Protein 1SM3 (pdb70)

Secondary structure (DSSP, 8-state):
--EEEEE---EE-TT--EEEEEEEESS-GGGS-EEEEEEETTTEEEEEEEE--GGGTS-EEE-TTTTTTEEEEEEGGGTEEEEEE-S--GGG-EEEEEEESTTT-EE---EEEEE--PPPBPPEEEEE----EEEEEEEEEEEBSS--EEEEGGGT--TTEEEPPPEESSSSEEEEEEEEEEGGGTTTS-EEEEEEEGGGTEEEEEEE---/--EEE-SEEEE-TTS-EEEEEEESSS---GGG--EEEEEETTTEEEEEEETTTEEPTT--TTEEEEEETTEEEEEETT--GGG-EEEEEEEE-SS-EEEB--EEEEE--S--B--EEEEEPPPHHHHHTTEEEEEEEEEEEBSS--EEEEEETTEEP-SSEEEPPPEE-TTS-EEEEEEEEEEHHHHHH-SEEEEEEEETTEEEEEEEE-/-----PPP-

Radius of gyration: 23.74 Å; Cα contacts (8 Å, |Δi|>4): 1148; chains: 3; bounding box: 51×47×64 Å

Sequence (430 aa):
IVVTQESALTTSPGETVTLTCRSSTGAVTTSNYANWVQEKPDHLFTGLIGGTNNRAPGVPARFSGSLIGDKAALTITGAQTEDEAIYFCALWYSNHWVFGGGTKLTVLGSEKSSPSVTLFPPSSEELETNKATLVCTITDFYPGVVTVDWKVDGTPVTQGMETTQPSKQSNNKYMASSYLTLTARAWERHSSYSCQVTHEGHTVEKSLSRQVQLQESGGGLVQPGGSMKLSCVASGFTFSNYWMNWVRQSPEKGLEWVAEIRLKSNNYATHYAESVKGRFTISRDDSKSSVYLQMNNLRAEDTGIYYCTGVGQFAYWGQGTTVTVSSAKTTPPTVYPLAPGSMVTLGCLVKGYFPEPVTVTWNSGSLASGVHTFPAVLQSDLYTLSSSVTVPSSTWPSETVTCNVAHPASSTKVDAKIVPRSAPDTRPAP

Nearest PDB structures (foldseek):
  1sm3-assembly1_L  TM=1.005E+00  e=4.804E-42  Mus musculus
  7u8c-assembly1_L  TM=9.822E-01  e=1.868E-38  Mus musculus
  1q0y-assembly1_L  TM=8.635E-01  e=6.504E-38  Mus musculus
  2zpk-assembly2_M  TM=7.526E-01  e=2.422E-38  Mus musculus
  8vev-assembly3_L  TM=6.451E-01  e=2.072E-38  Mus musculus

B-factor: mean 16.34, std 8.4, range [2.0, 57.76]

Solvent-accessible surface area: 18604 Å² total; per-residue (Å²): 74,98,7,70,20,59,99,39,46,61,12,57,63,52,102,75,17,54,0,28,0,117,2,71,100,37,53,3,64,88,72,16,55,0,2,0,0,10,17,67,84,78,71,103,16,52,4,5,2,1,23,6,96,102,91,10,66,84,16,54,80,38,6,52,7,38,64,88,74,92,54,0,0,0,23,0,82,26,1,76,74,91,1,15,4,59,0,10,0,0,0,2,36,74,72,59,11,28,16,3,62,10,0,39,0,2,1,38,50,53,150,120,20,69,6,62,6,32,12,1,6,0,6,84,46,1,45,142,72,104,95,0,2,0,0,0,4,0,11,45,0,6,0,2,54,22,76,28,58,5,52,20,66,55,82,90,33,120,151,35,69,68,60,10,79,47,43,76,18,122,78,78,61,14,26,0,0,0,0,2,59,28,78,5,182,30,16,100,158,43,62,45,0,9,0,34,0,38,6,57,72,116,76,41,84,92,64,11,115,124,132,52,98,10,80,6,57,40,32,26,92,26,102,64,59,18,64,35,108,0,29,0,67,7,49,51,31,70,4,53,50,10,28,0,8,0,0,3,27,8,142,98,86,25,9,40,5,0,0,1,2,40,30,143,98,56,132,83,40,46,48,39,14,93,51,0,134,82,21,6,72,4,48,22,41,35,112,126,38,4,0,36,0,55,0,53,89,3,126,61,63,2,42,6,41,0,0,0,0,0,2,16,13,2,9,34,23,5,97,12,17,86,0,28,3,18,74,20,166,74,37,64,10,68,24,18,37,3,8,47,72,120,124,23,31,0,0,0,0,0,41,16,1,4,26,86,82,19,70,24,52,2,44,99,34,93,40,76,97,38,46,35,60,4,55,28,3,104,53,95,57,45,31,4,18,0,1,3,0,39,6,62,45,93,48,18,81,84,109,66,4,23,0,8,1,16,0,82,51,27,92,43,136,53,101,18,113,0,84,70,159,109,39,6,13,80,110,112,30,83

Structure (mmCIF, N/CA/C/O backbone):
data_1SM3
#
_entry.id   1SM3
#
_cell.length_a   42.200
_cell.length_b   83.730
_cell.length_c   67.240
_cell.angle_alpha   90.00
_cell.angle_beta   93.30
_cell.angle_gamma   90.00
#
_symmetry.space_group_name_H-M   'P 1 21 1'
#
loop_
_entity.id
_entity.type
_entity.pdbx_description
1 polymer 'SM3 ANTIBODY'
2 polymer 'SM3 ANTIBODY'
3 polymer 'PEPTIDE EPITOPE'
4 non-polymer 'CADMIUM ION'
5 non-polymer 'CHLORIDE ION'
6 water water
#
loop_
_atom_site.group_PDB
_atom_site.id
_atom_site.type_symbol
_atom_site.label_atom_id
_atom_site.label_alt_id
_atom_site.label_comp_id
_atom_site.label_asym_id
_atom_site.label_entity_id
_atom_site.label_seq_id
_atom_site.pdbx_PDB_ins_code
_atom_site.Cartn_x
_atom_site.Cartn_y
_atom_site.Cartn_z
_atom_site.occupancy
_atom_site.B_iso_or_equiv
_atom_site.auth_seq_id
_atom_site.auth_comp_id
_atom_site.auth_asym_id
_atom_site.auth_atom_id
_atom_site.pdbx_PDB_model_num
ATOM 1 N N . ILE A 1 2 ? 32.310 -2.410 10.862 1.00 20.99 3 ILE L N 1
ATOM 2 C CA . ILE A 1 2 ? 32.131 -1.068 10.239 1.00 21.17 3 ILE L CA 1
ATOM 3 C C . ILE A 1 2 ? 30.908 -0.419 10.822 1.00 21.44 3 ILE L C 1
ATOM 4 O O . ILE A 1 2 ? 29.898 -1.093 10.998 1.00 20.56 3 ILE L O 1
ATOM 9 N N . VAL A 1 3 ? 31.004 0.881 11.110 1.00 20.05 4 VAL L N 1
ATOM 10 C CA . VAL A 1 3 ? 29.901 1.600 11.728 1.00 20.43 4 VAL L CA 1
ATOM 11 C C . VAL A 1 3 ? 29.350 2.705 10.834 1.00 20.60 4 VAL L C 1
ATOM 12 O O . VAL A 1 3 ? 30.091 3.599 10.429 1.00 20.97 4 VAL L O 1
ATOM 16 N N . VAL A 1 4 ? 28.037 2.646 10.593 1.00 20.30 5 VAL L N 1
ATOM 17 C CA . VAL A 1 4 ? 27.341 3.599 9.739 1.00 17.97 5 VAL L CA 1
ATOM 18 C C . VAL A 1 4 ? 26.565 4.566 10.620 1.00 18.99 5 VAL L C 1
ATOM 19 O O . VAL A 1 4 ? 25.672 4.143 11.342 1.00 18.18 5 VAL L O 1
ATOM 23 N N . THR A 1 5 ? 26.898 5.849 10.560 1.00 17.10 6 THR L N 1
ATOM 24 C CA . THR A 1 5 ? 26.267 6.854 11.460 1.00 16.73 6 THR L CA 1
ATOM 25 C C . THR A 1 5 ? 25.290 7.797 10.746 1.00 15.26 6 THR L C 1
ATOM 26 O O . THR A 1 5 ? 25.573 8.275 9.635 1.00 14.60 6 THR L O 1
ATOM 30 N N . GLN A 1 6 ? 24.135 8.069 11.409 1.00 14.21 7 GLN L N 1
ATOM 31 C CA . GLN A 1 6 ? 23.121 9.003 10.914 1.00 9.76 7 GLN L CA 1
ATOM 32 C C . GLN A 1 6 ? 22.787 9.986 12.037 1.00 12.95 7 GLN L C 1
ATOM 33 O O . GLN A 1 6 ? 23.200 9.764 13.175 1.00 12.95 7 GLN L O 1
ATOM 39 N N . GLU A 1 7 ? 22.072 11.070 11.713 1.00 14.59 8 GLU L N 1
ATOM 40 C CA . GLU A 1 7 ? 21.644 12.044 12.720 1.00 9.44 8 GLU L CA 1
ATOM 41 C C . GLU A 1 7 ? 20.520 11.439 13.522 1.00 9.97 8 GLU L C 1
ATOM 42 O O . GLU A 1 7 ? 19.634 10.812 12.954 1.00 10.41 8 GLU L O 1
ATOM 48 N N . SER A 1 8 ? 20.478 11.677 14.833 1.00 11.56 9 SER L N 1
ATOM 49 C CA . SER A 1 8 ? 19.438 11.043 15.608 1.00 8.58 9 SER L CA 1
ATOM 50 C C . SER A 1 8 ? 18.090 11.570 15.330 1.00 7.24 9 SER L C 1
ATOM 51 O O . SER A 1 8 ? 17.164 10.799 15.246 1.00 6.90 9 SER L O 1
ATOM 54 N N . ALA A 1 9 ? 17.922 12.864 15.189 1.00 6.82 10 ALA L N 1
ATOM 55 C CA . ALA A 1 9 ? 16.587 13.364 14.882 1.00 6.68 10 ALA L CA 1
ATOM 56 C C . ALA A 1 9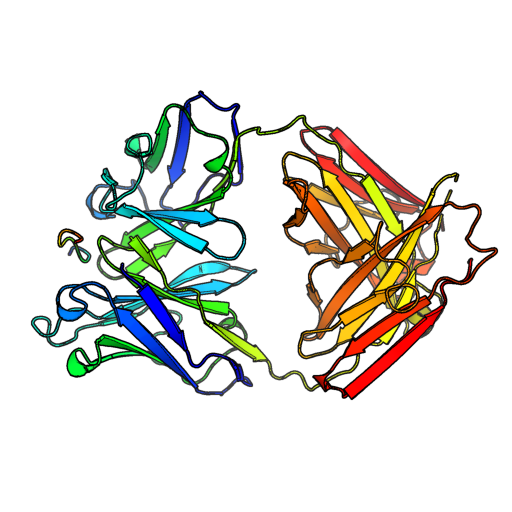 ? 16.692 14.689 14.233 1.00 6.99 10 ALA L C 1
ATOM 57 O O . ALA A 1 9 ? 17.644 15.397 14.502 1.00 8.81 10 ALA L O 1
ATOM 59 N N . LEU A 1 10 ? 15.711 15.033 13.431 1.00 7.46 11 LEU L N 1
ATOM 60 C CA . LEU A 1 10 ? 15.669 16.344 12.794 1.00 6.63 11 LEU L CA 1
ATOM 61 C C . LEU A 1 10 ? 14.217 16.796 12.773 1.00 5.60 11 LEU L C 1
ATOM 62 O O . LEU A 1 10 ? 13.341 15.965 12.677 1.00 7.61 11 LEU L O 1
ATOM 67 N N . THR A 1 11 ? 13.973 18.114 12.826 1.00 4.15 12 THR L N 1
ATOM 68 C CA . THR A 1 11 ? 12.609 18.685 12.814 1.00 6.68 12 THR L CA 1
ATOM 69 C C . THR A 1 11 ? 12.461 19.702 11.663 1.00 9.42 12 THR L C 1
ATOM 70 O O . THR A 1 11 ? 13.361 20.537 11.422 1.00 11.76 12 THR L O 1
ATOM 74 N N . THR A 1 12 ? 11.347 19.705 11.003 1.00 12.34 13 THR L N 1
ATOM 75 C CA . THR A 1 12 ? 11.179 20.647 9.945 1.00 13.42 13 THR L CA 1
ATOM 76 C C . THR A 1 12 ? 9.719 21.052 9.816 1.00 13.88 13 THR L C 1
ATOM 77 O O . THR A 1 12 ? 8.787 20.272 10.151 1.00 12.15 13 THR L O 1
ATOM 81 N N . SER A 1 13 ? 9.479 22.283 9.368 1.00 8.75 14 SER L N 1
ATOM 82 C CA . SER A 1 13 ? 8.124 22.660 9.114 1.00 10.75 14 SER L CA 1
ATOM 83 C C . SER A 1 13 ? 7.802 22.100 7.778 1.00 10.99 14 SER L C 1
ATOM 84 O O . SER A 1 13 ? 8.697 21.878 6.976 1.00 10.06 14 SER L O 1
ATOM 87 N N . PRO A 1 14 ? 6.561 21.792 7.514 1.00 11.57 15 PRO L N 1
ATOM 88 C CA . PRO A 1 14 ? 6.202 21.253 6.217 1.00 13.73 15 PRO L CA 1
ATOM 89 C C . PRO A 1 14 ? 6.559 22.283 5.121 1.00 15.44 15 PRO L C 1
ATOM 90 O O . PRO A 1 14 ? 6.623 23.473 5.418 1.00 14.98 15 PRO L O 1
ATOM 94 N N . GLY A 1 15 ? 6.852 21.807 3.898 1.00 12.73 16 GLY L N 1
ATOM 95 C CA . GLY A 1 15 ? 7.189 22.698 2.804 1.00 11.86 16 GLY L CA 1
ATOM 96 C C . GLY A 1 15 ? 8.654 23.047 2.741 1.00 11.99 16 GLY L C 1
ATOM 97 O O . GLY A 1 15 ? 9.108 23.638 1.781 1.00 16.69 16 GLY L O 1
ATOM 98 N N . GLU A 1 16 ? 9.412 22.738 3.747 1.00 10.28 17 GLU L N 1
ATOM 99 C CA . GLU A 1 16 ? 10.807 23.015 3.671 1.00 8.33 17 GLU L CA 1
ATOM 100 C C . GLU A 1 16 ? 11.560 21.779 3.226 1.00 8.34 17 GLU L C 1
ATOM 101 O O . GLU A 1 16 ? 11.006 20.676 3.238 1.00 10.48 17 GLU L O 1
ATOM 107 N N . THR A 1 17 ? 12.825 21.968 2.878 1.00 7.25 18 THR L N 1
ATOM 108 C CA . THR A 1 17 ? 13.676 20.874 2.418 1.00 6.74 18 THR L CA 1
ATOM 109 C C . THR A 1 17 ? 14.579 20.429 3.555 1.00 5.28 18 THR L C 1
ATOM 110 O O . THR A 1 17 ? 15.121 21.267 4.286 1.00 4.15 18 THR L O 1
ATOM 114 N N . VAL A 1 18 ? 14.815 19.129 3.652 1.00 5.05 19 VAL L N 1
ATOM 115 C CA . VAL A 1 18 ? 15.714 18.598 4.666 1.00 6.85 19 VAL L CA 1
ATOM 116 C C . VAL A 1 18 ? 16.693 17.624 4.009 1.00 7.00 19 VAL L C 1
ATOM 117 O O . VAL A 1 18 ? 16.323 16.880 3.113 1.00 8.38 19 VAL L O 1
ATOM 121 N N . THR A 1 19 ? 17.894 17.605 4.503 1.00 7.91 20 THR L N 1
ATOM 122 C CA . THR A 1 19 ? 18.852 16.632 4.094 1.00 10.04 20 THR L CA 1
ATOM 123 C C . THR A 1 19 ? 19.360 15.859 5.320 1.00 10.78 20 THR L C 1
ATOM 124 O O . THR A 1 19 ? 19.729 16.451 6.353 1.00 14.77 20 THR L O 1
ATOM 128 N N . LEU A 1 20 ? 19.296 14.530 5.192 1.00 8.97 21 LEU L N 1
ATOM 129 C CA . LEU A 1 20 ? 19.814 13.586 6.162 1.00 5.71 21 LEU L CA 1
ATOM 130 C C . LEU A 1 20 ? 21.092 13.017 5.599 1.00 5.00 21 LEU L C 1
ATOM 131 O O . LEU A 1 20 ? 21.132 12.728 4.388 1.00 6.66 21 LEU L O 1
ATOM 136 N N . THR A 1 21 ? 22.136 12.830 6.414 1.00 4.47 22 THR L N 1
ATOM 137 C CA . THR A 1 21 ? 23.353 12.205 5.913 1.00 8.68 22 THR L CA 1
ATOM 138 C C . THR A 1 21 ? 23.656 10.817 6.538 1.00 12.45 22 THR L C 1
ATOM 139 O O . THR A 1 21 ? 23.039 10.375 7.556 1.00 12.78 22 THR L O 1
ATOM 143 N N . CYS A 1 22 ? 24.623 10.165 5.949 1.00 9.70 23 CYS L N 1
ATOM 144 C CA . CYS A 1 22 ? 24.969 8.822 6.322 1.00 12.79 23 CYS L CA 1
ATOM 145 C C . CYS A 1 22 ? 26.443 8.613 6.089 1.00 11.83 23 CYS L C 1
ATOM 146 O O . CYS A 1 22 ? 26.903 8.673 4.959 1.00 13.63 23 CYS L O 1
ATOM 149 N N . ARG A 1 23 ? 27.216 8.399 7.154 1.00 13.74 24 ARG L N 1
ATOM 150 C CA . ARG A 1 23 ? 28.651 8.235 6.975 1.00 15.34 24 ARG L CA 1
ATOM 151 C C . ARG A 1 23 ? 29.134 6.869 7.335 1.00 16.36 24 ARG L C 1
ATOM 152 O O . ARG A 1 23 ? 28.469 6.140 8.083 1.00 15.58 24 ARG L O 1
ATOM 160 N N . SER A 1 24 ? 30.284 6.522 6.765 1.00 14.90 25 SER L N 1
ATOM 161 C CA . SER A 1 24 ? 30.913 5.239 7.014 1.00 15.33 25 SER L CA 1
ATOM 162 C C . SER A 1 24 ? 32.156 5.467 7.879 1.00 14.75 25 SER L C 1
ATOM 163 O O . SER A 1 24 ? 32.869 6.421 7.673 1.00 16.11 25 SER L O 1
ATOM 166 N N . SER A 1 25 ? 32.385 4.616 8.864 1.00 15.20 26 SER L N 1
ATOM 167 C CA . SER A 1 25 ? 33.552 4.747 9.736 1.00 19.00 26 SER L CA 1
ATOM 168 C C . SER A 1 25 ? 34.856 4.349 9.012 1.00 19.93 26 SER L C 1
ATOM 169 O O . SER A 1 25 ? 35.939 4.489 9.559 1.00 23.14 26 SER L O 1
ATOM 172 N N . THR A 1 26 ? 34.761 3.836 7.800 1.00 20.53 27 THR L N 1
ATOM 173 C CA . THR A 1 26 ? 35.952 3.358 7.128 1.00 19.87 27 THR L CA 1
ATOM 174 C C . THR A 1 26 ? 36.520 4.385 6.163 1.00 19.65 27 THR L C 1
ATOM 175 O O . THR A 1 26 ? 37.711 4.370 5.825 1.00 20.98 27 THR L O 1
ATOM 179 N N . GLY A 1 27 A 35.672 5.287 5.721 1.00 20.47 27 GLY L N 1
ATOM 180 C CA . GLY A 1 27 A 36.115 6.334 4.835 1.00 15.37 27 GLY L CA 1
ATOM 181 C C . GLY A 1 27 A 34.954 6.903 4.102 1.00 14.56 27 GLY L C 1
ATOM 182 O O . GLY A 1 27 A 33.832 6.766 4.539 1.00 16.44 27 GLY L O 1
ATOM 183 N N . ALA A 1 28 B 35.225 7.549 2.975 1.00 14.44 27 ALA L N 1
ATOM 184 C CA . ALA A 1 28 B 34.181 8.166 2.158 1.00 13.84 27 ALA L CA 1
ATOM 185 C C . ALA A 1 28 B 33.160 7.161 1.671 1.00 14.20 27 ALA L C 1
ATOM 186 O O . ALA A 1 28 B 33.516 6.038 1.285 1.00 16.84 27 ALA L O 1
ATOM 188 N N . VAL A 1 29 C 31.911 7.559 1.666 1.00 12.61 27 VAL L N 1
ATOM 189 C CA . VAL A 1 29 C 30.898 6.761 1.026 1.00 14.17 27 VAL L CA 1
ATOM 190 C C . VAL A 1 29 C 30.907 7.097 -0.478 1.00 16.22 27 VAL L C 1
ATOM 191 O O . VAL A 1 29 C 30.841 8.282 -0.851 1.00 16.42 27 VAL L O 1
ATOM 195 N N . THR A 1 30 ? 31.067 6.061 -1.325 1.00 15.73 28 THR L N 1
ATOM 196 C CA . THR A 1 30 ? 31.082 6.232 -2.803 1.00 14.38 28 THR L CA 1
ATOM 197 C C . THR A 1 30 ? 29.940 5.448 -3.447 1.00 12.92 28 THR L C 1
ATOM 198 O O . THR A 1 30 ? 29.134 4.821 -2.760 1.00 9.64 28 THR L O 1
ATOM 202 N N . THR A 1 31 ? 29.859 5.480 -4.763 1.00 12.65 29 THR L N 1
ATOM 203 C CA . THR A 1 31 ? 28.776 4.795 -5.453 1.00 14.40 29 THR L CA 1
ATOM 204 C C . THR A 1 31 ? 28.891 3.296 -5.273 1.00 14.04 29 THR L C 1
ATOM 205 O O . THR A 1 31 ? 27.922 2.566 -5.455 1.00 17.19 29 THR L O 1
ATOM 209 N N . SER A 1 32 ? 30.066 2.849 -4.912 1.00 14.83 30 SER L N 1
ATOM 210 C CA . SER A 1 32 ? 30.284 1.440 -4.697 1.00 16.69 30 SER L CA 1
ATOM 211 C C . SER A 1 32 ? 29.621 0.945 -3.416 1.00 18.22 30 SER L C 1
ATOM 212 O O . SER A 1 32 ? 29.584 -0.237 -3.168 1.00 17.69 30 SER L O 1
ATOM 215 N N . ASN A 1 33 ? 29.127 1.846 -2.590 1.00 16.05 31 ASN L N 1
ATOM 216 C CA . ASN A 1 33 ? 28.449 1.434 -1.355 1.00 12.29 31 ASN L CA 1
ATOM 217 C C . ASN A 1 33 ? 26.972 1.276 -1.580 1.00 10.21 31 ASN L C 1
ATOM 218 O O . ASN A 1 33 ? 26.222 0.938 -0.658 1.00 9.59 31 ASN L O 1
ATOM 223 N N . TYR A 1 34 ? 26.555 1.527 -2.830 1.00 8.64 32 TYR L N 1
ATOM 224 C CA . TYR A 1 34 ? 25.160 1.473 -3.217 1.00 7.71 32 TYR L CA 1
ATOM 225 C C . TYR A 1 34 ? 24.203 1.855 -2.063 1.00 11.23 32 TYR L C 1
ATOM 226 O O . TYR A 1 34 ? 23.269 1.105 -1.741 1.00 6.50 32 TYR L O 1
ATOM 235 N N . ALA A 1 35 ? 24.408 3.053 -1.461 1.00 11.42 33 ALA L N 1
ATOM 236 C CA . ALA A 1 35 ? 23.576 3.476 -0.310 1.00 11.19 33 ALA L CA 1
ATOM 237 C C . ALA A 1 35 ? 22.086 3.359 -0.549 1.00 10.34 33 ALA L C 1
ATOM 238 O O . ALA A 1 35 ? 21.603 3.857 -1.555 1.00 8.45 33 ALA L O 1
ATOM 240 N N . ASN A 1 36 ? 21.357 2.711 0.404 1.00 7.12 34 ASN L N 1
ATOM 241 C CA . ASN A 1 36 ? 19.892 2.659 0.373 1.00 5.84 34 ASN L CA 1
ATOM 242 C C . ASN A 1 36 ? 19.299 3.525 1.459 1.00 5.10 34 ASN L C 1
ATOM 243 O O . ASN A 1 36 ? 19.956 3.794 2.431 1.00 6.58 34 ASN L O 1
ATOM 248 N N . TRP A 1 37 ? 18.064 3.959 1.259 1.00 5.01 35 TRP L N 1
ATOM 249 C CA . TRP A 1 37 ? 17.332 4.692 2.283 1.00 6.70 35 TRP L CA 1
ATOM 250 C C . TRP A 1 37 ? 16.000 4.031 2.417 1.00 6.29 35 TRP L C 1
ATOM 251 O O . TRP A 1 37 ? 15.325 3.778 1.405 1.00 6.53 35 TRP L O 1
ATOM 262 N N . VAL A 1 38 ? 15.672 3.703 3.666 1.00 5.99 36 VAL L N 1
ATOM 263 C CA . VAL A 1 38 ? 14.478 2.972 4.045 1.00 5.23 36 VAL L CA 1
ATOM 264 C C . VAL A 1 38 ? 13.691 3.768 5.084 1.00 4.86 36 VAL L C 1
ATOM 265 O O . VAL A 1 38 ? 14.248 4.303 6.022 1.00 7.07 36 VAL L O 1
ATOM 269 N N . GLN A 1 39 ? 12.399 3.809 4.899 1.00 5.26 37 GLN L N 1
ATOM 270 C CA . GLN A 1 39 ? 11.519 4.533 5.779 1.00 10.98 37 GLN L CA 1
ATOM 271 C C . GLN A 1 39 ? 10.722 3.614 6.683 1.00 11.84 37 GLN L C 1
ATOM 272 O O . GLN A 1 39 ? 10.126 2.656 6.211 1.00 15.29 37 GLN L O 1
ATOM 278 N N . GLU A 1 40 ? 10.675 3.956 7.976 1.00 13.42 38 GLU L N 1
ATOM 279 C CA . GLU A 1 40 ? 9.853 3.223 8.919 1.00 12.58 38 GLU L CA 1
ATOM 280 C C . GLU A 1 40 ? 8.713 4.100 9.455 1.00 14.00 38 GLU L C 1
ATOM 281 O O . GLU A 1 40 ? 8.958 5.094 10.163 1.00 12.02 38 GLU L O 1
ATOM 287 N N . LYS A 1 41 ? 7.484 3.742 9.126 1.00 13.36 39 LYS L N 1
ATOM 288 C CA . LYS A 1 41 ? 6.358 4.424 9.695 1.00 15.90 39 LYS L CA 1
ATOM 289 C C . LYS A 1 41 ? 5.728 3.607 10.852 1.00 20.86 39 LYS L C 1
ATOM 290 O O . LYS A 1 41 ? 5.778 2.341 10.896 1.00 18.39 39 LYS L O 1
ATOM 296 N N . PRO A 1 42 ? 5.134 4.308 11.828 1.00 25.47 40 PRO L N 1
ATOM 297 C CA . PRO A 1 42 ? 4.505 3.681 12.975 1.00 28.32 40 PRO L CA 1
ATOM 298 C C . PRO A 1 42 ? 3.804 2.365 12.616 1.00 28.70 40 PRO L C 1
ATOM 299 O O . PRO A 1 42 ? 2.930 2.301 11.709 1.00 25.53 40 PRO L O 1
ATOM 303 N N . ASP A 1 43 ? 4.290 1.328 13.333 1.00 30.46 41 ASP L N 1
ATOM 304 C CA . ASP A 1 43 ? 3.831 -0.059 13.244 1.00 28.13 41 ASP L CA 1
ATOM 305 C C . ASP A 1 43 ? 4.819 -0.905 12.481 1.00 24.45 41 ASP L C 1
ATOM 306 O O . ASP A 1 43 ? 4.434 -1.889 11.871 1.00 26.51 41 ASP L O 1
ATOM 308 N N . HIS A 1 44 ? 6.101 -0.531 12.505 1.00 22.07 42 HIS L N 1
ATOM 309 C CA . HIS A 1 44 ? 7.107 -1.346 11.839 1.00 20.06 42 HIS L CA 1
ATOM 310 C C . HIS A 1 44 ? 6.823 -1.474 10.366 1.00 21.88 42 HIS L C 1
ATOM 311 O O . HIS A 1 44 ? 6.999 -2.549 9.799 1.00 22.22 42 HIS L O 1
ATOM 318 N N . LEU A 1 45 ? 6.326 -0.408 9.750 1.00 20.03 43 LEU L N 1
ATOM 319 C CA . LEU A 1 45 ? 6.057 -0.452 8.337 1.00 20.01 43 LEU L CA 1
ATOM 320 C C . LEU A 1 45 ? 7.264 0.087 7.623 1.00 18.27 43 LEU L C 1
ATOM 321 O O . LEU A 1 45 ? 7.576 1.266 7.750 1.00 18.64 43 LEU L O 1
ATOM 326 N N . PHE A 1 46 ? 7.966 -0.785 6.919 1.00 17.14 44 PHE L N 1
ATOM 327 C CA . PHE A 1 46 ? 9.184 -0.395 6.237 1.00 13.89 44 PHE L CA 1
ATOM 328 C C . PHE A 1 46 ? 8.986 -0.319 4.731 1.00 14.13 44 PHE L C 1
ATOM 329 O O . PHE A 1 46 ? 8.261 -1.106 4.146 1.00 14.69 44 PHE L O 1
ATOM 337 N N . THR A 1 47 ? 9.655 0.615 4.100 1.00 14.63 45 THR L N 1
ATOM 338 C CA . THR A 1 47 ? 9.527 0.762 2.686 1.00 12.14 45 THR L CA 1
ATOM 339 C C . THR A 1 47 ? 10.787 1.386 2.187 1.00 11.69 45 THR L C 1
ATOM 340 O O . THR A 1 47 ? 11.314 2.243 2.824 1.00 9.53 45 THR L O 1
ATOM 344 N N . GLY A 1 48 ? 11.317 0.861 1.096 1.00 11.34 46 GLY L N 1
ATOM 345 C CA . GLY A 1 48 ? 12.535 1.388 0.532 1.00 7.20 46 GLY L CA 1
ATOM 346 C C . GLY A 1 48 ? 12.250 2.581 -0.326 1.00 7.78 46 GLY L C 1
ATOM 347 O O . GLY A 1 48 ? 11.266 2.582 -1.130 1.00 10.42 46 GLY L O 1
ATOM 348 N N . LEU A 1 49 ? 13.086 3.592 -0.168 1.00 7.54 47 LEU L N 1
ATOM 349 C CA . LEU A 1 49 ? 12.912 4.859 -0.884 1.00 7.47 47 LEU L CA 1
ATOM 350 C C . LEU A 1 49 ? 13.940 4.988 -2.015 1.00 5.84 47 LEU L C 1
ATOM 351 O O . LEU A 1 49 ? 13.563 5.288 -3.139 1.00 8.92 47 LEU L O 1
ATOM 356 N N . ILE A 1 50 ? 15.209 4.749 -1.675 1.00 9.03 48 ILE L N 1
ATOM 357 C CA . ILE A 1 50 ? 16.350 4.907 -2.568 1.00 7.03 48 ILE L CA 1
ATOM 358 C C . ILE A 1 50 ? 17.230 3.640 -2.525 1.00 8.61 48 ILE L C 1
ATOM 359 O O . ILE A 1 50 ? 17.458 3.073 -1.451 1.00 10.60 48 ILE L O 1
ATOM 364 N N . GLY A 1 51 ? 17.740 3.224 -3.700 1.00 7.04 49 GLY L N 1
ATOM 365 C CA . GLY A 1 51 ? 18.702 2.140 -3.794 1.00 2.00 49 GLY L CA 1
ATOM 366 C C . GLY A 1 51 ? 19.833 2.557 -4.709 1.00 7.57 49 GLY L C 1
ATOM 367 O O . GLY A 1 51 ? 19.696 3.467 -5.544 1.00 14.41 49 GLY L O 1
ATOM 368 N N . GLY A 1 52 ? 20.957 1.959 -4.582 1.00 9.91 50 GLY L N 1
ATOM 369 C CA . GLY A 1 52 ? 22.027 2.316 -5.453 1.00 9.21 50 GLY L CA 1
ATOM 370 C C . GLY A 1 52 ? 22.297 3.805 -5.479 1.00 12.31 50 GLY L C 1
ATOM 371 O O . GLY A 1 52 ? 22.358 4.388 -6.535 1.00 12.48 50 GLY L O 1
ATOM 372 N N . THR A 1 53 ? 22.456 4.402 -4.305 1.00 10.33 51 THR L N 1
ATOM 373 C CA . THR A 1 53 ? 22.787 5.841 -4.140 1.00 12.06 51 THR L CA 1
ATOM 374 C C . THR A 1 53 ? 21.668 6.825 -4.481 1.00 11.67 51 THR L C 1
ATOM 375 O O . THR A 1 53 ? 21.346 7.664 -3.651 1.00 11.93 51 THR L O 1
ATOM 379 N N . ASN A 1 54 ? 21.034 6.712 -5.662 1.00 12.21 52 ASN L N 1
ATOM 380 C CA . ASN A 1 54 ? 20.063 7.719 -6.076 1.00 13.73 52 ASN L CA 1
ATOM 381 C C . ASN A 1 54 ? 18.943 7.197 -6.931 1.00 15.37 52 ASN L C 1
ATOM 382 O O . ASN A 1 54 ? 18.295 7.964 -7.613 1.00 13.37 52 ASN L O 1
ATOM 387 N N . ASN A 1 55 ? 18.726 5.906 -6.928 1.00 16.28 53 ASN L N 1
ATOM 388 C CA . ASN A 1 55 ? 17.637 5.343 -7.691 1.00 17.34 53 ASN L CA 1
ATOM 389 C C . ASN A 1 55 ? 16.409 5.216 -6.784 1.00 17.91 53 ASN L C 1
ATOM 390 O O . ASN A 1 55 ? 16.369 4.427 -5.870 1.00 18.29 53 ASN L O 1
ATOM 395 N N . ARG A 1 56 ? 15.431 6.003 -7.032 1.00 15.93 54 ARG L N 1
ATOM 396 C CA . ARG A 1 56 ? 14.269 5.978 -6.237 1.00 18.87 54 ARG L CA 1
ATOM 397 C C . ARG A 1 56 ? 13.462 4.730 -6.545 1.00 21.41 54 ARG L C 1
ATOM 398 O O . ARG A 1 56 ? 13.238 4.418 -7.734 1.00 21.21 54 ARG L O 1
ATOM 406 N N . ALA A 1 57 ? 13.049 4.008 -5.480 1.00 20.79 55 ALA L N 1
ATOM 407 C CA . ALA A 1 57 ? 12.226 2.802 -5.620 1.00 21.50 55 ALA L CA 1
ATOM 408 C C . ALA A 1 57 ? 10.925 3.180 -6.285 1.00 22.01 55 ALA L C 1
ATOM 409 O O . ALA A 1 57 ? 10.492 4.311 -6.184 1.00 23.44 55 ALA L O 1
ATOM 411 N N . PRO A 1 58 ? 10.249 2.257 -6.952 1.00 25.55 56 PRO L N 1
ATOM 412 C CA . PRO A 1 58 ? 9.009 2.580 -7.645 1.00 24.82 56 PRO L CA 1
ATOM 413 C C . PRO A 1 58 ? 7.903 3.030 -6.696 1.00 25.91 56 PRO L C 1
ATOM 414 O O . PRO A 1 58 ? 7.736 2.500 -5.588 1.00 26.27 56 PRO L O 1
ATOM 418 N N . GLY A 1 59 ? 7.138 4.016 -7.146 1.00 26.28 57 GLY L N 1
ATOM 419 C CA . GLY A 1 59 ? 6.045 4.544 -6.338 1.00 22.74 57 GLY L CA 1
ATOM 420 C C . GLY A 1 59 ? 6.471 5.629 -5.360 1.00 20.96 57 GLY L C 1
ATOM 421 O O . GLY A 1 59 ? 5.654 6.415 -4.928 1.00 23.79 57 GLY L O 1
ATOM 422 N N . VAL A 1 60 ? 7.749 5.670 -4.998 1.00 20.25 58 VAL L N 1
ATOM 423 C CA . VAL A 1 60 ? 8.228 6.677 -4.084 1.00 18.53 58 VAL L CA 1
ATOM 424 C C . VAL A 1 60 ? 8.120 8.092 -4.688 1.00 22.04 58 VAL L C 1
ATOM 425 O O . VAL A 1 60 ? 8.591 8.337 -5.814 1.00 22.18 58 VAL L O 1
ATOM 429 N N . PRO A 1 61 ? 7.523 9.061 -3.910 1.00 21.50 59 PRO L N 1
ATOM 430 C CA . PRO A 1 61 ? 7.338 10.464 -4.326 1.00 17.94 59 PRO L CA 1
ATOM 431 C C . PRO A 1 61 ? 8.586 11.100 -4.852 1.00 16.82 59 PRO L C 1
ATOM 432 O O . PRO A 1 61 ? 9.708 10.921 -4.327 1.00 15.46 59 PRO L O 1
ATOM 436 N N . ALA A 1 62 ? 8.374 11.880 -5.867 1.00 13.05 60 ALA L N 1
ATOM 437 C CA . ALA A 1 62 ? 9.448 12.535 -6.530 1.00 14.83 60 ALA L CA 1
ATOM 438 C C . ALA A 1 62 ? 10.238 13.427 -5.574 1.00 13.44 60 ALA L C 1
ATOM 439 O O . ALA A 1 62 ? 11.412 13.644 -5.782 1.00 12.14 60 ALA L O 1
ATOM 441 N N . ARG A 1 63 ? 9.601 13.919 -4.488 1.00 15.30 61 ARG L N 1
ATOM 442 C CA . ARG A 1 63 ? 10.313 14.815 -3.524 1.00 12.59 61 ARG L CA 1
ATOM 443 C C . ARG A 1 63 ? 11.499 14.160 -2.810 1.00 12.82 61 ARG L C 1
ATOM 444 O O . ARG A 1 63 ? 12.289 14.863 -2.103 1.00 14.41 61 ARG L O 1
ATOM 452 N N . PHE A 1 64 ? 11.648 12.826 -2.955 1.00 11.27 62 PHE L N 1
ATOM 453 C CA . PHE A 1 64 ? 12.755 12.125 -2.302 1.00 10.94 62 PHE L CA 1
ATOM 454 C C . PHE A 1 64 ? 13.913 11.936 -3.265 1.00 9.16 62 PHE L C 1
ATOM 455 O O . PHE A 1 64 ? 13.679 11.434 -4.344 1.00 8.82 62 PHE L O 1
ATOM 463 N N . SER A 1 65 ? 15.160 12.336 -2.872 1.00 4.85 63 SER L N 1
ATOM 464 C CA . SER A 1 65 ? 16.310 12.117 -3.737 1.00 8.59 63 SER L CA 1
ATOM 465 C C . SER A 1 65 ? 17.512 11.684 -2.949 1.00 7.30 63 SER L C 1
ATOM 466 O O . SER A 1 65 ? 17.714 12.184 -1.861 1.00 9.45 63 SER L O 1
ATOM 469 N N . GLY A 1 66 ? 18.284 10.714 -3.503 1.00 5.56 64 GLY L N 1
ATOM 470 C CA . GLY A 1 66 ? 19.500 10.258 -2.891 1.00 4.07 64 GLY L CA 1
ATOM 471 C C . GLY A 1 66 ? 20.685 10.879 -3.565 1.00 9.49 64 GLY L C 1
ATOM 472 O O . GLY A 1 66 ? 20.628 11.253 -4.757 1.00 12.20 64 GLY L O 1
ATOM 473 N N . SER A 1 67 ? 21.761 11.034 -2.869 1.00 6.73 65 SER L N 1
ATOM 474 C CA . SER A 1 67 ? 22.876 11.673 -3.482 1.00 9.75 65 SER L CA 1
ATOM 475 C C . SER A 1 67 ? 24.064 11.432 -2.648 1.00 10.16 65 SER L C 1
ATOM 476 O O . SER A 1 67 ? 23.959 10.685 -1.670 1.00 10.96 65 SER L O 1
ATOM 479 N N . LEU A 1 68 ? 25.194 11.991 -3.078 1.00 10.68 66 LEU L N 1
ATOM 480 C CA . LEU A 1 68 ? 26.460 11.858 -2.382 1.00 9.69 66 LEU L CA 1
ATOM 481 C C . LEU A 1 68 ? 26.931 13.303 -2.134 1.00 12.92 66 LEU L C 1
ATOM 482 O O . LEU A 1 68 ? 27.044 14.080 -3.070 1.00 10.87 66 LEU L O 1
ATOM 487 N N . ILE A 1 69 ? 27.136 13.678 -0.858 1.00 12.45 67 ILE L N 1
ATOM 488 C CA . ILE A 1 69 ? 27.577 15.035 -0.515 1.00 11.66 67 ILE L CA 1
ATOM 489 C C . ILE A 1 69 ? 28.879 14.904 0.276 1.00 12.31 67 ILE L C 1
ATOM 490 O O . ILE A 1 69 ? 28.896 14.327 1.350 1.00 13.03 67 ILE L O 1
ATOM 495 N N . GLY A 1 70 ? 29.987 15.387 -0.260 1.00 13.08 68 GLY L N 1
ATOM 496 C CA . GLY A 1 70 ? 31.238 15.196 0.431 1.00 12.32 68 GLY L CA 1
ATOM 497 C C . GLY A 1 70 ? 31.485 13.701 0.579 1.00 17.92 68 GLY L C 1
ATOM 498 O O . GLY A 1 70 ? 31.193 12.939 -0.379 1.00 16.67 68 GLY L O 1
ATOM 499 N N . ASP A 1 71 ? 31.987 13.249 1.750 1.00 16.48 69 ASP L N 1
ATOM 500 C CA . ASP A 1 71 ? 32.247 11.813 1.933 1.00 18.10 69 ASP L CA 1
ATOM 501 C C . ASP A 1 71 ? 31.040 11.037 2.437 1.00 14.56 69 ASP L C 1
ATOM 502 O O . ASP A 1 71 ? 31.214 9.924 2.915 1.00 16.00 69 ASP L O 1
ATOM 507 N N . LYS A 1 72 ? 29.837 11.568 2.319 1.00 11.13 70 LYS L N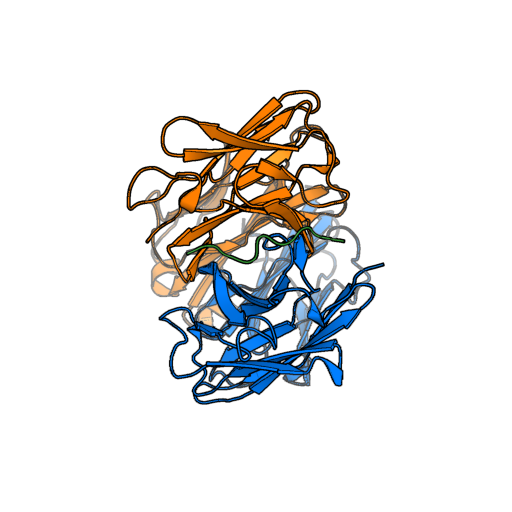 1
ATOM 508 C CA . LYS A 1 72 ? 28.688 10.854 2.852 1.00 11.46 70 LYS L CA 1
ATOM 509 C C . LYS A 1 72 ? 27.589 10.639 1.872 1.00 10.75 70 LYS L C 1
ATOM 510 O O . LYS A 1 72 ? 27.473 11.369 0.883 1.00 11.35 70 LYS L O 1
ATOM 516 N N . ALA A 1 73 ? 26.762 9.623 2.137 1.00 6.32 71 ALA L N 1
ATOM 517 C CA . ALA A 1 73 ? 25.546 9.487 1.377 1.00 2.44 71 ALA L CA 1
ATOM 518 C C . ALA A 1 73 ? 24.490 10.404 2.020 1.00 6.77 71 ALA L C 1
ATOM 519 O O . ALA A 1 73 ? 24.528 10.675 3.251 1.00 6.10 71 ALA L O 1
ATOM 521 N N . ALA A 1 74 ? 23.549 10.888 1.230 1.00 5.00 72 ALA L N 1
ATOM 522 C CA . ALA A 1 74 ? 22.564 11.807 1.736 1.00 6.21 72 ALA L CA 1
ATOM 523 C C . ALA A 1 74 ? 21.207 11.564 1.102 1.00 4.44 72 ALA L C 1
ATOM 524 O O . ALA A 1 74 ? 21.089 11.053 -0.049 1.00 6.60 72 ALA L O 1
ATOM 526 N N . LEU A 1 75 ? 20.183 11.857 1.885 1.00 5.08 73 LEU L N 1
ATOM 527 C CA . LEU A 1 75 ? 18.796 11.776 1.446 1.00 4.01 73 LEU L CA 1
ATOM 528 C C . LEU A 1 75 ? 18.191 13.148 1.579 1.00 5.38 73 LEU L C 1
ATOM 529 O O . LEU A 1 75 ? 18.287 13.764 2.621 1.00 9.62 73 LEU L O 1
ATOM 534 N N . THR A 1 76 ? 17.593 13.629 0.537 1.00 7.72 74 THR L N 1
ATOM 535 C CA . THR A 1 76 ? 16.998 14.928 0.562 1.00 6.80 74 THR L CA 1
ATOM 536 C C . THR A 1 76 ? 15.571 14.855 0.277 1.00 7.31 74 THR L C 1
ATOM 537 O O . THR A 1 76 ? 15.153 14.227 -0.676 1.00 6.60 74 THR L O 1
ATOM 541 N N . ILE A 1 77 ? 14.799 15.464 1.142 1.00 8.15 75 ILE L N 1
ATOM 542 C CA . ILE A 1 77 ? 13.396 15.553 0.932 1.00 9.10 75 ILE L CA 1
ATOM 543 C C . ILE A 1 77 ? 13.081 17.010 0.632 1.00 12.05 75 ILE L C 1
ATOM 544 O O . ILE A 1 77 ? 13.212 17.857 1.514 1.00 10.42 75 ILE L O 1
ATOM 549 N N . THR A 1 78 ? 12.693 17.302 -0.620 1.00 13.27 76 THR L N 1
ATOM 550 C CA . THR A 1 78 ? 12.379 18.674 -1.036 1.00 11.86 76 THR L CA 1
ATOM 551 C C . THR A 1 78 ? 10.893 18.986 -0.861 1.00 15.75 76 THR L C 1
ATOM 552 O O . THR A 1 78 ? 10.044 18.392 -1.538 1.00 19.95 76 THR L O 1
ATOM 556 N N . GLY A 1 79 ? 10.567 19.944 0.019 1.00 17.30 77 GLY L N 1
ATOM 557 C CA . GLY A 1 79 ? 9.167 20.257 0.271 1.00 15.95 77 GLY L CA 1
ATOM 558 C C . GLY A 1 79 ? 8.560 19.175 1.109 1.00 16.40 77 GLY L C 1
ATOM 559 O O . GLY A 1 79 ? 7.497 18.653 0.784 1.00 17.47 77 GLY L O 1
ATOM 560 N N . ALA A 1 80 ? 9.237 18.824 2.193 1.00 16.13 78 ALA L N 1
ATOM 561 C CA . ALA A 1 80 ? 8.765 17.723 3.068 1.00 16.88 78 ALA L CA 1
ATOM 562 C C . ALA A 1 80 ? 7.298 17.890 3.483 1.00 17.09 78 ALA L C 1
ATOM 563 O O . ALA A 1 80 ? 6.811 18.996 3.691 1.00 20.02 78 ALA L O 1
ATOM 565 N N . GLN A 1 81 ? 6.571 16.773 3.535 1.00 16.23 79 GLN L N 1
ATOM 566 C CA . GLN A 1 81 ? 5.184 16.787 3.933 1.00 14.31 79 GLN L CA 1
ATOM 567 C C . GLN A 1 81 ? 4.972 16.160 5.327 1.00 14.89 79 GLN L C 1
ATOM 568 O O . GLN A 1 81 ? 5.861 15.498 5.849 1.00 14.38 79 GLN L O 1
ATOM 574 N N . THR A 1 82 ? 3.796 16.364 5.919 1.00 12.50 80 THR L N 1
ATOM 575 C CA . THR A 1 82 ? 3.552 15.895 7.291 1.00 18.91 80 THR L CA 1
ATOM 576 C C . THR A 1 82 ? 3.606 14.380 7.362 1.00 19.00 80 THR L C 1
ATOM 577 O O . THR A 1 82 ? 4.000 13.812 8.394 1.00 21.72 80 THR L O 1
ATOM 581 N N . GLU A 1 83 ? 3.215 13.759 6.252 1.00 18.63 81 GLU L N 1
ATOM 582 C CA . GLU A 1 83 ? 3.235 12.325 6.104 1.00 19.81 81 GLU L CA 1
ATOM 583 C C . GLU A 1 83 ? 4.660 11.785 6.097 1.00 18.55 81 GLU L C 1
ATOM 584 O O . GLU A 1 83 ? 4.853 10.588 6.062 1.00 20.36 81 GLU L O 1
ATOM 590 N N . ASP A 1 84 ? 5.665 12.663 6.113 1.00 14.45 82 ASP L N 1
ATOM 591 C CA . ASP A 1 84 ? 7.027 12.212 6.091 1.00 11.96 82 ASP L CA 1
ATOM 592 C C . ASP A 1 84 ? 7.608 12.087 7.492 1.00 12.84 82 ASP L C 1
ATOM 593 O O . ASP A 1 84 ? 8.798 11.739 7.639 1.00 9.40 82 ASP L O 1
ATOM 598 N N . GLU A 1 85 ? 6.844 12.479 8.535 1.00 13.25 83 GLU L N 1
ATOM 599 C CA . GLU A 1 85 ? 7.360 12.253 9.890 1.00 13.46 83 GLU L CA 1
ATOM 600 C C . GLU A 1 85 ? 7.522 10.729 9.996 1.00 9.35 83 GLU L C 1
ATOM 601 O O . GLU A 1 85 ? 6.538 10.002 9.819 1.00 12.41 83 GLU L O 1
ATOM 607 N N . ALA A 1 86 ? 8.733 10.261 10.224 1.00 9.86 84 ALA L N 1
ATOM 608 C CA . ALA A 1 86 ? 9.002 8.826 10.218 1.00 8.78 84 ALA L CA 1
ATOM 609 C C . ALA A 1 86 ? 10.451 8.635 10.544 1.00 8.36 84 ALA L C 1
ATOM 610 O O . ALA A 1 86 ? 11.142 9.614 10.771 1.00 11.79 84 ALA L O 1
ATOM 612 N N . ILE A 1 87 ? 10.935 7.404 10.597 1.00 8.82 85 ILE L N 1
ATOM 613 C CA . ILE A 1 87 ? 12.374 7.195 10.869 1.00 7.36 85 ILE L CA 1
ATOM 614 C C . ILE A 1 87 ? 12.996 6.745 9.551 1.00 5.85 85 ILE L C 1
ATOM 615 O O . ILE A 1 87 ? 12.329 6.082 8.770 1.00 6.76 85 ILE L O 1
ATOM 620 N N . TYR A 1 88 ? 14.192 7.215 9.275 1.00 4.42 86 TYR L N 1
ATOM 621 C CA . TYR A 1 88 ? 14.866 6.918 7.986 1.00 7.23 86 TYR L CA 1
ATOM 622 C C . TYR A 1 88 ? 16.153 6.242 8.233 1.00 2.00 86 TYR L C 1
ATOM 623 O O . TYR A 1 88 ? 16.996 6.769 8.949 1.00 8.00 86 TYR L O 1
ATOM 632 N N . PHE A 1 89 ? 16.301 5.063 7.681 1.00 5.92 87 PHE L N 1
ATOM 633 C CA . PHE A 1 89 ? 17.557 4.307 7.841 1.00 4.34 87 PHE L CA 1
ATOM 634 C C . PHE A 1 89 ? 18.328 4.303 6.562 1.00 3.22 87 PHE L C 1
ATOM 635 O O . PHE A 1 89 ? 17.707 4.281 5.510 1.00 2.51 87 PHE L O 1
ATOM 643 N N . CYS A 1 90 ? 19.641 4.310 6.649 1.00 5.93 88 CYS L N 1
ATOM 644 C CA . CYS A 1 90 ? 20.434 4.144 5.459 1.00 9.35 88 CYS L CA 1
ATOM 645 C C . CYS A 1 90 ? 21.204 2.852 5.597 1.00 8.53 88 CYS L C 1
ATOM 646 O O . CYS A 1 90 ? 21.483 2.413 6.720 1.00 8.84 88 CYS L O 1
ATOM 649 N N . ALA A 1 91 ? 21.489 2.213 4.498 1.00 8.42 89 ALA L N 1
ATOM 650 C CA . ALA A 1 91 ? 22.254 0.975 4.533 1.00 8.94 89 ALA L CA 1
ATOM 651 C C . ALA A 1 91 ? 23.388 1.099 3.503 1.00 11.22 89 ALA L C 1
ATOM 652 O O . ALA A 1 91 ? 23.165 1.628 2.418 1.00 10.12 89 ALA L O 1
ATOM 654 N N . LEU A 1 92 ? 24.596 0.655 3.854 1.00 12.71 90 LEU L N 1
ATOM 655 C CA . LEU A 1 92 ? 25.735 0.735 2.957 1.00 12.28 90 LEU L CA 1
ATOM 656 C C . LEU A 1 92 ? 26.287 -0.669 2.660 1.00 14.32 90 LEU L C 1
ATOM 657 O O . LEU A 1 92 ? 26.362 -1.520 3.582 1.00 14.08 90 LEU L O 1
ATOM 662 N N . TRP A 1 93 ? 26.696 -0.882 1.373 1.00 10.21 91 TRP L N 1
ATOM 663 C CA . TRP A 1 93 ? 27.201 -2.184 0.894 1.00 9.56 91 TRP L CA 1
ATOM 664 C C . TRP A 1 93 ? 28.684 -2.211 0.955 1.00 8.96 91 TRP L C 1
ATOM 665 O O . TRP A 1 93 ? 29.339 -1.272 0.509 1.00 9.38 91 TRP L O 1
ATOM 676 N N . TYR A 1 94 ? 29.220 -3.247 1.556 1.00 9.41 92 TYR L N 1
ATOM 677 C CA . TYR A 1 94 ? 30.649 -3.389 1.630 1.00 10.88 92 TYR L CA 1
ATOM 678 C C . TYR A 1 94 ? 31.066 -4.693 0.951 1.00 15.14 92 TYR L C 1
ATOM 679 O O . TYR A 1 94 ? 31.333 -5.699 1.630 1.00 14.53 92 TYR L O 1
ATOM 688 N N . SER A 1 95 ? 31.044 -4.664 -0.393 1.00 16.81 93 SER L N 1
ATOM 689 C CA . SER A 1 95 ? 31.475 -5.795 -1.251 1.00 18.41 93 SER L CA 1
ATOM 690 C C . SER A 1 95 ? 30.582 -7.038 -1.232 1.00 20.20 93 SER L C 1
ATOM 691 O O . SER A 1 95 ? 30.266 -7.607 -2.311 1.00 17.43 93 SER L O 1
ATOM 694 N N . ASN A 1 96 ? 30.200 -7.482 -0.020 1.00 19.09 94 ASN L N 1
ATOM 695 C CA . ASN A 1 96 ? 29.417 -8.684 0.119 1.00 19.31 94 ASN L CA 1
ATOM 696 C C . ASN A 1 96 ? 28.618 -8.688 1.425 1.00 20.27 94 ASN L C 1
ATOM 697 O O . ASN A 1 96 ? 28.207 -9.740 1.908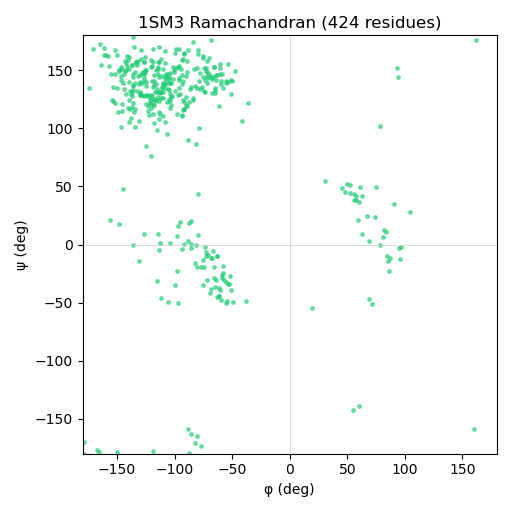 1.00 22.39 94 ASN L O 1
ATOM 702 N N . HIS A 1 97 ? 28.396 -7.508 2.003 1.00 19.53 95 HIS L N 1
ATOM 703 C CA . HIS A 1 97 ? 27.542 -7.405 3.172 1.00 18.65 95 HIS L CA 1
ATOM 704 C C . HIS A 1 97 ? 27.026 -5.989 3.352 1.00 17.00 95 HIS L C 1
ATOM 705 O O . HIS A 1 97 ? 27.564 -5.066 2.790 1.00 16.62 95 HIS L O 1
ATOM 712 N N . TRP A 1 98 ? 25.985 -5.837 4.147 1.00 15.07 96 TRP L N 1
ATOM 713 C CA . TRP A 1 98 ? 25.383 -4.537 4.360 1.00 13.84 96 TRP L CA 1
ATOM 714 C C . TRP A 1 98 ? 25.501 -4.165 5.786 1.00 14.61 96 TRP L C 1
ATOM 715 O O . TRP A 1 98 ? 25.451 -5.057 6.646 1.00 12.87 96 TRP L O 1
ATOM 726 N N . VAL A 1 99 ? 25.664 -2.859 6.014 1.00 11.97 97 VAL L N 1
ATOM 727 C CA . VAL A 1 99 ? 25.612 -2.292 7.355 1.00 13.35 97 VAL L CA 1
ATOM 728 C C . VAL A 1 99 ? 24.600 -1.158 7.382 1.00 14.93 97 VAL L C 1
ATOM 729 O O . VAL A 1 99 ? 24.581 -0.311 6.477 1.00 9.72 97 VAL L O 1
ATOM 733 N N . PHE A 1 100 ? 23.666 -1.233 8.342 1.00 13.01 98 PHE L N 1
ATOM 734 C CA . PHE A 1 100 ? 22.629 -0.239 8.458 1.00 12.29 98 PHE L CA 1
ATOM 735 C C . PHE A 1 100 ? 23.034 0.838 9.452 1.00 11.91 98 PHE L C 1
ATOM 736 O O . PHE A 1 100 ? 23.871 0.596 10.313 1.00 11.43 98 PHE L O 1
ATOM 744 N N . GLY A 1 101 ? 22.517 2.053 9.239 1.00 14.08 99 GLY L N 1
ATOM 745 C CA . GLY A 1 101 ? 22.775 3.153 10.134 1.00 12.11 99 GLY L CA 1
ATOM 746 C C . GLY A 1 101 ? 21.797 3.085 11.289 1.00 11.79 99 GLY L C 1
ATOM 747 O O . GLY A 1 101 ? 20.892 2.267 11.267 1.00 10.46 99 GLY L O 1
ATOM 748 N N . GLY A 1 102 ? 21.971 3.955 12.280 1.00 12.00 100 GLY L N 1
ATOM 749 C CA . GLY A 1 102 ? 21.103 3.943 13.451 1.00 8.79 100 GLY L CA 1
ATOM 750 C C . GLY A 1 102 ? 19.723 4.507 13.256 1.00 9.23 100 GLY L C 1
ATOM 751 O O . GLY A 1 102 ? 18.832 4.282 14.101 1.00 12.86 100 GLY L O 1
ATOM 752 N N . GLY A 1 103 ? 19.494 5.204 12.159 1.00 7.60 101 GLY L N 1
ATOM 753 C CA . GLY A 1 103 ? 18.172 5.776 11.925 1.00 4.00 101 GLY L CA 1
ATOM 754 C C . GLY A 1 103 ? 18.149 7.204 12.428 1.00 7.52 101 GLY L C 1
ATOM 755 O O . GLY A 1 103 ? 18.914 7.549 13.399 1.00 7.76 101 GLY L O 1
ATOM 756 N N . THR A 1 104 ? 17.410 8.046 11.676 1.00 8.12 102 THR L N 1
ATOM 757 C CA . THR A 1 104 ? 17.197 9.482 11.996 1.00 7.96 102 THR L CA 1
ATOM 758 C C . THR A 1 104 ? 15.717 9.657 12.207 1.00 10.01 102 THR L C 1
ATOM 759 O O . THR A 1 104 ? 14.961 9.267 11.332 1.00 11.13 102 THR L O 1
ATOM 763 N N . LYS A 1 105 ? 15.248 10.189 13.349 1.00 10.41 103 LYS L N 1
ATOM 764 C CA . LYS A 1 105 ? 13.807 10.407 13.447 1.00 11.36 103 LYS L CA 1
ATOM 765 C C . LYS A 1 105 ? 13.468 11.724 12.798 1.00 10.60 103 LYS L C 1
ATOM 766 O O . LYS A 1 105 ? 14.030 12.728 13.180 1.00 12.19 103 LYS L O 1
ATOM 772 N N . LEU A 1 106 ? 12.546 11.725 11.853 1.00 9.69 104 LEU L N 1
ATOM 773 C CA . LEU A 1 106 ? 12.183 12.968 11.229 1.00 11.35 104 LEU L CA 1
ATOM 774 C C . LEU A 1 106 ? 10.866 13.484 11.728 1.00 10.04 104 LEU L C 1
ATOM 775 O O . LEU A 1 106 ? 9.862 12.794 11.656 1.00 16.01 104 LEU L O 1
ATOM 780 N N . THR A 1 107 ? 10.861 14.711 12.251 1.00 11.71 105 THR L N 1
ATOM 781 C CA . THR A 1 107 ? 9.614 15.361 12.576 1.00 7.07 105 THR L CA 1
ATOM 782 C C . THR A 1 107 ? 9.271 16.410 11.513 1.00 7.56 105 THR L C 1
ATOM 783 O O . THR A 1 107 ? 10.093 17.241 11.182 1.00 9.71 105 THR L O 1
ATOM 787 N N . VAL A 1 108 ? 8.084 16.320 10.974 1.00 9.73 106 VAL L N 1
ATOM 788 C CA . VAL A 1 108 ? 7.541 17.364 10.106 1.00 11.58 106 VAL L CA 1
ATOM 789 C C . VAL A 1 108 ? 6.335 17.931 10.856 1.00 11.09 106 VAL L C 1
ATOM 790 O O . VAL A 1 108 ? 5.242 17.324 10.877 1.00 13.54 106 VAL L O 1
ATOM 794 N N . LEU A 1 109 A 6.601 19.071 11.521 1.00 12.43 106 LEU L N 1
ATOM 795 C CA . LEU A 1 109 A 5.655 19.710 12.378 1.00 12.13 106 LEU L CA 1
ATOM 796 C C . LEU A 1 109 A 4.325 19.678 11.752 1.00 13.07 106 LEU L C 1
ATOM 797 O O . LEU A 1 109 A 4.094 20.360 10.779 1.00 18.75 106 LEU L O 1
ATOM 802 N N . GLY A 1 110 ? 3.468 18.816 12.284 1.00 14.91 107 GLY L N 1
ATOM 803 C CA . GLY A 1 110 ? 2.117 18.689 11.760 1.00 16.40 107 GLY L CA 1
ATOM 804 C C . GLY A 1 110 ? 1.065 19.137 12.762 1.00 15.29 107 GLY L C 1
ATOM 805 O O . GLY A 1 110 ? -0.112 18.925 12.547 1.00 16.64 107 GLY L O 1
ATOM 806 N N . SER A 1 111 ? 1.523 19.742 13.859 1.00 18.60 108 SER L N 1
ATOM 807 C CA . SER A 1 111 ? 0.647 20.251 14.907 1.00 18.91 108 SER L CA 1
ATOM 808 C C . SER A 1 111 ? 1.453 21.165 15.760 1.00 17.58 108 SER L C 1
ATOM 809 O O . SER A 1 111 ? 2.676 21.208 15.641 1.00 17.99 108 SER L O 1
ATOM 812 N N . GLU A 1 112 ? 0.776 21.825 16.671 1.00 17.83 109 GLU L N 1
ATOM 813 C CA . GLU A 1 112 ? 1.409 22.775 17.516 1.00 16.58 109 GLU L CA 1
ATOM 814 C C . GLU A 1 112 ? 2.287 22.041 18.513 1.00 17.20 109 GLU L C 1
ATOM 815 O O . GLU A 1 112 ? 1.915 20.964 18.956 1.00 14.41 109 GLU L O 1
ATOM 821 N N . LYS A 1 113 ? 3.430 22.599 18.883 1.00 16.72 110 LYS L N 1
ATOM 822 C CA . LYS A 1 113 ? 4.266 21.914 19.845 1.00 20.99 110 LYS L CA 1
ATOM 823 C C . LYS A 1 113 ? 3.566 21.804 21.187 1.00 21.68 110 LYS L C 1
ATOM 824 O O . LYS A 1 113 ? 2.769 22.673 21.557 1.00 22.35 110 LYS L O 1
ATOM 830 N N . SER A 1 114 ? 3.834 20.699 21.876 1.00 22.71 111 SER L N 1
ATOM 831 C CA . SER A 1 114 ? 3.196 20.395 23.158 1.00 21.05 111 SER L CA 1
ATOM 832 C C . SER A 1 114 ? 4.253 19.859 24.139 1.00 21.55 111 SER L C 1
ATOM 833 O O . SER A 1 114 ? 5.049 18.979 23.790 1.00 21.72 111 SER L O 1
ATOM 836 N N . SER A 1 115 ? 4.318 20.457 25.339 1.00 19.80 112 SER L N 1
ATOM 837 C CA . SER A 1 115 ? 5.272 20.047 26.347 1.00 17.43 112 SER L CA 1
ATOM 838 C C . SER A 1 115 ? 4.864 18.727 26.995 1.00 14.25 112 SER L C 1
ATOM 839 O O . SER A 1 115 ? 3.669 18.409 27.067 1.00 19.12 112 SER L O 1
ATOM 842 N N . PRO A 1 116 ? 5.812 17.929 27.481 1.00 10.92 113 PRO L N 1
ATOM 843 C CA . PRO A 1 116 ? 5.463 16.677 28.106 1.00 12.79 113 PRO L CA 1
ATOM 844 C C . PRO A 1 116 ? 4.802 16.881 29.473 1.00 13.59 113 PRO L C 1
ATOM 845 O O . PRO A 1 116 ? 5.173 17.782 30.241 1.00 13.35 113 PRO L O 1
ATOM 849 N N . SER A 1 117 ? 3.781 16.101 29.736 1.00 15.55 114 SER L N 1
ATOM 850 C CA . SER A 1 117 ? 3.219 16.052 31.062 1.00 15.08 114 SER L CA 1
ATOM 851 C C . SER A 1 117 ? 3.903 14.913 31.831 1.00 16.29 114 SER L C 1
ATOM 852 O O . SER A 1 117 ? 3.804 13.718 31.467 1.00 15.53 114 SER L O 1
ATOM 855 N N . VAL A 1 118 ? 4.617 15.295 32.871 1.00 12.98 115 VAL L N 1
ATOM 856 C CA . VAL A 1 118 ? 5.426 14.370 33.674 1.00 12.33 115 VAL L CA 1
ATOM 857 C C . VAL A 1 118 ? 4.779 13.996 35.004 1.00 13.58 115 VAL L C 1
ATOM 858 O O . VAL A 1 118 ? 4.226 14.837 35.693 1.00 13.43 115 VAL L O 1
ATOM 862 N N . THR A 1 119 ? 4.880 12.748 35.361 1.00 12.99 116 THR L N 1
ATOM 863 C CA . THR A 1 119 ? 4.398 12.295 36.649 1.00 11.92 116 THR L CA 1
ATOM 864 C C . THR A 1 119 ? 5.419 11.336 37.207 1.00 13.44 116 THR L C 1
ATOM 865 O O . THR A 1 119 ? 5.864 10.407 36.480 1.00 13.00 116 THR L O 1
ATOM 869 N N . LEU A 1 120 ? 5.820 11.574 38.463 1.00 9.86 117 LEU L N 1
ATOM 870 C CA . LEU A 1 120 ? 6.777 10.703 39.114 1.00 10.48 117 LEU L CA 1
ATOM 871 C C . LEU A 1 120 ? 6.142 9.970 40.330 1.00 9.98 117 LEU L C 1
ATOM 872 O O . LEU A 1 120 ? 5.456 10.564 41.158 1.00 12.16 117 LEU L O 1
ATOM 877 N N . PHE A 1 121 ? 6.332 8.676 40.390 1.00 9.99 118 PHE L N 1
ATOM 878 C CA . PHE A 1 121 ? 5.750 7.864 41.440 1.00 9.51 118 PHE L CA 1
ATOM 879 C C . PHE A 1 121 ? 6.835 7.216 42.272 1.00 9.33 118 PHE L C 1
ATOM 880 O O . PHE A 1 121 ? 7.864 6.711 41.759 1.00 9.88 118 PHE L O 1
ATOM 888 N N . PRO A 1 122 ? 6.623 7.228 43.586 1.00 9.00 119 PRO L N 1
ATOM 889 C CA . PRO A 1 122 ? 7.553 6.629 44.549 1.00 8.55 119 PRO L CA 1
ATOM 890 C C . PRO A 1 122 ? 7.347 5.128 44.604 1.00 4.72 119 PRO L C 1
ATOM 891 O O . PRO A 1 122 ? 6.358 4.656 44.103 1.00 6.50 119 PRO L O 1
ATOM 895 N N . PRO A 1 123 ? 8.278 4.373 45.160 1.00 3.79 120 PRO L N 1
ATOM 896 C CA . PRO A 1 123 ? 8.131 2.923 45.298 1.00 6.76 120 PRO L CA 1
ATOM 897 C C . PRO A 1 123 ? 7.022 2.552 46.275 1.00 10.87 120 PRO L C 1
ATOM 898 O O . PRO A 1 123 ? 6.768 3.266 47.252 1.00 11.35 120 PRO L O 1
ATOM 902 N N . SER A 1 124 ? 6.290 1.505 45.965 1.00 12.02 121 SER L N 1
ATOM 903 C CA . SER A 1 124 ? 5.183 1.088 46.829 1.00 14.15 121 SER L CA 1
ATOM 904 C C . SER A 1 124 ? 5.748 0.403 48.072 1.00 15.89 121 SER L C 1
ATOM 905 O O . SER A 1 124 ? 6.927 -0.008 48.091 1.00 14.68 121 SER L O 1
ATOM 908 N N . SER A 1 125 ? 4.932 0.332 49.125 1.00 15.71 122 SER L N 1
ATOM 909 C CA . SER A 1 125 ? 5.367 -0.320 50.342 1.00 17.27 122 SER L CA 1
ATOM 910 C C . SER A 1 125 ? 5.508 -1.809 50.072 1.00 14.07 122 SER L C 1
ATOM 911 O O . SER A 1 125 ? 6.469 -2.436 50.541 1.00 16.14 122 SER L O 1
ATOM 914 N N . GLU A 1 126 ? 4.563 -2.344 49.269 1.00 11.63 123 GLU L N 1
ATOM 915 C CA . GLU A 1 126 ? 4.568 -3.775 48.940 1.00 10.10 123 GLU L CA 1
ATOM 916 C C . GLU A 1 126 ? 5.839 -4.151 48.206 1.00 9.75 123 GLU L C 1
ATOM 917 O O . GLU A 1 126 ? 6.494 -5.134 48.561 1.00 6.87 123 GLU L O 1
ATOM 919 N N . GLU A 1 127 ? 6.260 -3.325 47.226 1.00 8.37 124 GLU L N 1
ATOM 920 C CA . GLU A 1 127 ? 7.492 -3.604 46.547 1.00 7.57 124 GLU L CA 1
ATOM 921 C C . GLU A 1 127 ? 8.648 -3.537 47.490 1.00 8.44 124 GLU L C 1
ATOM 922 O O . GLU A 1 127 ? 9.501 -4.428 47.481 1.00 7.83 124 GLU L O 1
ATOM 928 N N . LEU A 1 128 ? 8.687 -2.489 48.336 1.00 10.06 125 LEU L N 1
ATOM 929 C CA . LEU A 1 128 ? 9.820 -2.290 49.278 1.00 8.99 125 LEU L CA 1
ATOM 930 C C . LEU A 1 128 ? 10.101 -3.500 50.160 1.00 7.68 125 LEU L C 1
ATOM 931 O O . LEU A 1 128 ? 11.267 -3.786 50.516 1.00 6.19 125 LEU L O 1
ATOM 936 N N . GLU A 1 129 ? 9.055 -4.208 50.514 1.00 9.15 126 GLU L N 1
ATOM 937 C CA . GLU A 1 129 ? 9.226 -5.389 51.339 1.00 12.67 126 GLU L CA 1
ATOM 938 C C . GLU A 1 129 ? 10.169 -6.381 50.692 1.00 14.63 126 GLU L C 1
ATOM 939 O O . GLU A 1 129 ? 10.849 -7.147 51.409 1.00 12.25 126 GLU L O 1
ATOM 945 N N . THR A 1 130 ? 10.177 -6.394 49.316 1.00 13.98 127 THR L N 1
ATOM 946 C CA . THR A 1 130 ? 11.063 -7.308 48.538 1.00 13.13 127 THR L CA 1
ATOM 947 C C . THR A 1 130 ? 12.468 -6.773 48.455 1.00 12.72 127 THR L C 1
ATOM 948 O O . THR A 1 130 ? 13.278 -7.319 47.728 1.00 14.85 127 THR L O 1
ATOM 952 N N . ASN A 1 131 ? 12.744 -5.701 49.209 1.00 13.49 128 ASN L N 1
ATOM 953 C CA . ASN A 1 131 ? 14.053 -5.049 49.228 1.00 13.82 128 ASN L CA 1
ATOM 954 C C . ASN A 1 131 ? 14.414 -4.367 47.901 1.00 14.19 128 ASN L C 1
ATOM 955 O O . ASN A 1 131 ? 15.611 -4.119 47.595 1.00 13.24 128 ASN L O 1
ATOM 960 N N . LYS A 1 132 ? 13.375 -4.018 47.146 1.00 17.87 129 LYS L N 1
ATOM 961 C CA . LYS A 1 132 ? 13.534 -3.327 45.875 1.00 18.00 129 LYS L CA 1
ATOM 962 C C . LYS A 1 132 ? 12.686 -2.050 45.854 1.00 16.78 129 LYS L C 1
ATOM 963 O O . LYS A 1 132 ? 11.623 -1.980 46.448 1.00 15.40 129 LYS L O 1
ATOM 969 N N . ALA A 1 133 ? 13.173 -1.048 45.154 1.00 16.40 130 ALA L N 1
ATOM 970 C CA . ALA A 1 133 ? 12.448 0.214 44.999 1.00 15.30 130 ALA L CA 1
ATOM 971 C C . ALA A 1 133 ? 12.572 0.727 43.545 1.00 13.30 130 ALA L C 1
ATOM 972 O O . ALA A 1 133 ? 13.691 0.988 43.056 1.00 13.88 130 ALA L O 1
ATOM 974 N N . THR A 1 134 ? 11.412 0.808 42.863 1.00 10.24 131 THR L N 1
ATOM 975 C CA . THR A 1 134 ? 11.349 1.323 41.522 1.00 8.65 131 THR L CA 1
ATOM 976 C C . THR A 1 134 ? 10.550 2.594 41.507 1.00 4.73 131 THR L C 1
ATOM 977 O O . THR A 1 134 ? 9.443 2.621 42.017 1.00 7.42 131 THR L O 1
ATOM 981 N N . LEU A 1 135 ? 11.136 3.637 40.962 1.00 5.79 132 LEU L N 1
ATOM 982 C CA . LEU A 1 135 ? 10.436 4.899 40.780 1.00 8.20 132 LEU L CA 1
ATOM 983 C C . LEU A 1 135 ? 9.971 4.967 39.336 1.00 7.07 132 LEU L C 1
ATOM 984 O O . LEU A 1 135 ? 10.752 4.681 38.446 1.00 10.93 132 LEU L O 1
ATOM 989 N N . VAL A 1 136 ? 8.735 5.309 39.105 1.00 7.44 133 VAL L N 1
ATOM 990 C CA . VAL A 1 136 ? 8.228 5.345 37.740 1.00 7.69 133 VAL L CA 1
ATOM 991 C C . VAL A 1 136 ? 7.979 6.767 37.291 1.00 8.68 133 VAL L C 1
ATOM 992 O O . VAL A 1 136 ? 7.319 7.530 37.961 1.00 8.54 133 VAL L O 1
ATOM 996 N N . CYS A 1 137 ? 8.460 7.109 36.130 1.00 12.17 134 CYS L N 1
ATOM 997 C CA . CYS A 1 137 ? 8.218 8.450 35.589 1.00 9.67 134 CYS L CA 1
ATOM 998 C C . CYS A 1 137 ? 7.465 8.302 34.290 1.00 9.67 134 CYS L C 1
ATOM 999 O O . CYS A 1 137 ? 8.017 7.705 33.364 1.00 10.89 134 CYS L O 1
ATOM 1002 N N . THR A 1 138 ? 6.209 8.737 34.238 1.00 6.29 135 THR L N 1
ATOM 1003 C CA . THR A 1 138 ? 5.480 8.651 33.029 1.00 5.35 135 THR L CA 1
ATOM 1004 C C . THR A 1 138 ? 5.549 9.988 32.324 1.00 9.71 135 THR L C 1
ATOM 1005 O O . THR A 1 138 ? 5.820 11.015 32.958 1.00 11.41 135 THR L O 1
ATOM 1009 N N . ILE A 1 139 ? 5.440 9.989 31.002 1.00 9.98 136 ILE L N 1
ATOM 1010 C CA . ILE A 1 139 ? 5.696 11.237 30.220 1.00 11.09 136 ILE L CA 1
ATOM 1011 C C . ILE A 1 139 ? 4.750 11.230 29.030 1.00 10.64 136 ILE L C 1
ATOM 1012 O O . ILE A 1 139 ? 4.856 10.351 28.213 1.00 11.08 136 ILE L O 1
ATOM 1017 N N . THR A 1 140 ? 3.811 12.165 28.941 1.00 10.77 137 THR L N 1
ATOM 1018 C CA . THR A 1 140 ? 2.822 12.072 27.911 1.00 9.97 137 THR L CA 1
ATOM 1019 C C . THR A 1 140 ? 2.603 13.412 27.228 1.00 13.30 137 THR L C 1
ATOM 1020 O O . THR A 1 140 ? 3.179 14.432 27.673 1.00 10.45 137 THR L O 1
ATOM 1024 N N . ASP A 1 141 ? 1.843 13.350 26.118 1.00 12.35 138 ASP L N 1
ATOM 1025 C CA . ASP A 1 141 ? 1.351 14.531 25.355 1.00 14.23 138 ASP L CA 1
ATOM 1026 C C . ASP A 1 141 ? 2.413 15.502 24.881 1.00 12.96 138 ASP L C 1
ATOM 1027 O O . ASP A 1 141 ? 2.186 16.705 24.905 1.00 13.42 138 ASP L O 1
ATOM 1032 N N . PHE A 1 142 ? 3.568 15.011 24.444 1.00 15.33 139 PHE L N 1
ATOM 1033 C CA . PHE A 1 142 ? 4.597 15.917 23.904 1.00 12.61 139 PHE L CA 1
ATOM 1034 C C . PHE A 1 142 ? 4.685 15.810 22.403 1.00 14.58 139 PHE L C 1
ATOM 1035 O O . PHE A 1 142 ? 4.391 14.757 21.835 1.00 13.97 139 PHE L O 1
ATOM 1043 N N . TYR A 1 143 ? 5.010 16.951 21.763 1.00 14.53 140 TYR L N 1
ATOM 1044 C CA . TYR A 1 143 ? 5.219 17.022 20.306 1.00 15.96 140 TYR L CA 1
ATOM 1045 C C . TYR A 1 143 ? 6.148 18.174 20.045 1.00 14.90 140 TYR L C 1
ATOM 1046 O O . TYR A 1 143 ? 5.815 19.264 20.460 1.00 17.79 140 TYR L O 1
ATOM 1055 N N . PRO A 1 144 ? 7.336 18.004 19.364 1.00 17.44 141 PRO L N 1
ATOM 1056 C CA . PRO A 1 144 ? 7.877 16.736 18.791 1.00 16.51 141 PRO L CA 1
ATOM 1057 C C . PRO A 1 144 ? 7.979 15.574 19.770 1.00 17.49 141 PRO L C 1
ATOM 1058 O O . PRO A 1 144 ? 8.111 15.777 20.988 1.00 16.25 141 PRO L O 1
ATOM 1062 N N . GLY A 1 145 ? 7.960 14.373 19.221 1.00 16.47 142 GLY L N 1
ATOM 1063 C CA . GLY A 1 145 ? 8.127 13.182 20.027 1.00 17.96 142 GLY L CA 1
ATOM 1064 C C . GLY A 1 145 ? 9.568 12.873 20.379 1.00 17.11 142 GLY L C 1
ATOM 1065 O O . GLY A 1 145 ? 10.011 11.740 20.287 1.00 20.37 142 GLY L O 1
ATOM 1066 N N . VAL A 1 146 ? 10.332 13.846 20.753 1.00 17.91 143 VAL L N 1
ATOM 1067 C CA . VAL A 1 146 ? 11.674 13.548 21.201 1.00 20.37 143 VAL L CA 1
ATOM 1068 C C . VAL A 1 146 ? 11.937 14.194 22.555 1.00 20.36 143 VAL L C 1
ATOM 1069 O O . VAL A 1 146 ? 11.696 15.394 22.719 1.00 18.56 143 VAL L O 1
ATOM 1073 N N . VAL A 1 147 ? 12.421 13.375 23.518 1.00 18.00 144 VAL L N 1
ATOM 1074 C CA . VAL A 1 147 ? 12.729 13.837 24.885 1.00 18.09 144 VAL L CA 1
ATOM 1075 C C . VAL A 1 147 ? 13.952 13.124 25.398 1.00 17.23 144 VAL L C 1
ATOM 1076 O O . VAL A 1 147 ? 14.204 11.987 24.997 1.00 15.86 144 VAL L O 1
ATOM 1080 N N . THR A 1 148 ? 14.747 13.803 26.217 1.00 16.98 145 THR L N 1
ATOM 1081 C CA . THR A 1 148 ? 15.794 13.116 26.930 1.00 17.36 145 THR L CA 1
ATOM 1082 C C . THR A 1 148 ? 15.373 13.105 28.394 1.00 19.55 145 THR L C 1
ATOM 1083 O O . THR A 1 148 ? 14.797 14.085 28.864 1.00 15.45 145 THR L O 1
ATOM 1087 N N . VAL A 1 149 ? 15.581 11.966 29.070 1.00 19.67 146 VAL L N 1
ATOM 1088 C CA . VAL A 1 149 ? 15.178 11.799 30.468 1.00 17.75 146 VAL L CA 1
ATOM 1089 C C . VAL A 1 149 ? 16.425 11.702 31.322 1.00 18.57 146 VAL L C 1
ATOM 1090 O O . VAL A 1 149 ? 17.336 10.964 30.998 1.00 20.82 146 VAL L O 1
ATOM 1094 N N . ASP A 1 150 ? 16.464 12.470 32.388 1.00 16.64 147 ASP L N 1
ATOM 1095 C CA . ASP A 1 150 ? 17.595 12.483 33.267 1.00 16.87 147 ASP L CA 1
ATOM 1096 C C . ASP A 1 150 ? 17.111 12.297 34.702 1.00 13.63 147 ASP L C 1
ATOM 1097 O O . ASP A 1 150 ? 16.206 13.007 35.146 1.00 17.40 147 ASP L O 1
ATOM 1102 N N . TRP A 1 151 ? 17.692 11.353 35.403 1.00 12.32 148 TRP L N 1
ATOM 1103 C CA . TRP A 1 151 ? 17.296 11.059 36.799 1.00 8.34 148 TRP L CA 1
ATOM 1104 C C . TRP A 1 151 ? 18.339 11.610 37.747 1.00 10.55 148 TRP L C 1
ATOM 1105 O O . TRP A 1 151 ? 19.536 11.570 37.449 1.00 11.66 148 TRP L O 1
ATOM 1116 N N . LYS A 1 152 ? 17.912 12.107 38.895 1.00 10.12 149 LYS L N 1
ATOM 1117 C CA . LYS A 1 152 ? 18.860 12.586 39.861 1.00 10.24 149 LYS L CA 1
ATOM 1118 C C . LYS A 1 152 ? 18.493 12.114 41.261 1.00 9.83 149 LYS L C 1
ATOM 1119 O O . LYS A 1 152 ? 17.327 11.939 41.568 1.00 8.42 149 LYS L O 1
ATOM 1125 N N . VAL A 1 153 ? 19.529 11.821 42.045 1.00 12.70 150 VAL L N 1
ATOM 1126 C CA . VAL A 1 153 ? 19.363 11.400 43.445 1.00 13.13 150 VAL L CA 1
ATOM 1127 C C . VAL A 1 153 ? 20.137 12.357 44.381 1.00 13.82 150 VAL L C 1
ATOM 1128 O O . VAL A 1 153 ? 21.379 12.391 44.371 1.00 11.33 150 VAL L O 1
ATOM 1132 N N . ASP A 1 154 ? 19.393 13.156 45.184 1.00 15.72 151 ASP L N 1
ATOM 1133 C CA . ASP A 1 154 ? 20.020 14.166 46.056 1.00 13.64 151 ASP L CA 1
ATOM 1134 C C . ASP A 1 154 ? 20.841 15.107 45.202 1.00 12.12 151 ASP L C 1
ATOM 1135 O O . ASP A 1 154 ? 21.967 15.546 45.535 1.00 14.72 151 ASP L O 1
ATOM 1140 N N . GLY A 1 155 ? 20.285 15.373 44.070 1.00 13.53 152 GLY L N 1
ATOM 1141 C CA . GLY A 1 155 ? 20.889 16.313 43.159 1.00 15.70 152 GLY L CA 1
ATOM 1142 C C . GLY A 1 155 ? 21.951 15.745 42.250 1.00 16.31 152 GLY L C 1
ATOM 1143 O O . GLY A 1 155 ? 22.364 16.424 41.322 1.00 17.83 152 GLY L O 1
ATOM 1144 N N . THR A 1 156 ? 22.399 14.515 42.476 1.00 18.56 153 THR L N 1
ATOM 1145 C CA . THR A 1 156 ? 23.473 13.958 41.634 1.00 18.43 153 THR L CA 1
ATOM 1146 C C . THR A 1 156 ? 22.904 13.094 40.482 1.00 18.68 153 THR L C 1
ATOM 1147 O O . THR A 1 156 ? 21.899 12.393 40.614 1.00 18.23 153 THR L O 1
ATOM 1151 N N . PRO A 1 157 ? 23.516 13.173 39.299 1.00 18.73 154 PRO L N 1
ATOM 1152 C CA . PRO A 1 157 ? 23.038 12.424 38.120 1.00 18.94 154 PRO L CA 1
ATOM 1153 C C . PRO A 1 157 ? 23.196 10.914 38.253 1.00 15.33 154 PRO L C 1
ATOM 1154 O O . PRO A 1 157 ? 24.232 10.443 38.662 1.00 16.30 154 PRO L O 1
ATOM 1158 N N . VAL A 1 158 ? 22.150 10.147 37.978 1.00 16.59 155 VAL L N 1
ATOM 1159 C CA . VAL A 1 158 ? 22.323 8.703 38.040 1.00 19.40 155 VAL L CA 1
ATOM 1160 C C . VAL A 1 158 ? 22.760 8.141 36.641 1.00 21.02 155 VAL L C 1
ATOM 1161 O O . VAL A 1 158 ? 22.397 8.681 35.565 1.00 19.02 155 VAL L O 1
ATOM 1165 N N . THR A 1 159 ? 23.606 7.121 36.664 1.00 22.42 156 THR L N 1
ATOM 1166 C CA . THR A 1 159 ? 24.093 6.532 35.438 1.00 23.32 156 THR L CA 1
ATOM 1167 C C . THR A 1 159 ? 23.858 5.049 35.421 1.00 25.17 156 THR L C 1
ATOM 1168 O O . THR A 1 159 ? 24.327 4.357 34.533 1.00 28.73 156 THR L O 1
ATOM 1172 N N . GLN A 1 160 ? 23.119 4.554 36.376 1.00 23.46 157 GLN L N 1
ATOM 1173 C CA . GLN A 1 160 ? 22.909 3.152 36.465 1.00 23.50 157 GLN L CA 1
ATOM 1174 C C . GLN A 1 160 ? 21.525 2.871 36.994 1.00 19.92 157 GLN L C 1
ATOM 1175 O O . GLN A 1 160 ? 21.025 3.631 37.778 1.00 18.81 157 GLN L O 1
ATOM 1181 N N . GLY A 1 161 ? 20.895 1.817 36.526 1.00 18.99 158 GLY L N 1
ATOM 1182 C CA . GLY A 1 161 ? 19.569 1.471 37.010 1.00 20.19 158 GLY L CA 1
ATOM 1183 C C . GLY A 1 161 ? 18.397 2.250 36.382 1.00 22.36 158 GLY L C 1
ATOM 1184 O O . GLY A 1 161 ? 17.281 2.099 36.815 1.00 22.31 158 GLY L O 1
ATOM 1185 N N . MET A 1 162 ? 18.630 3.080 35.374 1.00 24.81 159 MET L N 1
ATOM 1186 C CA . MET A 1 162 ? 17.539 3.802 34.741 1.00 22.88 159 MET L CA 1
ATOM 1187 C C . MET A 1 162 ? 17.277 3.230 33.351 1.00 23.01 159 MET L C 1
ATOM 1188 O O . MET A 1 162 ? 18.188 2.833 32.662 1.00 24.49 159 MET L O 1
ATOM 1193 N N . GLU A 1 163 ? 16.026 3.169 32.960 1.00 19.49 160 GLU L N 1
ATOM 1194 C CA . GLU A 1 163 ? 15.670 2.591 31.710 1.00 19.70 160 GLU L CA 1
ATOM 1195 C C . GLU A 1 163 ? 14.491 3.326 31.156 1.00 19.64 160 GLU L C 1
ATOM 1196 O O . GLU A 1 163 ? 13.446 3.366 31.785 1.00 18.31 160 GLU L O 1
ATOM 1202 N N . THR A 1 164 ? 14.667 3.908 29.959 1.00 20.21 161 THR L N 1
ATOM 1203 C CA . THR A 1 164 ? 13.611 4.715 29.300 1.00 18.39 161 THR L CA 1
ATOM 1204 C C . THR A 1 164 ? 13.091 4.047 28.007 1.00 18.90 161 THR L C 1
ATOM 1205 O O . THR A 1 164 ? 13.859 3.391 27.292 1.00 18.53 161 THR L O 1
ATOM 1209 N N . THR A 1 165 ? 11.777 4.198 27.738 1.00 17.02 162 THR L N 1
ATOM 1210 C CA . THR A 1 165 ? 11.163 3.603 26.573 1.00 14.46 162 THR L CA 1
ATOM 1211 C C . THR A 1 165 ? 11.085 4.614 25.421 1.00 15.09 162 THR L C 1
ATOM 1212 O O . THR A 1 165 ? 11.083 5.834 25.624 1.00 14.93 162 THR L O 1
ATOM 1216 N N . GLN A 1 166 ? 11.071 4.110 24.200 1.00 12.96 163 GLN L N 1
ATOM 1217 C CA . GLN A 1 166 ? 11.054 4.983 23.052 1.00 10.76 163 GLN L CA 1
ATOM 1218 C C . GLN A 1 166 ? 9.719 5.567 22.921 1.00 8.59 163 GLN L C 1
ATOM 1219 O O . GLN A 1 166 ? 8.749 4.856 23.017 1.00 11.96 163 GLN L O 1
ATOM 1221 N N . PRO A 1 167 ? 9.632 6.894 22.721 1.00 11.37 164 PRO L N 1
ATOM 1222 C CA . PRO A 1 167 ? 8.352 7.578 22.587 1.00 11.21 164 PRO L CA 1
ATOM 1223 C C . PRO A 1 167 ? 7.488 6.825 21.632 1.00 12.84 164 PRO L C 1
ATOM 1224 O O . PRO A 1 167 ? 7.986 6.130 20.746 1.00 17.44 164 PRO L O 1
ATOM 1228 N N . SER A 1 168 ? 6.221 6.878 21.829 1.00 14.17 165 SER L N 1
ATOM 1229 C CA . SER A 1 168 ? 5.334 6.188 20.925 1.00 16.08 165 SER L CA 1
ATOM 1230 C C . SER A 1 168 ? 4.201 7.099 20.724 1.00 15.78 165 SER L C 1
ATOM 1231 O O . SER A 1 168 ? 3.927 7.920 21.584 1.00 15.19 165 SER L O 1
ATOM 1234 N N . LYS A 1 169 ? 3.588 7.018 19.594 1.00 17.84 166 LYS L N 1
ATOM 1235 C CA . LYS A 1 169 ? 2.573 7.988 19.257 1.00 19.88 166 LYS L CA 1
ATOM 1236 C C . LYS A 1 169 ? 1.276 7.704 19.925 1.00 21.48 166 LYS L C 1
ATOM 1237 O O . LYS A 1 169 ? 0.893 6.547 20.063 1.00 23.82 166 LYS L O 1
ATOM 1243 N N . GLN A 1 170 ? 0.614 8.770 20.372 1.00 20.46 167 GLN L N 1
ATOM 1244 C CA . GLN A 1 170 ? -0.716 8.658 20.935 1.00 19.43 167 GLN L CA 1
ATOM 1245 C C . GLN A 1 170 ? -1.702 8.865 19.814 1.00 20.58 167 GLN L C 1
ATOM 1246 O O . GLN A 1 170 ? -1.347 9.393 18.782 1.00 19.43 167 GLN L O 1
ATOM 1252 N N . SER A 1 171 ? -2.929 8.494 20.029 1.00 24.20 168 SER L N 1
ATOM 1253 C CA . SER A 1 171 ? -3.955 8.647 19.009 1.00 28.22 168 SER L CA 1
ATOM 1254 C C . SER A 1 171 ? -3.996 10.085 18.468 1.00 30.48 168 SER L C 1
ATOM 1255 O O . SER A 1 171 ? -4.401 10.335 17.308 1.00 34.63 168 SER L O 1
ATOM 1258 N N . ASN A 1 172 ? -3.579 11.035 19.279 1.00 26.12 169 ASN L N 1
ATOM 1259 C CA . ASN A 1 172 ? -3.644 12.398 18.848 1.00 25.93 169 ASN L CA 1
ATOM 1260 C C . ASN A 1 172 ? -2.351 12.815 18.283 1.00 25.86 169 ASN L C 1
ATOM 1261 O O . ASN A 1 172 ? -2.052 13.991 18.186 1.00 26.70 169 ASN L O 1
ATOM 1266 N N . ASN A 1 173 ? -1.578 11.847 17.927 1.00 23.96 170 ASN L N 1
ATOM 1267 C CA . ASN A 1 173 ? -0.314 12.085 17.286 1.00 23.68 170 ASN L CA 1
ATOM 1268 C C . ASN A 1 173 ? 0.690 12.837 18.108 1.00 22.90 170 ASN L C 1
ATOM 1269 O O . ASN A 1 173 ? 1.720 13.248 17.607 1.00 25.60 170 ASN L O 1
ATOM 1274 N N . LYS A 1 174 ? 0.407 13.049 19.361 1.00 21.22 171 LYS L N 1
ATOM 1275 C CA . LYS A 1 174 ? 1.452 13.524 20.244 1.00 19.04 171 LYS L CA 1
ATOM 1276 C C . LYS A 1 174 ? 2.140 12.247 20.744 1.00 17.36 171 LYS L C 1
ATOM 1277 O O . LYS A 1 174 ? 1.728 11.156 20.373 1.00 17.98 171 LYS L O 1
ATOM 1283 N N . TYR A 1 175 ? 3.132 12.353 21.586 1.00 14.79 172 TYR L N 1
ATOM 1284 C CA . TYR A 1 175 ? 3.863 11.178 21.976 1.00 14.85 172 TYR L CA 1
ATOM 1285 C C . TYR A 1 175 ? 3.838 10.907 23.461 1.00 15.41 172 TYR L C 1
ATOM 1286 O O . TYR A 1 175 ? 3.585 11.820 24.271 1.00 14.17 172 TYR L O 1
ATOM 1295 N N . MET A 1 176 ? 4.111 9.639 23.811 1.00 13.34 173 MET L N 1
ATOM 1296 C CA . MET A 1 176 ? 4.195 9.241 25.192 1.00 9.55 173 MET L CA 1
ATOM 1297 C C . MET A 1 176 ? 5.455 8.386 25.429 1.00 10.38 173 MET L C 1
ATOM 1298 O O . MET A 1 176 ? 6.005 7.778 24.500 1.00 10.40 173 MET L O 1
ATOM 1303 N N . ALA A 1 177 ? 5.935 8.354 26.658 1.00 7.39 174 ALA L N 1
ATOM 1304 C CA . ALA A 1 177 ? 7.131 7.594 27.005 1.00 7.66 174 ALA L CA 1
ATOM 1305 C C . ALA A 1 177 ? 7.164 7.383 28.521 1.00 8.50 174 ALA L C 1
ATOM 1306 O O . ALA A 1 177 ? 6.371 7.983 29.240 1.00 7.42 174 ALA L O 1
ATOM 1308 N N . SER A 1 178 ? 8.055 6.519 28.984 1.00 8.85 175 SER L N 1
ATOM 1309 C CA . SER A 1 178 ? 8.163 6.231 30.404 1.00 9.69 175 SER L CA 1
ATOM 1310 C C . SER A 1 178 ? 9.606 5.949 30.777 1.00 10.11 175 SER L C 1
ATOM 1311 O O . SER A 1 178 ? 10.408 5.513 29.919 1.00 9.58 175 SER L O 1
ATOM 1314 N N . SER A 1 179 ? 9.975 6.223 32.048 1.00 6.07 176 SER L N 1
ATOM 1315 C CA . SER A 1 179 ? 11.313 5.918 32.495 1.00 3.46 176 SER L CA 1
ATOM 1316 C C . SER A 1 179 ? 11.221 5.305 33.892 1.00 5.39 176 SER L C 1
ATOM 1317 O O . SER A 1 179 ? 10.237 5.487 34.558 1.00 7.78 176 SER L O 1
ATOM 1320 N N . TYR A 1 180 ? 12.212 4.513 34.237 1.00 6.76 177 TYR L N 1
ATOM 1321 C CA . TYR A 1 180 ? 12.235 3.758 35.455 1.00 8.12 177 TYR L CA 1
ATOM 1322 C C . TYR A 1 180 ? 13.560 3.886 36.100 1.00 6.87 177 TYR L C 1
ATOM 1323 O O . TYR A 1 180 ? 14.563 3.836 35.428 1.00 9.13 177 TYR L O 1
ATOM 1332 N N . LEU A 1 181 ? 13.558 4.034 37.400 1.00 6.48 178 LEU L N 1
ATOM 1333 C CA . LEU A 1 181 ? 14.761 3.993 38.156 1.00 6.11 178 LEU L CA 1
ATOM 1334 C C . LEU A 1 181 ? 14.618 2.885 39.156 1.00 8.35 178 LEU L C 1
ATOM 1335 O O . LEU A 1 181 ? 13.687 2.862 39.902 1.00 10.42 178 LEU L O 1
ATOM 1340 N N . THR A 1 182 ? 15.550 1.969 39.130 1.00 11.56 179 THR L N 1
ATOM 1341 C CA . THR A 1 182 ? 15.522 0.802 39.963 1.00 13.47 179 THR L CA 1
ATOM 1342 C C . THR A 1 182 ? 16.613 0.903 41.008 1.00 16.41 179 THR L C 1
ATOM 1343 O O . THR A 1 182 ? 17.808 1.133 40.693 1.00 15.41 179 THR L O 1
ATOM 1347 N N . LEU A 1 183 ? 16.177 0.755 42.248 1.00 16.98 180 LEU L N 1
ATOM 1348 C CA . LEU A 1 183 ? 17.021 0.929 43.383 1.00 17.38 180 LEU L CA 1
ATOM 1349 C C . LEU A 1 183 ? 16.793 -0.217 44.300 1.00 15.89 180 LEU L C 1
ATOM 1350 O O . LEU A 1 183 ? 15.742 -0.853 44.241 1.00 20.00 180 LEU L O 1
ATOM 1355 N N . THR A 1 184 ? 17.766 -0.482 45.130 1.00 16.39 181 THR L N 1
ATOM 1356 C CA . THR A 1 184 ? 17.562 -1.407 46.238 1.00 16.84 181 THR L CA 1
ATOM 1357 C C . THR A 1 184 ? 16.753 -0.634 47.265 1.00 14.44 181 THR L C 1
ATOM 1358 O O . THR A 1 184 ? 16.705 0.607 47.201 1.00 16.04 181 THR L O 1
ATOM 1362 N N . ALA A 1 185 ? 16.120 -1.307 48.192 1.00 15.12 182 ALA L N 1
ATOM 1363 C CA . ALA A 1 185 ? 15.421 -0.582 49.249 1.00 13.02 182 ALA L CA 1
ATOM 1364 C C . ALA A 1 185 ? 16.427 0.289 50.076 1.00 14.39 182 ALA L C 1
ATOM 1365 O O . ALA A 1 185 ? 16.111 1.422 50.478 1.00 16.28 182 ALA L O 1
ATOM 1367 N N . ARG A 1 186 ? 17.645 -0.219 50.307 1.00 14.52 183 ARG L N 1
ATOM 1368 C CA . ARG A 1 186 ? 18.623 0.535 51.069 1.00 16.24 183 ARG L CA 1
ATOM 1369 C C . ARG A 1 186 ? 18.930 1.869 50.400 1.00 18.26 183 ARG L C 1
ATOM 1370 O O . ARG A 1 186 ? 18.887 2.903 51.049 1.00 19.19 183 ARG L O 1
ATOM 1378 N N . ALA A 1 187 ? 19.195 1.857 49.091 1.00 16.18 184 ALA L N 1
ATOM 1379 C CA . ALA A 1 187 ? 19.460 3.076 48.392 1.00 10.91 184 ALA L CA 1
ATOM 1380 C C . ALA A 1 187 ? 18.248 4.012 48.496 1.00 12.19 184 ALA L C 1
ATOM 1381 O O . ALA A 1 187 ? 18.383 5.227 48.667 1.00 11.01 184 ALA L O 1
ATOM 1383 N N . TRP A 1 188 ? 17.057 3.453 48.408 1.00 10.53 185 TRP L N 1
ATOM 1384 C CA . TRP A 1 188 ? 15.851 4.264 48.467 1.00 11.80 185 TRP L CA 1
ATOM 1385 C C . TRP A 1 188 ? 15.693 5.024 49.798 1.00 16.85 185 TRP L C 1
ATOM 1386 O O . TRP A 1 188 ? 15.351 6.222 49.809 1.00 15.42 185 TRP L O 1
ATOM 1397 N N . GLU A 1 189 ? 15.942 4.343 50.918 1.00 16.92 186 GLU L N 1
ATOM 1398 C CA . GLU A 1 189 ? 15.757 4.979 52.223 1.00 19.08 186 GLU L CA 1
ATOM 1399 C C . GLU A 1 189 ? 16.871 5.975 52.537 1.00 20.25 186 GLU L C 1
ATOM 1400 O O . GLU A 1 189 ? 16.733 6.824 53.421 1.00 20.91 186 GLU L O 1
ATOM 1406 N N . ARG A 1 190 ? 17.991 5.852 51.861 1.00 18.94 187 ARG L N 1
ATOM 1407 C CA . ARG A 1 190 ? 19.129 6.651 52.216 1.00 18.58 187 ARG L CA 1
ATOM 1408 C C . ARG A 1 190 ? 19.089 8.077 51.671 1.00 18.28 187 ARG L C 1
ATOM 1409 O O . ARG A 1 190 ? 19.798 8.946 52.176 1.00 20.00 187 ARG L O 1
ATOM 1417 N N . HIS A 1 191 ? 18.281 8.333 50.647 1.00 17.48 188 HIS L N 1
ATOM 1418 C CA . HIS A 1 191 ? 18.247 9.674 50.027 1.00 16.15 188 HIS L CA 1
ATOM 1419 C C . HIS A 1 191 ? 16.893 10.318 50.255 1.00 16.60 188 HIS L C 1
ATOM 1420 O O . HIS A 1 191 ? 15.897 9.614 50.431 1.00 18.56 188 HIS L O 1
ATOM 1427 N N . SER A 1 192 ? 16.855 11.660 50.285 1.00 18.06 189 SER L N 1
ATOM 1428 C CA . SER A 1 192 ? 15.587 12.384 50.467 1.00 17.30 189 SER L CA 1
ATOM 1429 C C . SER A 1 192 ? 15.038 12.891 49.144 1.00 18.08 189 SER L C 1
ATOM 1430 O O . SER A 1 192 ? 13.827 12.891 48.917 1.00 21.50 189 SER L O 1
ATOM 1433 N N . SER A 1 193 ? 15.942 13.272 48.248 1.00 17.95 190 SER L N 1
ATOM 1434 C CA . SER A 1 193 ? 15.557 13.876 46.968 1.00 17.18 190 SER L CA 1
ATOM 1435 C C . SER A 1 193 ? 15.684 12.922 45.798 1.00 15.72 190 SER L C 1
ATOM 1436 O O . SER A 1 193 ? 16.726 12.282 45.606 1.00 16.39 190 SER L O 1
ATOM 1439 N N . TYR A 1 194 ? 14.629 12.845 45.031 1.00 15.74 191 TYR L N 1
ATOM 1440 C CA . TYR A 1 194 ? 14.623 12.054 43.793 1.00 18.47 191 TYR L CA 1
ATOM 1441 C C . TYR A 1 194 ? 13.939 12.880 42.683 1.00 17.55 191 TYR L C 1
ATOM 1442 O O . TYR A 1 194 ? 12.923 13.505 42.929 1.00 14.74 191 TYR L O 1
ATOM 1451 N N . SER A 1 195 ? 14.477 12.883 41.464 1.00 16.33 192 SER L N 1
ATOM 1452 C CA . SER A 1 195 ? 13.909 13.741 40.451 1.00 15.90 192 SER L CA 1
ATOM 1453 C C . SER A 1 195 ? 13.938 13.135 39.071 1.00 12.29 192 SER L C 1
ATOM 1454 O O . SER A 1 195 ? 14.958 12.641 38.661 1.00 14.68 192 SER L O 1
ATOM 1457 N N . CYS A 1 196 ? 12.839 13.208 38.359 1.00 11.59 193 CYS L N 1
ATOM 1458 C CA . CYS A 1 196 ? 12.832 12.817 36.950 1.00 14.23 193 CYS L CA 1
ATOM 1459 C C . CYS A 1 196 ? 12.834 14.075 36.093 1.00 12.46 193 CYS L C 1
ATOM 1460 O O . CYS A 1 196 ? 11.918 14.867 36.192 1.00 14.42 193 CYS L O 1
ATOM 1463 N N . GLN A 1 197 ? 13.849 14.261 35.247 1.00 14.04 194 GLN L N 1
ATOM 1464 C CA . GLN A 1 197 ? 13.936 15.485 34.450 1.00 14.30 194 GLN L CA 1
ATOM 1465 C C . GLN A 1 197 ? 13.873 15.200 32.978 1.00 13.96 194 GLN L C 1
ATOM 1466 O O . GLN A 1 197 ? 14.730 14.526 32.449 1.00 11.43 194 GLN L O 1
ATOM 1472 N N . VAL A 1 198 ? 12.867 15.763 32.335 1.00 13.39 195 VAL L N 1
ATOM 1473 C CA . VAL A 1 198 ? 12.608 15.511 30.936 1.00 15.15 195 VAL L CA 1
ATOM 1474 C C . VAL A 1 198 ? 12.823 16.764 30.072 1.00 16.35 195 VAL L C 1
ATOM 1475 O O . VAL A 1 198 ? 12.012 17.702 30.111 1.00 15.34 195 VAL L O 1
ATOM 1479 N N . THR A 1 199 ? 13.904 16.763 29.295 1.00 16.92 196 THR L N 1
ATOM 1480 C CA . THR A 1 199 ? 14.192 17.876 28.379 1.00 15.93 196 THR L CA 1
ATOM 1481 C C . THR A 1 199 ? 13.507 17.647 27.035 1.00 16.18 196 THR L C 1
ATOM 1482 O O . THR A 1 199 ? 13.746 16.598 26.400 1.00 14.99 196 THR L O 1
ATOM 1486 N N . HIS A 1 200 ? 12.638 18.625 26.619 1.00 14.43 197 HIS L N 1
ATOM 1487 C CA . HIS A 1 200 ? 11.923 18.563 25.348 1.00 13.60 197 HIS L CA 1
ATOM 1488 C C . HIS A 1 200 ? 12.084 19.882 24.607 1.00 19.15 197 HIS L C 1
ATOM 1489 O O . HIS A 1 200 ? 11.393 20.882 24.950 1.00 21.46 197 HIS L O 1
ATOM 1496 N N . GLU A 1 201 ? 12.900 19.865 23.560 1.00 19.88 198 GLU L N 1
ATOM 1497 C CA . GLU A 1 201 ? 13.180 21.058 22.766 1.00 23.30 198 GLU L CA 1
ATOM 1498 C C . GLU A 1 201 ? 13.834 22.126 23.630 1.00 25.19 198 GLU L C 1
ATOM 1499 O O . GLU A 1 201 ? 13.366 23.251 23.670 1.00 25.37 198 GLU L O 1
ATOM 1505 N N . GLY A 1 202 ? 14.863 21.742 24.369 1.00 26.71 199 GLY L N 1
ATOM 1506 C CA . GLY A 1 202 ? 15.636 22.709 25.110 1.00 28.67 199 GLY L CA 1
ATOM 1507 C C . GLY A 1 202 ? 15.019 23.191 26.406 1.00 30.20 199 GLY L C 1
ATOM 1508 O O . GLY A 1 202 ? 15.623 24.028 27.078 1.00 31.36 199 GLY L O 1
ATOM 1509 N N . HIS A 1 203 ? 13.825 22.693 26.755 1.00 29.31 200 HIS L N 1
ATOM 1510 C CA . HIS A 1 203 ? 13.168 23.108 27.996 1.00 29.70 200 HIS L CA 1
ATOM 1511 C C . HIS A 1 203 ? 12.960 21.888 28.849 1.00 27.60 200 HIS L C 1
ATOM 1512 O O . HIS A 1 203 ? 12.335 20.927 28.385 1.00 27.65 200 HIS L O 1
ATOM 1519 N N . THR A 1 204 ? 13.457 21.938 30.084 1.00 27.03 201 THR L N 1
ATOM 1520 C CA . THR A 1 204 ? 13.372 20.796 30.993 1.00 25.96 201 THR L CA 1
ATOM 1521 C C . THR A 1 204 ? 12.108 20.846 31.863 1.00 26.78 201 THR L C 1
ATOM 1522 O O . THR A 1 204 ? 11.847 21.857 32.522 1.00 29.53 201 THR L O 1
ATOM 1526 N N . VAL A 1 205 ? 11.279 19.777 31.789 1.00 25.81 202 VAL L N 1
ATOM 1527 C CA . VAL A 1 205 ? 10.124 19.623 32.694 1.00 22.79 202 VAL L CA 1
ATOM 1528 C C . VAL A 1 205 ? 10.507 18.598 33.784 1.00 21.74 202 VAL L C 1
ATOM 1529 O O . VAL A 1 205 ? 10.960 17.519 33.480 1.00 19.01 202 VAL L O 1
ATOM 1533 N N . GLU A 1 206 ? 10.340 18.934 35.055 1.00 20.40 203 GLU L N 1
ATOM 1534 C CA . GLU A 1 206 ? 10.807 18.063 36.086 1.00 19.67 203 GLU L CA 1
ATOM 1535 C C . GLU A 1 206 ? 9.760 17.754 37.162 1.00 18.69 203 GLU L C 1
ATOM 1536 O O . GLU A 1 206 ? 8.894 18.569 37.477 1.00 19.41 203 GLU L O 1
ATOM 1542 N N . LYS A 1 207 ? 9.814 16.550 37.679 1.00 16.36 204 LYS L N 1
ATOM 1543 C CA . LYS A 1 207 ? 9.046 16.210 38.837 1.00 14.59 204 LYS L CA 1
ATOM 1544 C C . LYS A 1 207 ? 9.977 15.621 39.853 1.00 15.55 204 LYS L C 1
ATOM 1545 O O . LYS A 1 207 ? 11.004 14.995 39.505 1.00 13.34 204 LYS L O 1
ATOM 1551 N N . SER A 1 208 ? 9.650 15.852 41.124 1.00 17.28 205 SER L N 1
ATOM 1552 C CA . SER A 1 208 ? 10.512 15.428 42.198 1.00 16.96 205 SER L CA 1
ATOM 1553 C C . SER A 1 208 ? 9.722 14.826 43.299 1.00 16.29 205 SER L C 1
ATOM 1554 O O . SER A 1 208 ? 8.568 15.117 43.445 1.00 12.40 205 SER L O 1
ATOM 1557 N N . LEU A 1 209 ? 10.389 13.967 44.035 1.00 17.28 206 LEU L N 1
ATOM 1558 C CA . LEU A 1 209 ? 9.856 13.360 45.233 1.00 20.60 206 LEU L CA 1
ATOM 1559 C C . LEU A 1 209 ? 10.746 13.776 46.393 1.00 22.29 206 LEU L C 1
ATOM 1560 O O . LEU A 1 209 ? 11.965 13.812 46.254 1.00 20.72 206 LEU L O 1
ATOM 1565 N N . SER A 1 210 ? 10.140 14.155 47.487 1.00 26.92 207 SER L N 1
ATOM 1566 C CA . SER A 1 210 ? 10.896 14.355 48.713 1.00 33.08 207 SER L CA 1
ATOM 1567 C C . SER A 1 210 ? 10.579 13.157 49.602 1.00 35.86 207 SER L C 1
ATOM 1568 O O . SER A 1 210 ? 9.404 12.760 49.734 1.00 38.31 207 SER L O 1
ATOM 1571 N N . ARG A 1 211 ? 11.601 12.563 50.163 1.00 36.32 208 ARG L N 1
ATOM 1572 C CA . ARG A 1 211 ? 11.422 11.391 50.979 1.00 36.19 208 ARG L CA 1
ATOM 1573 C C . ARG A 1 211 ? 11.840 11.779 52.420 1.00 37.35 208 ARG L C 1
ATOM 1574 O O . ARG A 1 211 ? 12.794 11.173 52.989 1.00 38.30 208 ARG L O 1
ATOM 1582 N N . GLN B 2 1 ? -0.539 -6.302 -6.690 1.00 37.70 1 GLN H N 1
ATOM 1583 C CA . GLN B 2 1 ? 0.184 -5.565 -5.595 1.00 34.79 1 GLN H CA 1
ATOM 1584 C C . GLN B 2 1 ? 1.166 -6.495 -4.905 1.00 32.62 1 GLN H C 1
ATOM 1585 O O . GLN B 2 1 ? 0.782 -7.582 -4.499 1.00 32.59 1 GLN H O 1
ATOM 1587 N N . VAL B 2 2 ? 2.419 -6.048 -4.790 1.00 29.87 2 VAL H N 1
ATOM 1588 C CA . VAL B 2 2 ? 3.463 -6.829 -4.153 1.00 28.68 2 VAL H CA 1
ATOM 1589 C C . VAL B 2 2 ? 3.149 -7.059 -2.701 1.00 27.59 2 VAL H C 1
ATOM 1590 O O . VAL B 2 2 ? 2.553 -6.216 -2.033 1.00 27.26 2 VAL H O 1
ATOM 1594 N N . GLN B 2 3 ? 3.531 -8.199 -2.220 1.00 25.47 3 GLN H N 1
ATOM 1595 C CA . GLN B 2 3 ? 3.343 -8.497 -0.838 1.00 24.24 3 GLN H CA 1
ATOM 1596 C C . GLN B 2 3 ? 4.357 -9.524 -0.384 1.00 21.45 3 GLN H C 1
ATOM 1597 O O . GLN B 2 3 ? 4.500 -10.565 -1.013 1.00 22.59 3 GLN H O 1
ATOM 1603 N N . LEU B 2 4 ? 5.102 -9.185 0.652 1.00 19.37 4 LEU H N 1
ATOM 1604 C CA . LEU B 2 4 ? 5.999 -10.140 1.312 1.00 16.61 4 LEU H CA 1
ATOM 1605 C C . LEU B 2 4 ? 5.379 -10.490 2.673 1.00 15.88 4 LEU H C 1
ATOM 1606 O O . LEU B 2 4 ? 4.921 -9.604 3.387 1.00 15.82 4 LEU H O 1
ATOM 1611 N N . GLN B 2 5 ? 5.342 -11.758 3.027 1.00 14.17 5 GLN H N 1
ATOM 1612 C CA . GLN B 2 5 ? 4.665 -12.158 4.271 1.00 15.42 5 GLN H CA 1
ATOM 1613 C C . GLN B 2 5 ? 5.480 -13.205 5.006 1.00 13.97 5 GLN H C 1
ATOM 1614 O O . GLN B 2 5 ? 5.597 -14.352 4.546 1.00 9.52 5 GLN H O 1
ATOM 1620 N N . GLU B 2 6 ? 6.070 -12.798 6.134 1.00 13.08 6 GLU H N 1
ATOM 1621 C CA . GLU B 2 6 ? 6.934 -13.696 6.901 1.00 9.47 6 GLU H CA 1
ATOM 1622 C C . GLU B 2 6 ? 6.109 -14.632 7.730 1.00 12.71 6 GLU H C 1
ATOM 1623 O O . GLU B 2 6 ? 4.908 -14.417 7.907 1.00 13.94 6 GLU H O 1
ATOM 1629 N N . SER B 2 7 ? 6.772 -15.648 8.266 1.00 13.48 7 SER H N 1
ATOM 1630 C CA . SER B 2 7 ? 6.122 -16.647 9.092 1.00 13.96 7 SER H CA 1
ATOM 1631 C C . SER B 2 7 ? 7.122 -17.398 9.914 1.00 12.29 7 SER H C 1
ATOM 1632 O O . SER B 2 7 ? 8.286 -17.424 9.582 1.00 13.84 7 SER H O 1
ATOM 1635 N N . GLY B 2 8 ? 6.633 -18.079 10.951 1.00 12.53 8 GLY H N 1
ATOM 1636 C CA . GLY B 2 8 ? 7.470 -19.010 11.664 1.00 10.51 8 GLY H CA 1
ATOM 1637 C C . GLY B 2 8 ? 8.102 -18.466 12.905 1.00 12.14 8 GLY H C 1
ATOM 1638 O O . GLY B 2 8 ? 8.796 -19.199 13.565 1.00 16.56 8 GLY H O 1
ATOM 1639 N N . GLY B 2 9 ? 7.891 -17.195 13.244 1.00 10.59 9 GLY H N 1
ATOM 1640 C CA . GLY B 2 9 ? 8.519 -16.693 14.462 1.00 14.05 9 GLY H CA 1
ATOM 1641 C C . GLY B 2 9 ? 7.917 -17.287 15.762 1.00 16.57 9 GLY H C 1
ATOM 1642 O O . GLY B 2 9 ? 6.760 -17.790 15.781 1.00 17.72 9 GLY H O 1
ATOM 1643 N N . GLY B 2 10 ? 8.670 -17.207 16.848 1.00 16.58 10 GLY H N 1
ATOM 1644 C CA . GLY B 2 10 ? 8.148 -17.666 18.134 1.00 15.33 10 GLY H CA 1
ATOM 1645 C C . GLY B 2 10 ? 9.138 -17.451 19.225 1.00 12.28 10 GLY H C 1
ATOM 1646 O O . GLY B 2 10 ? 10.157 -16.779 19.006 1.00 11.60 10 GLY H O 1
ATOM 1647 N N . LEU B 2 11 ? 8.830 -18.039 20.393 1.00 13.95 11 LEU H N 1
ATOM 1648 C CA . LEU B 2 11 ? 9.698 -17.991 21.604 1.00 14.48 11 LEU H CA 1
ATOM 1649 C C . LEU B 2 11 ? 10.568 -19.230 21.585 1.00 14.46 11 LEU H C 1
ATOM 1650 O O . LEU B 2 11 ? 10.064 -20.286 21.346 1.00 15.77 11 LEU H O 1
ATOM 1655 N N . VAL B 2 12 ? 11.839 -19.104 21.907 1.00 18.00 12 VAL H N 1
ATOM 1656 C CA . VAL B 2 12 ? 12.751 -20.224 21.891 1.00 15.52 12 VAL H CA 1
ATOM 1657 C C . VAL B 2 12 ? 13.825 -20.016 22.989 1.00 15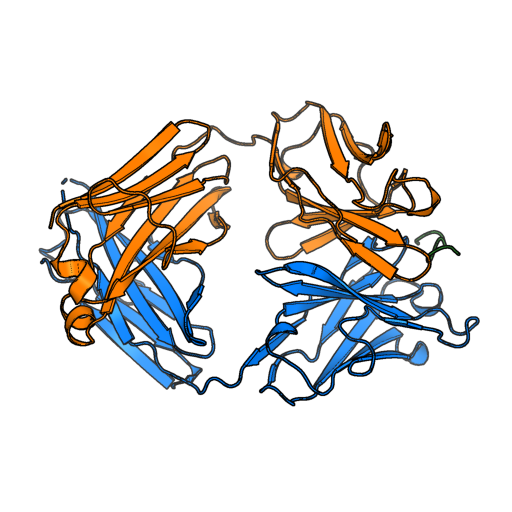.38 12 VAL H C 1
ATOM 1658 O O . VAL B 2 12 ? 14.178 -18.879 23.340 1.00 13.69 12 VAL H O 1
ATOM 1662 N N . GLN B 2 13 ? 14.336 -21.091 23.567 1.00 16.57 13 GLN H N 1
ATOM 1663 C CA . GLN B 2 13 ? 15.365 -20.936 24.581 1.00 15.98 13 GLN H CA 1
ATOM 1664 C C . GLN B 2 13 ? 16.710 -20.932 23.907 1.00 14.00 13 GLN H C 1
ATOM 1665 O O . GLN B 2 13 ? 16.827 -21.336 22.748 1.00 15.42 13 GLN H O 1
ATOM 1671 N N . PRO B 2 14 ? 17.718 -20.384 24.524 1.00 12.23 14 PRO H N 1
ATOM 1672 C CA . PRO B 2 14 ? 19.033 -20.406 23.936 1.00 12.75 14 PRO H CA 1
ATOM 1673 C C . PRO B 2 14 ? 19.388 -21.846 23.592 1.00 14.12 14 PRO H C 1
ATOM 1674 O O . PRO B 2 14 ? 19.071 -22.767 24.361 1.00 16.21 14 PRO H O 1
ATOM 1678 N N . GLY B 2 15 ? 20.018 -22.031 22.424 1.00 10.07 15 GLY H N 1
ATOM 1679 C CA . GLY B 2 15 ? 20.307 -23.367 21.913 1.00 7.80 15 GLY H CA 1
ATOM 1680 C C . GLY B 2 15 ? 19.223 -23.801 20.950 1.00 5.91 15 GLY H C 1
ATOM 1681 O O . GLY B 2 15 ? 19.386 -24.766 20.199 1.00 6.43 15 GLY H O 1
ATOM 1682 N N . GLY B 2 16 ? 18.140 -23.060 20.939 1.00 2.35 16 GLY H N 1
ATOM 1683 C CA . GLY B 2 16 ? 17.015 -23.419 20.123 1.00 6.43 16 GLY H CA 1
ATOM 1684 C C . GLY B 2 16 ? 17.257 -23.299 18.610 1.00 6.38 16 GLY H C 1
ATOM 1685 O O . GLY B 2 16 ? 18.252 -22.759 18.149 1.00 6.92 16 GLY H O 1
ATOM 1686 N N . SER B 2 17 ? 16.260 -23.700 17.869 1.00 12.18 17 SER H N 1
ATOM 1687 C CA . SER B 2 17 ? 16.315 -23.739 16.416 1.00 11.41 17 SER H CA 1
ATOM 1688 C C . SER B 2 17 ? 14.907 -23.420 15.869 1.00 12.78 17 SER H C 1
ATOM 1689 O O . SER B 2 17 ? 13.922 -23.816 16.484 1.00 16.32 17 SER H O 1
ATOM 1692 N N . MET B 2 18 ? 14.790 -22.664 14.769 1.00 8.79 18 MET H N 1
ATOM 1693 C CA . MET B 2 18 ? 13.498 -22.456 14.119 1.00 10.28 18 MET H CA 1
ATOM 1694 C C . MET B 2 18 ? 13.678 -22.055 12.669 1.00 9.07 18 MET H C 1
ATOM 1695 O O . MET B 2 18 ? 14.753 -21.621 12.252 1.00 10.49 18 MET H O 1
ATOM 1700 N N . LYS B 2 19 ? 12.630 -22.199 11.905 1.00 10.93 19 LYS H N 1
ATOM 1701 C CA . LYS B 2 19 ? 12.683 -21.822 10.529 1.00 11.83 19 LYS H CA 1
ATOM 1702 C C . LYS B 2 19 ? 11.578 -20.848 10.212 1.00 13.18 19 LYS H C 1
ATOM 1703 O O . LYS B 2 19 ? 10.407 -21.070 10.524 1.00 12.84 19 LYS H O 1
ATOM 1709 N N . LEU B 2 20 ? 11.994 -19.744 9.604 1.00 12.76 20 LEU H N 1
ATOM 1710 C CA . LEU B 2 20 ? 11.101 -18.717 9.170 1.00 9.79 20 LEU H CA 1
ATOM 1711 C C . LEU B 2 20 ? 10.864 -18.860 7.681 1.00 9.78 20 LEU H C 1
ATOM 1712 O O . LEU B 2 20 ? 11.728 -19.320 6.927 1.00 8.56 20 LEU H O 1
ATOM 1717 N N . SER B 2 21 ? 9.704 -18.485 7.288 1.00 9.36 21 SER H N 1
ATOM 1718 C CA . SER B 2 21 ? 9.321 -18.533 5.915 1.00 13.01 21 SER H CA 1
ATOM 1719 C C . SER B 2 21 ? 8.766 -17.205 5.473 1.00 13.78 21 SER H C 1
ATOM 1720 O O . SER B 2 21 ? 8.163 -16.482 6.268 1.00 18.18 21 SER H O 1
ATOM 1723 N N . CYS B 2 22 ? 8.997 -16.872 4.199 1.00 16.70 22 CYS H N 1
ATOM 1724 C CA . CYS B 2 22 ? 8.489 -15.640 3.604 1.00 13.01 22 CYS H CA 1
ATOM 1725 C C . CYS B 2 22 ? 7.995 -15.917 2.193 1.00 11.47 22 CYS H C 1
ATOM 1726 O O . CYS B 2 22 ? 8.718 -16.418 1.374 1.00 13.22 22 CYS H O 1
ATOM 1729 N N . VAL B 2 23 ? 6.773 -15.589 1.935 1.00 14.16 23 VAL H N 1
ATOM 1730 C CA . VAL B 2 23 ? 6.195 -15.809 0.631 1.00 16.31 23 VAL H CA 1
ATOM 1731 C C . VAL B 2 23 ? 5.927 -14.486 -0.033 1.00 16.44 23 VAL H C 1
ATOM 1732 O O . VAL B 2 23 ? 5.313 -13.580 0.565 1.00 12.06 23 VAL H O 1
ATOM 1736 N N . ALA B 2 24 ? 6.385 -14.400 -1.280 1.00 19.48 24 ALA H N 1
ATOM 1737 C CA . ALA B 2 24 ? 6.247 -13.181 -2.088 1.00 19.91 24 ALA H CA 1
ATOM 1738 C C . ALA B 2 24 ? 5.143 -13.311 -3.132 1.00 21.31 24 ALA H C 1
ATOM 1739 O O . ALA B 2 24 ? 4.881 -14.410 -3.666 1.00 24.23 24 ALA H O 1
ATOM 1741 N N . SER B 2 25 ? 4.488 -12.222 -3.434 1.00 19.69 25 SER H N 1
ATOM 1742 C CA . SER B 2 25 ? 3.474 -12.266 -4.447 1.00 20.48 25 SER H CA 1
ATOM 1743 C C . SER B 2 25 ? 3.379 -10.931 -5.124 1.00 20.75 25 SER H C 1
ATOM 1744 O O . SER B 2 25 ? 3.861 -9.929 -4.589 1.00 20.32 25 SER H O 1
ATOM 1747 N N . GLY B 2 26 ? 2.745 -10.910 -6.292 1.00 22.48 26 GLY H N 1
ATOM 1748 C CA . GLY B 2 26 ? 2.518 -9.640 -6.979 1.00 24.12 26 GLY H CA 1
ATOM 1749 C C . GLY B 2 26 ? 3.711 -9.128 -7.798 1.00 25.02 26 GLY H C 1
ATOM 1750 O O . GLY B 2 26 ? 3.707 -7.958 -8.219 1.00 22.99 26 GLY H O 1
ATOM 1751 N N . PHE B 2 27 ? 4.720 -10.012 -8.005 1.00 24.04 27 PHE H N 1
ATOM 1752 C CA . PHE B 2 27 ? 5.913 -9.716 -8.804 1.00 22.13 27 PHE H CA 1
ATOM 1753 C C . PHE B 2 27 ? 6.718 -11.005 -9.015 1.00 22.10 27 PHE H C 1
ATOM 1754 O O . PHE B 2 27 ? 6.502 -12.018 -8.322 1.00 25.47 27 PHE H O 1
ATOM 1762 N N . THR B 2 28 ? 7.682 -10.944 -9.919 1.00 17.46 28 THR H N 1
ATOM 1763 C CA . THR B 2 28 ? 8.478 -12.086 -10.239 1.00 16.95 28 THR H CA 1
ATOM 1764 C C . THR B 2 28 ? 9.588 -12.303 -9.265 1.00 16.32 28 THR H C 1
ATOM 1765 O O . THR B 2 28 ? 10.746 -11.886 -9.500 1.00 13.29 28 THR H O 1
ATOM 1769 N N . PHE B 2 29 ? 9.237 -13.018 -8.187 1.00 17.39 29 PHE H N 1
ATOM 1770 C CA . PHE B 2 29 ? 10.182 -13.315 -7.097 1.00 12.65 29 PHE H CA 1
ATOM 1771 C C . PHE B 2 29 ? 11.474 -13.895 -7.603 1.00 11.31 29 PHE H C 1
ATOM 1772 O O . PHE B 2 29 ? 12.546 -13.535 -7.107 1.00 11.15 29 PHE H O 1
ATOM 1780 N N . SER B 2 30 ? 11.384 -14.789 -8.634 1.00 10.88 30 SER H N 1
ATOM 1781 C CA . SER B 2 30 ? 12.574 -15.473 -9.198 1.00 10.24 30 SER H CA 1
ATOM 1782 C C . SER B 2 30 ? 13.663 -14.525 -9.728 1.00 8.21 30 SER H C 1
ATOM 1783 O O . SER B 2 30 ? 14.843 -14.915 -9.841 1.00 6.56 30 SER H O 1
ATOM 1786 N N . ASN B 2 31 ? 13.251 -13.294 -10.108 1.00 10.86 31 ASN H N 1
ATOM 1787 C CA . ASN B 2 31 ? 14.160 -12.317 -10.733 1.00 10.45 31 ASN H CA 1
ATOM 1788 C C . ASN B 2 31 ? 15.023 -11.519 -9.758 1.00 11.11 31 ASN H C 1
ATOM 1789 O O . ASN B 2 31 ? 15.975 -10.849 -10.191 1.00 11.57 31 ASN H O 1
ATOM 1794 N N . TYR B 2 32 ? 14.675 -11.517 -8.473 1.00 10.42 32 TYR H N 1
ATOM 1795 C CA . TYR B 2 32 ? 15.442 -10.727 -7.515 1.00 7.72 32 TYR H CA 1
ATOM 1796 C C . TYR B 2 32 ? 16.056 -11.540 -6.386 1.00 8.75 32 TYR H C 1
ATOM 1797 O O . TYR B 2 32 ? 15.547 -12.606 -6.002 1.00 8.92 32 TYR H O 1
ATOM 1806 N N . TRP B 2 33 ? 17.167 -11.022 -5.866 1.00 7.78 33 TRP H N 1
ATOM 1807 C CA . TRP B 2 33 ? 17.751 -11.575 -4.714 1.00 6.34 33 TRP H CA 1
ATOM 1808 C C . TRP B 2 33 ? 16.821 -11.212 -3.557 1.00 8.26 33 TRP H C 1
ATOM 1809 O O . TRP B 2 33 ? 16.053 -10.225 -3.649 1.00 6.24 33 TRP H O 1
ATOM 1820 N N . MET B 2 34 ? 16.911 -11.997 -2.481 1.00 7.22 34 MET H N 1
ATOM 1821 C CA . MET B 2 34 ? 16.133 -11.752 -1.269 1.00 8.81 34 MET H CA 1
ATOM 1822 C C . MET B 2 34 ? 17.094 -11.681 -0.057 1.00 7.51 34 MET H C 1
ATOM 1823 O O . MET B 2 34 ? 18.197 -12.256 -0.107 1.00 10.32 34 MET H O 1
ATOM 1828 N N . ASN B 2 35 ? 16.736 -10.899 0.981 1.00 6.44 35 ASN H N 1
ATOM 1829 C CA . ASN B 2 35 ? 17.586 -10.755 2.175 1.00 4.54 35 ASN H CA 1
ATOM 1830 C C . ASN B 2 35 ? 16.737 -10.941 3.433 1.00 4.23 35 ASN H C 1
ATOM 1831 O O . ASN B 2 35 ? 15.499 -10.824 3.380 1.00 2.00 35 ASN H O 1
ATOM 1836 N N . TRP B 2 36 ? 17.404 -11.282 4.532 1.00 4.82 36 TRP H N 1
ATOM 1837 C CA . TRP B 2 36 ? 16.755 -11.238 5.831 1.00 6.51 36 TRP H CA 1
ATOM 1838 C C . TRP B 2 36 ? 17.391 -10.102 6.614 1.00 3.69 36 TRP H C 1
ATOM 1839 O O . TRP B 2 36 ? 18.617 -9.907 6.585 1.00 3.88 36 TRP H O 1
ATOM 1850 N N . VAL B 2 37 ? 16.565 -9.310 7.251 1.00 8.04 37 VAL H N 1
ATOM 1851 C CA . VAL B 2 37 ? 17.074 -8.206 8.049 1.00 4.88 37 VAL H CA 1
ATOM 1852 C C . VAL B 2 37 ? 16.275 -8.201 9.356 1.00 7.96 37 VAL H C 1
ATOM 1853 O O . VAL B 2 37 ? 15.062 -8.279 9.294 1.00 10.89 37 VAL H O 1
ATOM 1857 N N . ARG B 2 38 ? 16.929 -8.083 10.499 1.00 4.79 38 ARG H N 1
ATOM 1858 C CA . ARG B 2 38 ? 16.186 -8.134 11.784 1.00 6.19 38 ARG H CA 1
ATOM 1859 C C . ARG B 2 38 ? 16.224 -6.783 12.565 1.00 9.00 38 ARG H C 1
ATOM 1860 O O . ARG B 2 38 ? 17.177 -5.984 12.474 1.00 7.20 38 ARG H O 1
ATOM 1868 N N . GLN B 2 39 ? 15.193 -6.535 13.334 1.00 10.07 39 GLN H N 1
ATOM 1869 C CA . GLN B 2 39 ? 15.146 -5.313 14.106 1.00 13.88 39 GLN H CA 1
ATOM 1870 C C . GLN B 2 39 ? 15.092 -5.640 15.634 1.00 17.21 39 GLN H C 1
ATOM 1871 O O . GLN B 2 39 ? 14.153 -6.324 16.086 1.00 11.06 39 GLN H O 1
ATOM 1877 N N . SER B 2 40 ? 16.117 -5.159 16.390 1.00 20.54 40 SER H N 1
ATOM 1878 C CA . SER B 2 40 ? 16.190 -5.352 17.844 1.00 25.32 40 SER H CA 1
ATOM 1879 C C . SER B 2 40 ? 16.346 -3.997 18.533 1.00 26.35 40 SER H C 1
ATOM 1880 O O . SER B 2 40 ? 16.983 -3.109 17.969 1.00 27.60 40 SER H O 1
ATOM 1883 N N . PRO B 2 41 ? 15.798 -3.822 19.781 1.00 29.80 41 PRO H N 1
ATOM 1884 C CA . PRO B 2 41 ? 15.899 -2.545 20.545 1.00 29.86 41 PRO H CA 1
ATOM 1885 C C . PRO B 2 41 ? 17.369 -2.074 20.736 1.00 33.07 41 PRO H C 1
ATOM 1886 O O . PRO B 2 41 ? 17.754 -0.924 20.401 1.00 33.27 41 PRO H O 1
ATOM 1890 N N . GLU B 2 42 ? 18.194 -2.987 21.203 1.00 34.06 42 GLU H N 1
ATOM 1891 C CA . GLU B 2 42 ? 19.603 -2.677 21.457 1.00 37.51 42 GLU H CA 1
ATOM 1892 C C . GLU B 2 42 ? 20.447 -2.482 20.170 1.00 37.45 42 GLU H C 1
ATOM 1893 O O . GLU B 2 42 ? 21.605 -2.039 20.248 1.00 38.47 42 GLU H O 1
ATOM 1895 N N . LYS B 2 43 ? 19.881 -2.791 18.996 1.00 36.93 43 LYS H N 1
ATOM 1896 C CA . LYS B 2 43 ? 20.694 -2.812 17.802 1.00 35.11 43 LYS H CA 1
ATOM 1897 C C . LYS B 2 43 ? 20.086 -2.153 16.574 1.00 32.32 43 LYS H C 1
ATOM 1898 O O . LYS B 2 43 ? 20.742 -2.115 15.545 1.00 32.74 43 LYS H O 1
ATOM 1904 N N . GLY B 2 44 ? 18.883 -1.625 16.653 1.00 28.07 44 GLY H N 1
ATOM 1905 C CA . GLY B 2 44 ? 18.269 -1.095 15.433 1.00 26.41 44 GLY H CA 1
ATOM 1906 C C . GLY B 2 44 ? 18.252 -2.177 14.336 1.00 22.61 44 GLY H C 1
ATOM 1907 O O . GLY B 2 44 ? 18.077 -3.382 14.667 1.00 21.36 44 GLY H O 1
ATOM 1908 N N . LEU B 2 45 ? 18.484 -1.780 13.056 1.00 18.78 45 LEU H N 1
ATOM 1909 C CA . LEU B 2 45 ? 18.439 -2.758 11.923 1.00 14.74 45 LEU H CA 1
ATOM 1910 C C . LEU B 2 45 ? 19.759 -3.470 11.715 1.00 13.85 45 LEU H C 1
ATOM 1911 O O . LEU B 2 45 ? 20.859 -2.873 11.722 1.00 11.97 45 LEU H O 1
ATOM 1916 N N . GLU B 2 46 ? 19.676 -4.774 11.523 1.00 13.05 46 GLU H N 1
ATOM 1917 C CA . GLU B 2 46 ? 20.884 -5.550 11.294 1.00 10.92 46 GLU H CA 1
ATOM 1918 C C . GLU B 2 46 ? 20.644 -6.543 10.145 1.00 9.90 46 GLU H C 1
ATOM 1919 O O . GLU B 2 46 ? 19.712 -7.358 10.197 1.00 6.95 46 GLU H O 1
ATOM 1925 N N . TRP B 2 47 ? 21.457 -6.432 9.110 1.00 7.54 47 TRP H N 1
ATOM 1926 C CA . TRP B 2 47 ? 21.327 -7.309 7.968 1.00 7.90 47 TRP H CA 1
ATOM 1927 C C . TRP B 2 47 ? 21.908 -8.649 8.352 1.00 2.55 47 TRP H C 1
ATOM 1928 O O . TRP B 2 47 ? 22.958 -8.730 8.976 1.00 5.06 47 TRP H O 1
ATOM 1939 N N . VAL B 2 48 ? 21.209 -9.667 7.995 1.00 6.21 48 VAL H N 1
ATOM 1940 C CA . VAL B 2 48 ? 21.538 -10.996 8.431 1.00 7.94 48 VAL H CA 1
ATOM 1941 C C . VAL B 2 48 ? 22.041 -11.928 7.262 1.00 8.81 48 VAL H C 1
ATOM 1942 O O . VAL B 2 48 ? 23.086 -12.617 7.396 1.00 5.89 48 VAL H O 1
ATOM 1946 N N . ALA B 2 49 ? 21.334 -11.913 6.123 1.00 6.18 49 ALA H N 1
ATOM 1947 C CA . ALA B 2 49 ? 21.687 -12.816 5.031 1.00 4.66 49 ALA H CA 1
ATOM 1948 C C . ALA B 2 49 ? 21.046 -12.385 3.728 1.00 5.58 49 ALA H C 1
ATOM 1949 O O . ALA B 2 49 ? 20.003 -11.745 3.740 1.00 7.99 49 ALA H O 1
ATOM 1951 N N . GLU B 2 50 ? 21.696 -12.784 2.609 1.00 7.04 50 GLU H N 1
ATOM 1952 C CA . GLU B 2 50 ? 21.163 -12.558 1.264 1.00 8.25 50 GLU H CA 1
ATOM 1953 C C . GLU B 2 50 ? 21.271 -13.869 0.479 1.00 6.87 50 GLU H C 1
ATOM 1954 O O . GLU B 2 50 ? 22.100 -14.697 0.811 1.00 5.50 50 GLU H O 1
ATOM 1960 N N . ILE B 2 51 ? 20.411 -14.037 -0.511 1.00 7.46 51 ILE H N 1
ATOM 1961 C CA . ILE B 2 51 ? 20.504 -15.187 -1.426 1.00 6.66 51 ILE H CA 1
ATOM 1962 C C . ILE B 2 51 ? 20.238 -14.704 -2.859 1.00 5.59 51 ILE H C 1
ATOM 1963 O O . ILE B 2 51 ? 19.284 -13.985 -3.134 1.00 5.07 51 ILE H O 1
ATOM 1968 N N . ARG B 2 52 ? 21.096 -15.107 -3.756 1.00 6.35 52 ARG H N 1
ATOM 1969 C CA . ARG B 2 52 ? 20.994 -14.629 -5.120 1.00 8.96 52 ARG H CA 1
ATOM 1970 C C . ARG B 2 52 ? 20.089 -15.503 -5.973 1.00 10.32 52 ARG H C 1
ATOM 1971 O O . ARG B 2 52 ? 19.257 -16.224 -5.438 1.00 8.96 52 ARG H O 1
ATOM 1979 N N . LEU B 2 53 A 20.244 -15.437 -7.320 1.00 9.13 52 LEU H N 1
ATOM 1980 C CA . LEU B 2 53 A 19.300 -16.095 -8.199 1.00 9.35 52 LEU H CA 1
ATOM 1981 C C . LEU B 2 53 A 19.657 -17.540 -8.504 1.00 6.27 52 LEU H C 1
ATOM 1982 O O . LEU B 2 53 A 20.750 -18.001 -8.220 1.00 6.95 52 LEU H O 1
ATOM 1987 N N . LYS B 2 54 B 18.723 -18.250 -9.074 1.00 7.45 52 LYS H N 1
ATOM 1988 C CA . LYS B 2 54 B 19.023 -19.580 -9.558 1.00 11.04 52 LYS H CA 1
ATOM 1989 C C . LYS B 2 54 B 20.289 -19.578 -10.406 1.00 11.82 52 LYS H C 1
ATOM 1990 O O . LYS B 2 54 B 21.181 -20.376 -10.179 1.00 10.65 52 LYS H O 1
ATOM 1996 N N . SER B 2 55 C 20.369 -18.635 -11.381 1.00 10.14 52 SER H N 1
ATOM 1997 C CA . SER B 2 55 C 21.525 -18.526 -12.237 1.00 8.75 52 SER H CA 1
ATOM 1998 C C . SER B 2 55 C 22.786 -18.177 -11.507 1.00 11.06 52 SER H C 1
ATOM 1999 O O . SER B 2 55 C 23.852 -18.244 -12.093 1.00 9.23 52 SER H O 1
ATOM 2002 N N . ASN B 2 56 ? 22.687 -17.797 -10.207 1.00 10.74 53 ASN H N 1
ATOM 2003 C CA . ASN B 2 56 ? 23.890 -17.552 -9.399 1.00 11.27 53 ASN H CA 1
ATOM 2004 C C . ASN B 2 56 ? 24.200 -18.799 -8.559 1.00 10.33 53 ASN H C 1
ATOM 2005 O O . ASN B 2 56 ? 25.123 -18.802 -7.711 1.00 9.92 53 ASN H O 1
ATOM 2010 N N . ASN B 2 57 ? 23.433 -19.867 -8.841 1.00 10.20 54 ASN H N 1
ATOM 2011 C CA . ASN B 2 57 ? 23.553 -21.171 -8.120 1.00 10.20 54 ASN H CA 1
ATOM 2012 C C . ASN B 2 57 ? 22.954 -21.063 -6.718 1.00 11.89 54 ASN H C 1
ATOM 2013 O O . ASN B 2 57 ? 23.310 -21.844 -5.837 1.00 12.26 54 ASN H O 1
ATOM 2018 N N . TYR B 2 58 ? 22.027 -20.102 -6.536 1.00 9.38 55 TYR H N 1
ATOM 2019 C CA . TYR B 2 58 ? 21.467 -19.805 -5.191 1.00 8.46 55 TYR H CA 1
ATOM 2020 C C . TYR B 2 58 ? 22.591 -19.439 -4.184 1.00 8.90 55 TYR H C 1
ATOM 2021 O O . TYR B 2 58 ? 22.558 -19.848 -3.000 1.00 12.11 55 TYR H O 1
ATOM 2030 N N . ALA B 2 59 ? 23.578 -18.631 -4.656 1.00 5.77 56 ALA H N 1
ATOM 2031 C CA . ALA B 2 59 ? 24.694 -18.199 -3.833 1.00 7.06 56 ALA H CA 1
ATOM 2032 C C . ALA B 2 59 ? 24.214 -17.266 -2.667 1.00 7.10 56 ALA H C 1
ATOM 2033 O O . ALA B 2 59 ? 23.170 -16.606 -2.757 1.00 5.63 56 ALA H O 1
ATOM 2035 N N . THR B 2 60 ? 24.963 -17.246 -1.571 1.00 7.85 57 THR H N 1
ATOM 2036 C CA . THR B 2 60 ? 24.500 -16.552 -0.372 1.00 6.03 57 THR H CA 1
ATOM 2037 C C . THR B 2 60 ? 25.616 -15.821 0.286 1.00 4.64 57 THR H C 1
ATOM 2038 O O . THR B 2 60 ? 26.803 -16.086 0.030 1.00 7.15 57 THR H O 1
ATOM 2042 N N . HIS B 2 61 ? 25.259 -14.857 1.133 1.00 5.83 58 HIS H N 1
ATOM 2043 C CA . HIS B 2 61 ? 26.265 -14.223 2.005 1.00 2.00 58 HIS H CA 1
ATOM 2044 C C . HIS B 2 61 ? 25.588 -13.987 3.334 1.00 2.00 58 HIS H C 1
ATOM 2045 O O . HIS B 2 61 ? 24.363 -13.904 3.369 1.00 2.00 58 HIS H O 1
ATOM 2052 N N . TYR B 2 62 ? 26.384 -13.953 4.377 1.00 3.87 59 TYR H N 1
ATOM 2053 C CA . TYR B 2 62 ? 25.875 -13.909 5.761 1.00 6.14 59 TYR H CA 1
ATOM 2054 C C . TYR B 2 62 ? 26.600 -12.897 6.559 1.00 6.82 59 TYR H C 1
ATOM 2055 O O . TYR B 2 62 ? 27.771 -12.697 6.337 1.00 7.72 59 TYR H O 1
ATOM 2064 N N . ALA B 2 63 ? 25.925 -12.282 7.515 1.00 8.95 60 ALA H N 1
ATOM 2065 C CA . ALA B 2 63 ? 26.639 -11.382 8.424 1.00 6.79 60 ALA H CA 1
ATOM 2066 C C . ALA B 2 63 ? 27.486 -12.224 9.322 1.00 10.22 60 ALA H C 1
ATOM 2067 O O . ALA B 2 63 ? 27.095 -13.356 9.685 1.00 11.26 60 ALA H O 1
ATOM 2069 N N . GLU B 2 64 ? 28.630 -11.687 9.731 1.00 13.53 61 GLU H N 1
ATOM 2070 C CA . GLU B 2 64 ? 29.557 -12.439 10.577 1.00 14.91 61 GLU H CA 1
ATOM 2071 C C . GLU B 2 64 ? 28.899 -12.973 11.866 1.00 17.24 61 GLU H C 1
ATOM 2072 O O . GLU B 2 64 ? 29.251 -14.049 12.335 1.00 21.67 61 GLU H O 1
ATOM 2074 N N . SER B 2 65 ? 27.923 -12.257 12.408 1.00 18.88 62 SER H N 1
ATOM 2075 C CA . SER B 2 65 ? 27.304 -12.651 13.691 1.00 20.00 62 SER H CA 1
ATOM 2076 C C . SER B 2 65 ? 26.378 -13.857 13.557 1.00 21.12 62 SER H C 1
ATOM 2077 O O . SER B 2 65 ? 25.799 -14.355 14.542 1.00 19.05 62 SER H O 1
ATOM 2080 N N . VAL B 2 66 ? 26.235 -14.324 12.350 1.00 18.08 63 VAL H N 1
ATOM 2081 C CA . VAL B 2 66 ? 25.239 -15.311 12.066 1.00 17.68 63 VAL H CA 1
ATOM 2082 C C . VAL B 2 66 ? 25.838 -16.474 11.274 1.00 15.76 63 VAL H C 1
ATOM 2083 O O . VAL B 2 66 ? 25.290 -17.566 11.214 1.00 14.97 63 VAL H O 1
ATOM 2087 N N . LYS B 2 67 ? 27.015 -16.239 10.768 1.00 18.14 64 LYS H N 1
ATOM 2088 C CA . LYS B 2 67 ? 27.688 -17.213 9.966 1.00 20.28 64 LYS H CA 1
ATOM 2089 C C . LYS B 2 67 ? 27.858 -18.496 10.756 1.00 18.78 64 LYS H C 1
ATOM 2090 O O . LYS B 2 67 ? 28.225 -18.458 11.926 1.00 20.26 64 LYS H O 1
ATOM 2096 N N . GLY B 2 68 ? 27.565 -19.618 10.110 1.00 17.68 65 GLY H N 1
ATOM 2097 C CA . GLY B 2 68 ? 27.700 -20.919 10.761 1.00 16.07 65 GLY H CA 1
ATOM 2098 C C . GLY B 2 68 ? 26.476 -21.353 11.581 1.00 14.30 65 GLY H C 1
ATOM 2099 O O . GLY B 2 68 ? 26.364 -22.517 11.931 1.00 14.97 65 GLY H O 1
ATOM 2100 N N . ARG B 2 69 ? 25.553 -20.432 11.876 1.00 14.24 66 ARG H N 1
ATOM 2101 C CA . ARG B 2 69 ? 24.336 -20.780 12.624 1.00 10.28 66 ARG H CA 1
ATOM 2102 C C . ARG B 2 69 ? 23.090 -20.589 11.803 1.00 9.54 66 ARG H C 1
ATOM 2103 O O . ARG B 2 69 ? 22.071 -21.275 12.011 1.00 11.68 66 ARG H O 1
ATOM 2111 N N . PHE B 2 70 ? 23.106 -19.623 10.884 1.00 9.08 67 PHE H N 1
ATOM 2112 C CA . PHE B 2 70 ? 21.905 -19.393 10.055 1.00 8.27 67 PHE H CA 1
ATOM 2113 C C . PHE B 2 70 ? 22.151 -19.809 8.590 1.00 8.04 67 PHE H C 1
ATOM 2114 O O . PHE B 2 70 ? 23.308 -19.737 8.107 1.00 7.14 67 PHE H O 1
ATOM 2122 N N . THR B 2 71 ? 21.069 -20.222 7.902 1.00 5.55 68 THR H N 1
ATOM 2123 C CA . THR B 2 71 ? 21.135 -20.635 6.488 1.00 6.31 68 THR H CA 1
ATOM 2124 C C . THR B 2 71 ? 19.909 -20.118 5.735 1.00 6.07 68 THR H C 1
ATOM 2125 O O . THR B 2 71 ? 18.761 -20.448 6.076 1.00 9.45 68 THR H O 1
ATOM 2129 N N . ILE B 2 72 ? 20.134 -19.267 4.742 1.00 4.87 69 ILE H N 1
ATOM 2130 C CA . ILE B 2 72 ? 19.048 -18.766 3.956 1.00 2.00 69 ILE H CA 1
ATOM 2131 C C . ILE B 2 72 ? 18.896 -19.677 2.718 1.00 2.51 69 ILE H C 1
ATOM 2132 O O . ILE B 2 72 ? 19.874 -20.221 2.257 1.00 2.38 69 ILE H O 1
ATOM 2137 N N . SER B 2 73 ? 17.690 -19.872 2.253 1.00 2.57 70 SER H N 1
ATOM 2138 C CA . SER B 2 73 ? 17.478 -20.679 1.081 1.00 6.14 70 SER H CA 1
ATOM 2139 C C . SER B 2 73 ? 16.224 -20.206 0.384 1.00 6.48 70 SER H C 1
ATOM 2140 O O . SER B 2 73 ? 15.483 -19.433 0.956 1.00 7.77 70 SER H O 1
ATOM 2143 N N . ARG B 2 74 ? 15.977 -20.635 -0.859 1.00 7.82 71 ARG H N 1
ATOM 2144 C CA . ARG B 2 74 ? 14.771 -20.200 -1.545 1.00 8.16 71 ARG H CA 1
ATOM 2145 C C . ARG B 2 74 ? 14.170 -21.289 -2.385 1.00 9.04 71 ARG H C 1
ATOM 2146 O O . ARG B 2 74 ? 14.832 -22.200 -2.814 1.00 11.10 71 ARG H O 1
ATOM 2154 N N . ASP B 2 75 ? 12.920 -21.167 -2.619 1.00 8.40 72 ASP H N 1
ATOM 2155 C CA . ASP B 2 75 ? 12.275 -22.064 -3.477 1.00 13.86 72 ASP H CA 1
ATOM 2156 C C . ASP B 2 75 ? 11.402 -21.244 -4.397 1.00 12.87 72 ASP H C 1
ATOM 2157 O O . ASP B 2 75 ? 10.324 -20.782 -4.036 1.00 11.56 72 ASP H O 1
ATOM 2162 N N . ASP B 2 76 ? 11.894 -21.045 -5.587 1.00 14.62 73 ASP H N 1
ATOM 2163 C CA . ASP B 2 76 ? 11.183 -20.241 -6.506 1.00 12.47 73 ASP H CA 1
ATOM 2164 C C . ASP B 2 76 ? 9.918 -20.906 -6.865 1.00 15.39 73 ASP H C 1
ATOM 2165 O O . ASP B 2 76 ? 8.966 -20.160 -7.111 1.00 17.19 73 ASP H O 1
ATOM 2170 N N . SER B 2 77 ? 9.842 -22.307 -6.828 1.00 16.30 74 SER H N 1
ATOM 2171 C CA . SER B 2 77 ? 8.521 -22.992 -7.159 1.00 17.45 74 SER H CA 1
ATOM 2172 C C . SER B 2 77 ? 7.416 -22.405 -6.303 1.00 19.15 74 SER H C 1
ATOM 2173 O O . SER B 2 77 ? 6.283 -22.217 -6.761 1.00 16.07 74 SER H O 1
ATOM 2176 N N . LYS B 2 78 ? 7.806 -22.025 -5.060 1.00 20.59 75 LYS H N 1
ATOM 2177 C CA . LYS B 2 78 ? 6.859 -21.536 -4.058 1.00 22.07 75 LYS H CA 1
ATOM 2178 C C . LYS B 2 78 ? 6.895 -20.023 -3.852 1.00 21.01 75 LYS H C 1
A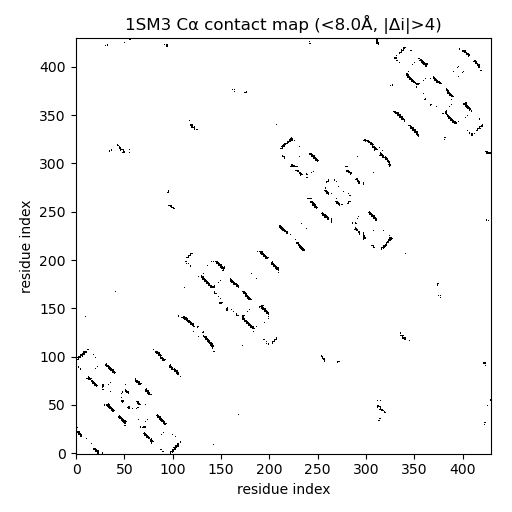TOM 2179 O O . LYS B 2 78 ? 6.150 -19.485 -3.012 1.00 18.31 75 LYS H O 1
ATOM 2185 N N . SER B 2 79 ? 7.738 -19.325 -4.592 1.00 18.64 76 SER H N 1
ATOM 2186 C CA . SER B 2 79 ? 7.840 -17.868 -4.412 1.00 16.65 76 SER H CA 1
ATOM 2187 C C . SER B 2 79 ? 8.150 -17.583 -2.961 1.00 15.08 76 SER H C 1
ATOM 2188 O O . SER B 2 79 ? 7.560 -16.691 -2.397 1.00 13.71 76 SER H O 1
ATOM 2191 N N . SER B 2 80 ? 9.072 -18.354 -2.371 1.00 12.40 77 SER H N 1
ATOM 2192 C CA . SER B 2 80 ? 9.328 -18.216 -0.955 1.00 11.32 77 SER H CA 1
ATOM 2193 C C . SER B 2 80 ? 10.798 -18.213 -0.655 1.00 11.23 77 SER H C 1
ATOM 2194 O O . SER B 2 80 ? 11.586 -18.831 -1.383 1.00 10.52 77 SER H O 1
ATOM 2197 N N . VAL B 2 81 ? 11.174 -17.444 0.375 1.00 11.36 78 VAL H N 1
ATOM 2198 C CA . VAL B 2 81 ? 12.553 -17.452 0.903 1.00 9.82 78 VAL H CA 1
ATOM 2199 C C . VAL B 2 81 ? 12.442 -17.927 2.373 1.00 10.77 78 VAL H C 1
ATOM 2200 O O . VAL B 2 81 ? 11.348 -17.873 2.946 1.00 10.22 78 VAL H O 1
ATOM 2204 N N . TYR B 2 82 ? 13.512 -18.464 2.944 1.00 9.85 79 TYR H N 1
ATOM 2205 C CA . TYR B 2 82 ? 13.408 -19.077 4.283 1.00 11.42 79 TYR H CA 1
ATOM 2206 C C . TYR B 2 82 ? 14.656 -18.799 5.072 1.00 8.87 79 TYR H C 1
ATOM 2207 O O . TYR B 2 82 ? 15.682 -18.508 4.482 1.00 7.96 79 TYR H O 1
ATOM 2216 N N . LEU B 2 83 ? 14.563 -18.863 6.414 1.00 7.68 80 LEU H N 1
ATOM 2217 C CA . LEU B 2 83 ? 15.756 -18.731 7.274 1.00 6.13 80 LEU H CA 1
ATOM 2218 C C . LEU B 2 83 ? 15.717 -19.812 8.384 1.00 6.11 80 LEU H C 1
ATOM 2219 O O . LEU B 2 83 ? 14.834 -19.823 9.212 1.00 10.81 80 LEU H O 1
ATOM 2224 N N . GLN B 2 84 ? 16.636 -20.703 8.314 1.00 9.34 81 GLN H N 1
ATOM 2225 C CA . GLN B 2 84 ? 16.809 -21.750 9.279 1.00 7.35 81 GLN H CA 1
ATOM 2226 C C . GLN B 2 84 ? 17.760 -21.249 10.279 1.00 7.63 81 GLN H C 1
ATOM 2227 O O . GLN B 2 84 ? 18.905 -20.980 9.946 1.00 6.37 81 GLN H O 1
ATOM 2233 N N . MET B 2 85 ? 17.330 -21.109 11.519 1.00 8.18 82 MET H N 1
ATOM 2234 C CA . MET B 2 85 ? 18.239 -20.590 12.561 1.00 8.53 82 MET H CA 1
ATOM 2235 C C . MET B 2 85 ? 18.515 -21.680 13.589 1.00 8.43 82 MET H C 1
ATOM 2236 O O . MET B 2 85 ? 17.572 -22.280 14.081 1.00 5.71 82 MET H O 1
ATOM 2241 N N . ASN B 2 86 A 19.781 -21.872 13.891 1.00 8.95 82 ASN H N 1
ATOM 2242 C CA . ASN B 2 86 A 20.234 -22.884 14.806 1.00 11.83 82 ASN H CA 1
ATOM 2243 C C . ASN B 2 86 A 21.065 -22.233 15.867 1.00 14.07 82 ASN H C 1
ATOM 2244 O O . ASN B 2 86 A 21.572 -21.134 15.663 1.00 12.90 82 ASN H O 1
ATOM 2249 N N . ASN B 2 87 B 21.234 -22.937 16.970 1.00 13.76 82 ASN H N 1
ATOM 2250 C CA . ASN B 2 87 B 22.093 -22.461 18.068 1.00 17.95 82 ASN H CA 1
ATOM 2251 C C . ASN B 2 87 B 21.755 -20.982 18.401 1.00 15.91 82 ASN H C 1
ATOM 2252 O O . ASN B 2 87 B 22.626 -20.117 18.539 1.00 12.49 82 ASN H O 1
ATOM 2257 N N . LEU B 2 88 C 20.438 -20.717 18.487 1.00 14.84 82 LEU H N 1
ATOM 2258 C CA . LEU B 2 88 C 19.930 -19.385 18.761 1.00 13.25 82 LEU H CA 1
ATOM 2259 C C . LEU B 2 88 C 20.463 -18.841 20.118 1.00 16.15 82 LEU H C 1
ATOM 2260 O O . LEU B 2 88 C 20.746 -19.599 21.059 1.00 17.22 82 LEU H O 1
ATOM 2265 N N . ARG B 2 89 ? 20.662 -17.536 20.166 1.00 16.23 83 ARG H N 1
ATOM 2266 C CA . ARG B 2 89 ? 21.172 -16.854 21.323 1.00 16.47 83 ARG H CA 1
ATOM 2267 C C . ARG B 2 89 ? 20.209 -15.733 21.680 1.00 17.82 83 ARG H C 1
ATOM 2268 O O . ARG B 2 89 ? 19.500 -15.237 20.805 1.00 19.55 83 ARG H O 1
ATOM 2276 N N . ALA B 2 90 ? 20.198 -15.271 22.920 1.00 14.91 84 ALA H N 1
ATOM 2277 C CA . ALA B 2 90 ? 19.259 -14.191 23.263 1.00 16.48 84 ALA H CA 1
ATOM 2278 C C . ALA B 2 90 ? 19.489 -12.925 22.398 1.00 14.44 84 ALA H C 1
ATOM 2279 O O . ALA B 2 90 ? 18.540 -12.166 22.124 1.00 16.17 84 ALA H O 1
ATOM 2281 N N . GLU B 2 91 ? 20.743 -12.729 21.953 1.00 15.72 85 GLU H N 1
ATOM 2282 C CA . GLU B 2 91 ? 21.087 -11.588 21.103 1.00 15.91 85 GLU H CA 1
ATOM 2283 C C . GLU B 2 91 ? 20.428 -11.685 19.703 1.00 15.42 85 GLU H C 1
ATOM 2284 O O . GLU B 2 91 ? 20.460 -10.694 18.938 1.00 14.28 85 GLU H O 1
ATOM 2286 N N . ASP B 2 92 ? 19.859 -12.870 19.362 1.00 12.78 86 ASP H N 1
ATOM 2287 C CA . ASP B 2 92 ? 19.166 -13.055 18.066 1.00 10.42 86 ASP H CA 1
ATOM 2288 C C . ASP B 2 92 ? 17.735 -12.629 18.149 1.00 8.78 86 ASP H C 1
ATOM 2289 O O . ASP B 2 92 ? 17.003 -12.673 17.172 1.00 12.52 86 ASP H O 1
ATOM 2294 N N . THR B 2 93 ? 17.316 -12.239 19.320 1.00 8.30 87 THR H N 1
ATOM 2295 C CA . THR B 2 93 ? 15.948 -11.788 19.506 1.00 8.21 87 THR H CA 1
ATOM 2296 C C . THR B 2 93 ? 15.688 -10.568 18.601 1.00 9.42 87 THR H C 1
ATOM 2297 O O . THR B 2 93 ? 16.564 -9.721 18.445 1.00 13.23 87 THR H O 1
ATOM 2301 N N . GLY B 2 94 ? 14.534 -10.520 17.972 1.00 7.71 88 GLY H N 1
ATOM 2302 C CA . GLY B 2 94 ? 14.200 -9.359 17.178 1.00 9.10 88 GLY H CA 1
ATOM 2303 C C . GLY B 2 94 ? 13.112 -9.674 16.231 1.00 9.84 88 GLY H C 1
ATOM 2304 O O . GLY B 2 94 ? 12.640 -10.813 16.227 1.00 7.86 88 GLY H O 1
ATOM 2305 N N . ILE B 2 95 ? 12.641 -8.653 15.476 1.00 9.11 89 ILE H N 1
ATOM 2306 C CA . ILE B 2 95 ? 11.638 -8.868 14.444 1.00 10.31 89 ILE H CA 1
ATOM 2307 C C . ILE B 2 95 ? 12.393 -9.160 13.141 1.00 11.03 89 ILE H C 1
ATOM 2308 O O . ILE B 2 95 ? 13.338 -8.436 12.810 1.00 11.03 89 ILE H O 1
ATOM 2313 N N . TYR B 2 96 ? 12.054 -10.278 12.480 1.00 11.24 90 TYR H N 1
ATOM 2314 C CA . TYR B 2 96 ? 12.766 -10.682 11.279 1.00 9.58 90 TYR H CA 1
ATOM 2315 C C . TYR B 2 96 ? 11.941 -10.411 10.053 1.00 9.22 90 TYR H C 1
ATOM 2316 O O . TYR B 2 96 ? 10.768 -10.839 9.955 1.00 12.19 90 TYR H O 1
ATOM 2325 N N . TYR B 2 97 ? 12.555 -9.661 9.125 1.00 8.92 91 TYR H N 1
ATOM 2326 C CA . TYR B 2 97 ? 11.882 -9.261 7.869 1.00 6.94 91 TYR H CA 1
ATOM 2327 C C . TYR B 2 97 ? 12.596 -9.868 6.640 1.00 5.68 91 TYR H C 1
ATOM 2328 O O . TYR B 2 97 ? 13.819 -9.926 6.618 1.00 10.68 91 TYR H O 1
ATOM 2337 N N . CYS B 2 98 ? 11.858 -10.361 5.661 1.00 5.92 92 CYS H N 1
ATOM 2338 C CA . CYS B 2 98 ? 12.499 -10.597 4.354 1.00 9.62 92 CYS H CA 1
ATOM 2339 C C . CYS B 2 98 ? 12.263 -9.318 3.528 1.00 7.60 92 CYS H C 1
ATOM 2340 O O . CYS B 2 98 ? 11.176 -8.703 3.579 1.00 8.00 92 CYS H O 1
ATOM 2343 N N . THR B 2 99 ? 13.236 -8.917 2.785 1.00 8.87 93 THR H N 1
ATOM 2344 C CA . THR B 2 99 ? 13.120 -7.666 2.031 1.00 9.75 93 THR H CA 1
ATOM 2345 C C . THR B 2 99 ? 13.983 -7.740 0.786 1.00 9.01 93 THR H C 1
ATOM 2346 O O . THR B 2 99 ? 15.024 -8.385 0.836 1.00 8.92 93 THR H O 1
ATOM 2350 N N . GLY B 2 100 ? 13.559 -7.104 -0.319 1.00 8.19 94 GLY H N 1
ATOM 2351 C CA . GLY B 2 100 ? 14.395 -7.122 -1.486 1.00 9.97 94 GLY H CA 1
ATOM 2352 C C . GLY B 2 100 ? 13.962 -6.132 -2.539 1.00 11.34 94 GLY H C 1
ATOM 2353 O O . GLY B 2 100 ? 13.054 -5.370 -2.318 1.00 8.22 94 GLY H O 1
ATOM 2354 N N . VAL B 2 101 ? 14.679 -6.169 -3.673 1.00 13.48 95 VAL H N 1
ATOM 2355 C CA . VAL B 2 101 ? 14.454 -5.327 -4.858 1.00 10.59 95 VAL H CA 1
ATOM 2356 C C . VAL B 2 101 ? 14.985 -3.907 -4.740 1.00 12.91 95 VAL H C 1
ATOM 2357 O O . VAL B 2 101 ? 14.407 -3.047 -4.075 1.00 16.60 95 VAL H O 1
ATOM 2361 N N . GLY B 2 102 ? 16.113 -3.695 -5.364 1.00 14.72 96 GLY H N 1
ATOM 2362 C CA . GLY B 2 102 ? 16.722 -2.351 -5.505 1.00 17.50 96 GLY H CA 1
ATOM 2363 C C . GLY B 2 102 ? 16.912 -1.389 -4.282 1.00 15.41 96 GLY H C 1
ATOM 2364 O O . GLY B 2 102 ? 16.467 -0.233 -4.348 1.00 16.20 96 GLY H O 1
ATOM 2365 N N . GLN B 2 103 ? 17.515 -1.782 -3.162 1.00 13.46 97 GLN H N 1
ATOM 2366 C CA . GLN B 2 103 ? 17.931 -3.133 -2.860 1.00 13.51 97 GLN H CA 1
ATOM 2367 C C . GLN B 2 103 ? 17.061 -3.628 -1.680 1.00 10.81 97 GLN H C 1
ATOM 2368 O O . GLN B 2 103 ? 17.109 -4.795 -1.297 1.00 8.86 97 GLN H O 1
ATOM 2374 N N . PHE B 2 104 ? 16.237 -2.728 -1.153 1.00 8.60 98 PHE H N 1
ATOM 2375 C CA . PHE B 2 104 ? 15.365 -3.030 -0.021 1.00 8.66 98 PHE H CA 1
ATOM 2376 C C . PHE B 2 104 ? 14.056 -2.275 -0.180 1.00 10.16 98 PHE H C 1
ATOM 2377 O O . PHE B 2 104 ? 13.588 -1.638 0.747 1.00 11.80 98 PHE H O 1
ATOM 2385 N N . ALA B 2 105 ? 13.468 -2.339 -1.351 1.00 9.29 101 ALA H N 1
ATOM 2386 C CA . ALA B 2 105 ? 12.252 -1.628 -1.609 1.00 8.04 101 ALA H CA 1
ATOM 2387 C C . ALA B 2 105 ? 11.071 -2.292 -0.957 1.00 11.49 101 ALA H C 1
ATOM 2388 O O . ALA B 2 105 ? 10.138 -1.589 -0.533 1.00 11.63 101 ALA H O 1
ATOM 2390 N N . TYR B 2 106 ? 11.105 -3.644 -0.910 1.00 8.89 102 TYR H N 1
ATOM 2391 C CA . TYR B 2 106 ? 9.998 -4.423 -0.366 1.00 13.48 102 TYR H CA 1
ATOM 2392 C C . TYR B 2 106 ? 10.402 -5.063 0.928 1.00 10.63 102 TYR H C 1
ATOM 2393 O O . TYR B 2 106 ? 11.504 -5.604 1.031 1.00 10.52 102 TYR H O 1
ATOM 2402 N N . TRP B 2 107 ? 9.509 -4.971 1.883 1.00 12.90 103 TRP H N 1
ATOM 2403 C CA . TRP B 2 107 ? 9.710 -5.489 3.242 1.00 12.06 103 TRP H CA 1
ATOM 2404 C C . TRP B 2 107 ? 8.426 -6.189 3.650 1.00 10.58 103 TRP H C 1
ATOM 2405 O O . TRP B 2 107 ? 7.324 -5.684 3.357 1.00 12.28 103 TRP H O 1
ATOM 2416 N N . GLY B 2 108 ? 8.524 -7.363 4.264 1.00 9.92 104 GLY H N 1
ATOM 2417 C CA . GLY B 2 108 ? 7.304 -7.969 4.775 1.00 8.86 104 GLY H CA 1
ATOM 2418 C C . GLY B 2 108 ? 6.887 -7.282 6.081 1.00 11.03 104 GLY H C 1
ATOM 2419 O O . GLY B 2 108 ? 7.519 -6.295 6.494 1.00 7.62 104 GLY H O 1
ATOM 2420 N N . GLN B 2 109 ? 5.863 -7.817 6.742 1.00 14.11 105 GLN H N 1
ATOM 2421 C CA . GLN B 2 109 ? 5.373 -7.251 8.007 1.00 13.52 105 GLN H CA 1
ATOM 2422 C C . GLN B 2 109 ? 6.276 -7.602 9.188 1.00 13.99 105 GLN H C 1
ATOM 2423 O O . GLN B 2 109 ? 6.240 -6.925 10.216 1.00 12.82 105 GLN H O 1
ATOM 2429 N N . GLY B 2 110 ? 7.111 -8.648 9.017 1.00 13.67 106 GLY H N 1
ATOM 2430 C CA . GLY B 2 110 ? 8.029 -9.065 10.056 1.00 11.11 106 GLY H CA 1
ATOM 2431 C C . GLY B 2 110 ? 7.439 -10.154 10.931 1.00 12.32 106 GLY H C 1
ATOM 2432 O O . GLY B 2 110 ? 6.213 -10.270 11.084 1.00 11.02 106 GLY H O 1
ATOM 2433 N N . THR B 2 111 ? 8.301 -10.977 11.484 1.00 14.65 107 THR H N 1
ATOM 2434 C CA . THR B 2 111 ? 7.855 -12.055 12.387 1.00 12.73 107 THR H CA 1
ATOM 2435 C C . THR B 2 111 ? 8.745 -12.027 13.618 1.00 10.17 107 THR H C 1
ATOM 2436 O O . THR B 2 111 ? 9.944 -11.924 13.479 1.00 10.87 107 THR H O 1
ATOM 2440 N N . THR B 2 112 ? 8.179 -12.063 14.843 1.00 12.24 108 THR H N 1
ATOM 2441 C CA . THR B 2 112 ? 9.039 -11.937 16.025 1.00 10.94 108 THR H CA 1
ATOM 2442 C C . THR B 2 112 ? 9.605 -13.274 16.492 1.00 9.14 108 THR H C 1
ATOM 2443 O O . THR B 2 112 ? 8.933 -14.316 16.539 1.00 6.78 108 THR H O 1
ATOM 2447 N N . VAL B 2 113 ? 10.865 -13.225 16.754 1.00 8.85 109 VAL H N 1
ATOM 2448 C CA . VAL B 2 113 ? 11.605 -14.332 17.261 1.00 9.39 109 VAL H CA 1
ATOM 2449 C C . VAL B 2 113 ? 12.174 -13.883 18.589 1.00 12.15 109 VAL H C 1
ATOM 2450 O O . VAL B 2 113 ? 12.926 -12.926 18.623 1.00 12.01 109 VAL H O 1
ATOM 2454 N N . THR B 2 114 ? 11.781 -14.552 19.681 1.00 11.46 110 THR H N 1
ATOM 2455 C CA . THR B 2 114 ? 12.306 -14.238 21.009 1.00 11.24 110 THR H CA 1
ATOM 2456 C C . THR B 2 114 ? 13.132 -15.399 21.501 1.00 7.60 110 THR H C 1
ATOM 2457 O O . THR B 2 114 ? 12.632 -16.511 21.519 1.00 12.38 110 THR H O 1
ATOM 2461 N N . VAL B 2 115 ? 14.366 -15.155 21.840 1.00 9.00 111 VAL H N 1
ATOM 2462 C CA . VAL B 2 115 ? 15.217 -16.191 22.409 1.00 12.99 111 VAL H CA 1
ATOM 2463 C C . VAL B 2 115 ? 15.450 -15.894 23.907 1.00 13.42 111 VAL H C 1
ATOM 2464 O O . VAL B 2 115 ? 16.248 -15.046 24.261 1.00 14.03 111 VAL H O 1
ATOM 2468 N N . SER B 2 116 ? 14.814 -16.628 24.769 1.00 15.10 112 SER H N 1
ATOM 2469 C CA . SER B 2 116 ? 15.002 -16.385 26.179 1.00 17.45 112 SER H CA 1
ATOM 2470 C C . SER B 2 116 ? 14.966 -17.673 26.950 1.00 18.74 112 SER H C 1
ATOM 2471 O O . SER B 2 116 ? 14.128 -18.522 26.691 1.00 21.32 112 SER H O 1
ATOM 2474 N N . SER B 2 117 ? 15.847 -17.807 27.923 1.00 22.03 113 SER H N 1
ATOM 2475 C CA . SER B 2 117 ? 15.786 -18.966 28.831 1.00 26.34 113 SER H CA 1
ATOM 2476 C C . SER B 2 117 ? 14.807 -18.758 30.055 1.00 26.98 113 SER H C 1
ATOM 2477 O O . SER B 2 117 ? 14.655 -19.664 30.898 1.00 26.75 113 SER H O 1
ATOM 2480 N N . ALA B 2 118 ? 14.139 -17.579 30.126 1.00 25.34 114 ALA H N 1
ATOM 2481 C CA . ALA B 2 118 ? 13.236 -17.259 31.225 1.00 23.14 114 ALA H CA 1
ATOM 2482 C C . ALA B 2 118 ? 11.977 -18.116 31.207 1.00 24.60 114 ALA H C 1
ATOM 2483 O O . ALA B 2 118 ? 11.432 -18.441 30.128 1.00 24.23 114 ALA H O 1
ATOM 2485 N N . LYS B 2 119 ? 11.502 -18.459 32.429 1.00 23.35 115 LYS H N 1
ATOM 2486 C CA . LYS B 2 119 ? 10.298 -19.260 32.595 1.00 23.70 115 LYS H CA 1
ATOM 2487 C C . LYS B 2 119 ? 9.075 -18.376 32.767 1.00 21.83 115 LYS H C 1
ATOM 2488 O O . LYS B 2 119 ? 9.186 -17.219 33.163 1.00 19.35 115 LYS H O 1
ATOM 2494 N N . THR B 2 120 ? 7.896 -18.924 32.501 1.00 22.54 116 THR H N 1
ATOM 2495 C CA . THR B 2 120 ? 6.699 -18.136 32.650 1.00 25.02 116 THR H CA 1
ATOM 2496 C C . THR B 2 120 ? 6.669 -17.593 34.044 1.00 23.95 116 THR H C 1
ATOM 2497 O O . THR B 2 120 ? 7.081 -18.264 34.978 1.00 23.92 116 THR H O 1
ATOM 2501 N N . THR B 2 121 ? 6.245 -16.372 34.180 1.00 24.46 117 THR H N 1
ATOM 2502 C CA . THR B 2 121 ? 6.273 -15.699 35.474 1.00 22.17 117 THR H CA 1
ATOM 2503 C C . THR B 2 121 ? 5.154 -14.681 35.507 1.00 22.41 117 THR H C 1
ATOM 2504 O O . THR B 2 121 ? 5.049 -13.810 34.631 1.00 22.33 117 THR H O 1
ATOM 2508 N N . PRO B 2 122 ? 4.248 -14.801 36.473 1.00 21.47 118 PRO H N 1
ATOM 2509 C CA . PRO B 2 122 ? 3.142 -13.877 36.594 1.00 19.44 118 PRO H CA 1
ATOM 2510 C C . PRO B 2 122 ? 3.743 -12.587 37.106 1.00 16.22 118 PRO H C 1
ATOM 2511 O O . PRO B 2 122 ? 4.806 -12.611 37.749 1.00 13.84 118 PRO H O 1
ATOM 2515 N N . PRO B 2 123 ? 3.163 -11.443 36.804 1.00 14.35 119 PRO H N 1
ATOM 2516 C CA . PRO B 2 123 ? 3.728 -10.184 37.275 1.00 14.79 119 PRO H CA 1
ATOM 2517 C C . PRO B 2 123 ? 3.377 -9.958 38.716 1.00 13.65 119 PRO H C 1
ATOM 2518 O O . PRO B 2 123 ? 2.303 -10.393 39.166 1.00 14.64 119 PRO H O 1
ATOM 2522 N N . THR B 2 124 ? 4.256 -9.314 39.447 1.00 13.96 120 THR H N 1
ATOM 2523 C CA . THR B 2 124 ? 3.845 -8.837 40.761 1.00 12.82 120 THR H CA 1
ATOM 2524 C C . THR B 2 124 ? 3.331 -7.469 40.486 1.00 8.85 120 THR H C 1
ATOM 2525 O O . THR B 2 124 ? 4.041 -6.675 39.868 1.00 10.44 120 THR H O 1
ATOM 2529 N N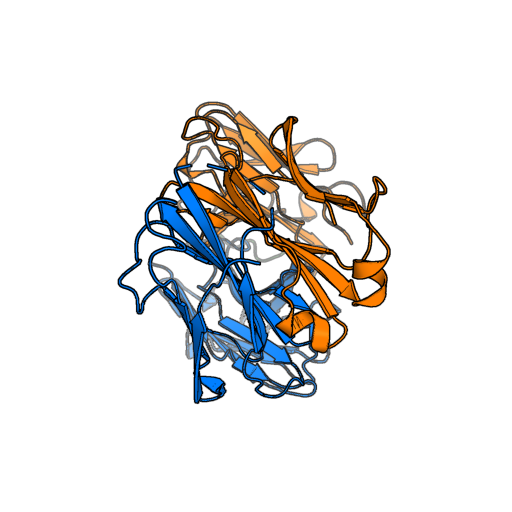 . VAL B 2 125 ? 2.070 -7.221 40.800 1.00 11.59 121 VAL H N 1
ATOM 2530 C CA . VAL B 2 125 ? 1.455 -5.913 40.491 1.00 8.52 121 VAL H CA 1
ATOM 2531 C C . VAL B 2 125 ? 1.505 -4.970 41.692 1.00 12.01 121 VAL H C 1
ATOM 2532 O O . VAL B 2 125 ? 1.230 -5.376 42.828 1.00 10.41 121 VAL H O 1
ATOM 2536 N N . TYR B 2 126 ? 1.888 -3.726 41.451 1.00 11.35 122 TYR H N 1
ATOM 2537 C CA . TYR B 2 126 ? 2.097 -2.781 42.546 1.00 11.02 122 TYR H CA 1
ATOM 2538 C C . TYR B 2 126 ? 1.367 -1.517 42.256 1.00 12.61 122 TYR H C 1
ATOM 2539 O O . TYR B 2 126 ? 1.477 -0.956 41.204 1.00 11.44 122 TYR H O 1
ATOM 2548 N N . PRO B 2 127 ? 0.615 -1.027 43.196 1.00 18.80 123 PRO H N 1
ATOM 2549 C CA . PRO B 2 127 ? -0.158 0.199 43.018 1.00 18.57 123 PRO H CA 1
ATOM 2550 C C . PRO B 2 127 ? 0.767 1.387 43.094 1.00 18.37 123 PRO H C 1
ATOM 2551 O O . PRO B 2 127 ? 1.745 1.372 43.851 1.00 24.31 123 PRO H O 1
ATOM 2555 N N . LEU B 2 128 ? 0.492 2.394 42.302 1.00 17.89 124 LEU H N 1
ATOM 2556 C CA . LEU B 2 128 ? 1.279 3.607 42.355 1.00 18.57 124 LEU H CA 1
ATOM 2557 C C . LEU B 2 128 ? 0.402 4.788 42.763 1.00 18.06 124 LEU H C 1
ATOM 2558 O O . LEU B 2 128 ? -0.459 5.263 41.988 1.00 14.26 124 LEU H O 1
ATOM 2563 N N . ALA B 2 129 ? 0.575 5.193 44.024 1.00 18.65 125 ALA H N 1
ATOM 2564 C CA . ALA B 2 129 ? -0.181 6.299 44.575 1.00 16.82 125 ALA H CA 1
ATOM 2565 C C . ALA B 2 129 ? 0.678 7.528 44.508 1.00 15.68 125 ALA H C 1
ATOM 2566 O O . ALA B 2 129 ? 1.893 7.435 44.519 1.00 16.41 125 ALA H O 1
ATOM 2568 N N . PRO B 2 130 ? 0.066 8.687 44.406 1.00 16.40 126 PRO H N 1
ATOM 2569 C CA . PRO B 2 130 ? 0.790 9.954 44.329 1.00 16.02 126 PRO H CA 1
ATOM 2570 C C . PRO B 2 130 ? 1.753 10.168 45.504 1.00 18.31 126 PRO H C 1
ATOM 2571 O O . PRO B 2 130 ? 1.470 9.847 46.678 1.00 16.34 126 PRO H O 1
ATOM 2575 N N . GLY B 2 131 ? 2.898 10.680 45.169 1.00 22.48 127 GLY H N 1
ATOM 2576 C CA . GLY B 2 131 ? 3.870 10.970 46.171 1.00 30.63 127 GLY H CA 1
ATOM 2577 C C . GLY B 2 131 ? 3.658 12.353 46.704 1.00 33.75 127 GLY H C 1
ATOM 2578 O O . GLY B 2 131 ? 4.436 13.259 46.288 1.00 39.27 127 GLY H O 1
ATOM 2579 N N . SER B 2 138 ? -7.293 18.763 41.334 1.00 24.67 134 SER H N 1
ATOM 2580 C CA . SER B 2 138 ? -8.300 18.856 40.227 1.00 23.36 134 SER H CA 1
ATOM 2581 C C . SER B 2 138 ? -8.371 17.522 39.464 1.00 25.40 134 SER H C 1
ATOM 2582 O O . SER B 2 138 ? -9.444 16.941 39.284 1.00 26.02 134 SER H O 1
ATOM 2584 N N . MET B 2 139 ? -7.220 17.078 38.992 1.00 24.22 135 MET H N 1
ATOM 2585 C CA . MET B 2 139 ? -7.086 15.795 38.331 1.00 26.09 135 MET H CA 1
ATOM 2586 C C . MET B 2 139 ? -5.970 15.087 39.063 1.00 25.74 135 MET H C 1
ATOM 2587 O O . MET B 2 139 ? -5.013 15.747 39.498 1.00 25.90 135 MET H O 1
ATOM 2592 N N . VAL B 2 140 ? -6.072 13.787 39.250 1.00 22.09 136 VAL H N 1
ATOM 2593 C CA . VAL B 2 140 ? -5.000 13.075 39.925 1.00 18.97 136 VAL H CA 1
ATOM 2594 C C . VAL B 2 140 ? -4.563 11.886 39.090 1.00 17.30 136 VAL H C 1
ATOM 2595 O O . VAL B 2 140 ? -5.405 11.217 38.482 1.00 17.97 136 VAL H O 1
ATOM 2599 N N . THR B 2 141 ? -3.256 11.641 39.022 1.00 17.82 137 THR H N 1
ATOM 2600 C CA . THR B 2 141 ? -2.783 10.485 38.267 1.00 18.38 137 THR H CA 1
ATOM 2601 C C . THR B 2 141 ? -2.294 9.340 39.158 1.00 16.41 137 THR H C 1
ATOM 2602 O O . THR B 2 141 ? -1.419 9.516 40.024 1.00 14.38 137 THR H O 1
ATOM 2606 N N . LEU B 2 142 ? -2.933 8.188 38.935 1.00 13.46 138 LEU H N 1
ATOM 2607 C CA . LEU B 2 142 ? -2.625 6.956 39.639 1.00 11.93 138 LEU H CA 1
ATOM 2608 C C . LEU B 2 142 ? -2.053 5.967 38.641 1.00 12.78 138 LEU H C 1
ATOM 2609 O O . LEU B 2 142 ? -2.303 6.091 37.448 1.00 10.57 138 LEU H O 1
ATOM 2614 N N . GLY B 2 143 ? -1.309 5.004 39.097 1.00 11.80 139 GLY H N 1
ATOM 2615 C CA . GLY B 2 143 ? -0.771 4.050 38.164 1.00 11.77 139 GLY H CA 1
ATOM 2616 C C . GLY B 2 143 ? -0.576 2.690 38.756 1.00 14.58 139 GLY H C 1
ATOM 2617 O O . GLY B 2 143 ? -0.870 2.454 39.927 1.00 14.52 139 GLY H O 1
ATOM 2618 N N . CYS B 2 144 ? -0.069 1.797 37.952 1.00 13.05 140 CYS H N 1
ATOM 2619 C CA . CYS B 2 144 ? 0.194 0.461 38.377 1.00 12.15 140 CYS H CA 1
ATOM 2620 C C . CYS B 2 144 ? 1.443 -0.023 37.760 1.00 9.66 140 CYS H C 1
ATOM 2621 O O . CYS B 2 144 ? 1.589 0.118 36.543 1.00 8.35 140 CYS H O 1
ATOM 2624 N N . LEU B 2 145 ? 2.338 -0.552 38.590 1.00 6.85 141 LEU H N 1
ATOM 2625 C CA . LEU B 2 145 ? 3.558 -1.210 38.113 1.00 10.45 141 LEU H CA 1
ATOM 2626 C C . LEU B 2 145 ? 3.311 -2.709 37.952 1.00 9.22 141 LEU H C 1
ATOM 2627 O O . LEU B 2 145 ? 2.869 -3.368 38.884 1.00 8.85 141 LEU H O 1
ATOM 2632 N N . VAL B 2 146 ? 3.557 -3.220 36.756 1.00 10.01 142 VAL H N 1
ATOM 2633 C CA . VAL B 2 146 ? 3.455 -4.640 36.485 1.00 7.47 142 VAL H CA 1
ATOM 2634 C C . VAL B 2 146 ? 4.883 -5.162 36.345 1.00 11.16 142 VAL H C 1
ATOM 2635 O O . VAL B 2 146 ? 5.512 -5.095 35.254 1.00 6.29 142 VAL H O 1
ATOM 2639 N N . LYS B 2 147 ? 5.398 -5.687 37.452 1.00 9.75 143 LYS H N 1
ATOM 2640 C CA . LYS B 2 147 ? 6.811 -6.007 37.531 1.00 12.16 143 LYS H CA 1
ATOM 2641 C C . LYS B 2 147 ? 7.170 -7.505 37.404 1.00 14.70 143 LYS H C 1
ATOM 2642 O O . LYS B 2 147 ? 6.468 -8.388 37.894 1.00 17.80 143 LYS H O 1
ATOM 2648 N N . GLY B 2 148 ? 8.247 -7.741 36.666 1.00 16.56 144 GLY H N 1
ATOM 2649 C CA . GLY B 2 148 ? 8.889 -9.060 36.589 1.00 18.62 144 GLY H CA 1
ATOM 2650 C C . GLY B 2 148 ? 8.106 -10.220 36.012 1.00 16.58 144 GLY H C 1
ATOM 2651 O O . GLY B 2 148 ? 8.220 -11.321 36.532 1.00 20.26 144 GLY H O 1
ATOM 2652 N N . TYR B 2 149 ? 7.371 -10.011 34.931 1.00 15.03 145 TYR H N 1
ATOM 2653 C CA . TYR B 2 149 ? 6.630 -11.111 34.294 1.00 12.99 145 TYR H CA 1
ATOM 2654 C C . TYR B 2 149 ? 7.389 -11.662 33.088 1.00 13.49 145 TYR H C 1
ATOM 2655 O O . TYR B 2 149 ? 8.389 -11.098 32.669 1.00 12.72 145 TYR H O 1
ATOM 2664 N N . PHE B 2 150 ? 6.931 -12.800 32.589 1.00 16.82 146 PHE H N 1
ATOM 2665 C CA . PHE B 2 150 ? 7.455 -13.385 31.361 1.00 18.55 146 PHE H CA 1
ATOM 2666 C C . PHE B 2 150 ? 6.642 -14.565 31.019 1.00 19.54 146 PHE H C 1
ATOM 2667 O O . PHE B 2 150 ? 6.360 -15.333 31.930 1.00 18.10 146 PHE H O 1
ATOM 2675 N N . PRO B 2 151 ? 6.211 -14.757 29.720 1.00 21.47 147 PRO H N 1
ATOM 2676 C CA . PRO B 2 151 ? 6.430 -13.882 28.555 1.00 21.86 147 PRO H CA 1
ATOM 2677 C C . PRO B 2 151 ? 5.429 -12.706 28.486 1.00 18.87 147 PRO H C 1
ATOM 2678 O O . PRO B 2 151 ? 4.621 -12.537 29.372 1.00 15.77 147 PRO H O 1
ATOM 2682 N N . GLU B 2 152 ? 5.438 -11.977 27.346 1.00 19.05 148 GLU H N 1
ATOM 2683 C CA . GLU B 2 152 ? 4.421 -10.976 27.061 1.00 19.21 148 GLU H CA 1
ATOM 2684 C C . GLU B 2 152 ? 3.306 -11.661 26.286 1.00 19.80 148 GLU H C 1
ATOM 2685 O O . GLU B 2 152 ? 3.507 -12.759 25.820 1.00 21.47 148 GLU H O 1
ATOM 2691 N N . PRO B 2 153 ? 2.099 -11.079 26.136 1.00 19.34 149 PRO H N 1
ATOM 2692 C CA . PRO B 2 153 ? 1.670 -9.808 26.680 1.00 18.47 149 PRO H CA 1
ATOM 2693 C C . PRO B 2 153 ? 1.117 -9.890 28.128 1.00 18.85 149 PRO H C 1
ATOM 2694 O O . PRO B 2 153 ? 1.138 -10.912 28.825 1.00 16.35 149 PRO H O 1
ATOM 2698 N N . VAL B 2 154 ? 0.431 -8.812 28.426 1.00 19.66 150 VAL H N 1
ATOM 2699 C CA . VAL B 2 154 ? -0.234 -8.562 29.666 1.00 16.78 150 VAL H CA 1
ATOM 2700 C C . VAL B 2 154 ? -1.328 -7.578 29.276 1.00 16.49 150 VAL H C 1
ATOM 2701 O O . VAL B 2 154 ? -1.179 -6.844 28.299 1.00 18.33 150 VAL H O 1
ATOM 2705 N N . THR B 2 155 ? -2.454 -7.637 29.908 1.00 14.32 151 THR H N 1
ATOM 2706 C CA . THR B 2 155 ? -3.518 -6.695 29.627 1.00 14.69 151 THR H CA 1
ATOM 2707 C C . THR B 2 155 ? -3.895 -5.975 30.913 1.00 13.72 151 THR H C 1
ATOM 2708 O O . THR B 2 155 ? -4.185 -6.627 31.907 1.00 13.94 151 THR H O 1
ATOM 2712 N N . VAL B 2 156 ? -3.914 -4.650 30.867 1.00 12.98 152 VAL H N 1
ATOM 2713 C CA . VAL B 2 156 ? -4.179 -3.838 32.043 1.00 12.73 152 VAL H CA 1
ATOM 2714 C C . VAL B 2 156 ? -5.406 -2.957 31.861 1.00 15.95 152 VAL H C 1
ATOM 2715 O O . VAL B 2 156 ? -5.471 -2.150 30.915 1.00 19.74 152 VAL H O 1
ATOM 2719 N N . THR B 2 157 ? -6.392 -3.130 32.752 1.00 19.44 153 THR H N 1
ATOM 2720 C CA . THR B 2 157 ? -7.597 -2.315 32.735 1.00 19.80 153 THR H CA 1
ATOM 2721 C C . THR B 2 157 ? -7.761 -1.516 34.059 1.00 17.98 153 THR H C 1
ATOM 2722 O O . THR B 2 157 ? -7.031 -1.728 35.029 1.00 17.86 153 THR H O 1
ATOM 2726 N N . TRP B 2 158 ? -8.689 -0.566 34.061 1.00 18.02 154 TRP H N 1
ATOM 2727 C CA . TRP B 2 158 ? -8.952 0.230 35.234 1.00 16.37 154 TRP H CA 1
ATOM 2728 C C . TRP B 2 158 ? -10.420 0.226 35.491 1.00 16.57 154 TRP H C 1
ATOM 2729 O O . TRP B 2 158 ? -11.208 0.455 34.582 1.00 19.07 154 TRP H O 1
ATOM 2740 N N . ASN B 2 159 ? -10.778 -0.068 36.722 1.00 18.63 155 ASN H N 1
ATOM 2741 C CA . ASN B 2 159 ? -12.180 -0.281 37.110 1.00 19.34 155 ASN H CA 1
ATOM 2742 C C . ASN B 2 159 ? -12.904 -1.170 36.102 1.00 20.59 155 ASN H C 1
ATOM 2743 O O . ASN B 2 159 ? -13.986 -0.848 35.618 1.00 19.83 155 ASN H O 1
ATOM 2748 N N . SER B 2 160 ? -12.241 -2.298 35.766 1.00 22.94 156 SER H N 1
ATOM 2749 C CA . SER B 2 160 ? -12.750 -3.259 34.796 1.00 23.80 156 SER H CA 1
ATOM 2750 C C . SER B 2 160 ? -12.976 -2.658 33.389 1.00 26.88 156 SER H C 1
ATOM 2751 O O . SER B 2 160 ? -13.725 -3.203 32.568 1.00 29.20 156 SER H O 1
ATOM 2754 N N . GLY B 2 161 ? -12.320 -1.557 33.089 1.00 26.24 157 GLY H N 1
ATOM 2755 C CA . GLY B 2 161 ? -12.519 -0.967 31.796 1.00 28.52 157 GLY H CA 1
ATOM 2756 C C . GLY B 2 161 ? -13.571 0.138 31.791 1.00 28.13 157 GLY H C 1
ATOM 2757 O O . GLY B 2 161 ? -13.806 0.760 30.749 1.00 28.70 157 GLY H O 1
ATOM 2758 N N . SER B 2 162 ? -14.208 0.382 32.944 1.00 27.82 158 SER H N 1
ATOM 2759 C CA . SER B 2 162 ? -15.168 1.460 33.047 1.00 27.17 158 SER H CA 1
ATOM 2760 C C . SER B 2 162 ? -14.409 2.776 33.013 1.00 27.55 158 SER H C 1
ATOM 2761 O O . SER B 2 162 ? -14.917 3.781 32.545 1.00 28.23 158 SER H O 1
ATOM 2764 N N . LEU B 2 163 ? -13.174 2.756 33.524 1.00 29.42 159 LEU H N 1
ATOM 2765 C CA . LEU B 2 163 ? -12.285 3.894 33.378 1.00 30.68 159 LEU H CA 1
ATOM 2766 C C . LEU B 2 163 ? -11.562 3.691 32.072 1.00 31.97 159 LEU H C 1
ATOM 2767 O O . LEU B 2 163 ? -10.552 3.001 32.022 1.00 31.21 159 LEU H O 1
ATOM 2772 N N . ALA B 2 164 ? -12.155 4.217 31.009 1.00 34.61 160 ALA H N 1
ATOM 2773 C CA . ALA B 2 164 ? -11.612 4.062 29.651 1.00 35.80 160 ALA H CA 1
ATOM 2774 C C . ALA B 2 164 ? -10.777 5.293 29.237 1.00 35.27 160 ALA H C 1
ATOM 2775 O O . ALA B 2 164 ? -9.618 5.185 28.786 1.00 34.38 160 ALA H O 1
ATOM 2777 N N . SER B 2 165 ? -11.364 6.459 29.407 1.00 33.77 161 SER H N 1
ATOM 2778 C CA . SER B 2 165 ? -10.671 7.704 29.107 1.00 33.98 161 SER H CA 1
ATOM 2779 C C . SER B 2 165 ? -9.605 7.996 30.175 1.00 30.88 161 SER H C 1
ATOM 2780 O O . SER B 2 165 ? -9.745 7.604 31.345 1.00 32.73 161 SER H O 1
ATOM 2783 N N . GLY B 2 166 ? -8.540 8.664 29.773 1.00 28.58 162 GLY H N 1
ATOM 2784 C CA . GLY B 2 166 ? -7.509 9.053 30.740 1.00 23.36 162 GLY H CA 1
ATOM 2785 C C . GLY B 2 166 ? -6.481 7.985 31.068 1.00 19.44 162 GLY H C 1
ATOM 2786 O O . GLY B 2 166 ? -5.660 8.182 31.988 1.00 17.19 162 GLY H O 1
ATOM 2787 N N . VAL B 2 167 ? -6.484 6.886 30.290 1.00 16.90 163 VAL H N 1
ATOM 2788 C CA . VAL B 2 167 ? -5.563 5.790 30.522 1.00 14.28 163 VAL H CA 1
ATOM 2789 C C . VAL B 2 167 ? -4.334 5.883 29.638 1.00 16.70 163 VAL H C 1
ATOM 2790 O O . VAL B 2 167 ? -4.426 6.310 28.494 1.00 20.46 163 VAL H O 1
ATOM 2794 N N . HIS B 2 168 ? -3.208 5.502 30.172 1.00 12.44 164 HIS H N 1
ATOM 2795 C CA . HIS B 2 168 ? -1.976 5.465 29.432 1.00 12.24 164 HIS H CA 1
ATOM 2796 C C . HIS B 2 168 ? -1.262 4.216 29.770 1.00 12.66 164 HIS H C 1
ATOM 2797 O O . HIS B 2 168 ? -0.943 4.023 30.924 1.00 12.50 164 HIS H O 1
ATOM 2804 N N . THR B 2 169 ? -1.030 3.348 28.825 1.00 12.38 165 THR H N 1
ATOM 2805 C CA . THR B 2 169 ? -0.208 2.196 29.132 1.00 10.10 165 THR H CA 1
ATOM 2806 C C . THR B 2 169 ? 1.042 2.239 28.295 1.00 11.67 165 THR H C 1
ATOM 2807 O O . THR B 2 169 ? 0.977 2.443 27.089 1.00 10.32 165 THR H O 1
ATOM 2811 N N . PHE B 2 170 ? 2.174 2.052 28.974 1.00 11.57 166 PHE H N 1
ATOM 2812 C CA . PHE B 2 170 ? 3.499 2.190 28.390 1.00 12.01 166 PHE H CA 1
ATOM 2813 C C . PHE B 2 170 ? 4.116 0.815 28.006 1.00 15.40 166 PHE H C 1
ATOM 2814 O O . PHE B 2 170 ? 3.583 -0.249 28.404 1.00 16.48 166 PHE H O 1
ATOM 2822 N N . PRO B 2 171 ? 5.210 0.826 27.164 1.00 14.51 167 PRO H N 1
ATOM 2823 C CA . PRO B 2 171 ? 5.919 -0.378 26.684 1.00 13.56 167 PRO H CA 1
ATOM 2824 C C . PRO B 2 171 ? 6.720 -1.095 27.757 1.00 13.70 167 PRO H C 1
ATOM 2825 O O . PRO B 2 171 ? 7.321 -0.457 28.630 1.00 8.91 167 PRO H O 1
ATOM 2829 N N . ALA B 2 172 ? 6.767 -2.424 27.618 1.00 14.48 168 ALA H N 1
ATOM 2830 C CA . ALA B 2 172 ? 7.506 -3.277 28.526 1.00 13.11 168 ALA H CA 1
ATOM 2831 C C . ALA B 2 172 ? 8.982 -3.020 28.403 1.00 15.12 168 ALA H C 1
ATOM 2832 O O . ALA B 2 172 ? 9.496 -2.687 27.332 1.00 14.20 168 ALA H O 1
ATOM 2834 N N . VAL B 2 173 ? 9.661 -3.093 29.519 1.00 14.23 169 VAL H N 1
ATOM 2835 C CA . VAL B 2 173 ? 11.077 -2.965 29.524 1.00 11.53 169 VAL H CA 1
ATOM 2836 C C . VAL B 2 173 ? 11.569 -4.309 29.970 1.00 14.43 169 VAL H C 1
ATOM 2837 O O . VAL B 2 173 ? 10.861 -4.991 30.697 1.00 13.16 169 VAL H O 1
ATOM 2841 N N . LEU B 2 174 ? 12.714 -4.721 29.457 1.00 16.49 170 LEU H N 1
ATOM 2842 C CA . LEU B 2 174 ? 13.336 -5.954 29.891 1.00 20.55 170 LEU H CA 1
ATOM 2843 C C . LEU B 2 174 ? 14.400 -5.625 30.916 1.00 21.20 170 LEU H C 1
ATOM 2844 O O . LEU B 2 174 ? 15.390 -4.963 30.619 1.00 23.98 170 LEU H O 1
ATOM 2849 N N . GLN B 2 175 ? 14.169 -6.028 32.146 1.00 25.48 171 GLN H N 1
ATOM 2850 C CA . GLN B 2 175 ? 15.157 -5.823 33.175 1.00 27.97 171 GLN H CA 1
ATOM 2851 C C . GLN B 2 175 ? 15.230 -7.042 34.083 1.00 30.85 171 GLN H C 1
ATOM 2852 O O . GLN B 2 175 ? 14.312 -7.308 34.873 1.00 30.30 171 GLN H O 1
ATOM 2858 N N . SER B 2 176 ? 16.307 -7.817 33.893 1.00 30.98 172 SER H N 1
ATOM 2859 C CA . SER B 2 176 ? 16.568 -9.039 34.690 1.00 32.89 172 SER H CA 1
ATOM 2860 C C . SER B 2 176 ? 15.964 -10.291 34.039 1.00 32.42 172 SER H C 1
ATOM 2861 O O . SER B 2 176 ? 15.553 -11.239 34.741 1.00 33.51 172 SER H O 1
ATOM 2863 N N . ASP B 2 177 ? 15.982 -10.303 32.683 1.00 28.84 173 ASP H N 1
ATOM 2864 C CA . ASP B 2 177 ? 15.370 -11.366 31.889 1.00 24.12 173 ASP H CA 1
ATOM 2865 C C . ASP B 2 177 ? 13.860 -11.329 32.002 1.00 22.90 173 ASP H C 1
ATOM 2866 O O . ASP B 2 177 ? 13.186 -12.169 31.437 1.00 24.63 173 ASP H O 1
ATOM 2868 N N . LEU B 2 178 ? 13.314 -10.347 32.714 1.00 19.03 174 LEU H N 1
ATOM 2869 C CA . LEU B 2 178 ? 11.868 -10.284 32.897 1.00 16.09 174 LEU H CA 1
ATOM 2870 C C . LEU B 2 178 ? 11.366 -8.934 32.444 1.00 11.64 174 LEU H C 1
ATOM 2871 O O . LEU B 2 178 ? 12.095 -7.980 32.520 1.00 13.03 174 LEU H O 1
ATOM 2876 N N . TYR B 2 179 ? 10.153 -8.887 31.980 1.00 11.45 175 TYR H N 1
ATOM 2877 C CA . TYR B 2 179 ? 9.546 -7.644 31.500 1.00 13.69 175 TYR H CA 1
ATOM 2878 C C . TYR B 2 179 ? 8.813 -6.864 32.614 1.00 16.88 175 TYR H C 1
ATOM 2879 O O . TYR B 2 179 ? 8.188 -7.448 33.534 1.00 15.69 175 TYR H O 1
ATOM 2888 N N . THR B 2 180 ? 8.827 -5.545 32.462 1.00 14.27 176 THR H N 1
ATOM 2889 C CA . THR B 2 180 ? 8.125 -4.654 33.374 1.00 13.28 176 THR H CA 1
ATOM 2890 C C . THR B 2 180 ? 7.416 -3.584 32.574 1.00 11.40 176 THR H C 1
ATOM 2891 O O . THR B 2 180 ? 8.015 -2.999 31.677 1.00 10.96 176 THR H O 1
ATOM 2895 N N . LEU B 2 181 ? 6.156 -3.347 32.837 1.00 9.44 177 LEU H N 1
ATOM 2896 C CA . LEU B 2 181 ? 5.528 -2.190 32.216 1.00 11.96 177 LEU H CA 1
ATOM 2897 C C . LEU B 2 181 ? 4.689 -1.442 33.231 1.00 11.72 177 LEU H C 1
ATOM 2898 O O . LEU B 2 181 ? 4.664 -1.831 34.398 1.00 12.02 177 LEU H O 1
ATOM 2903 N N . SER B 2 182 ? 4.091 -0.356 32.826 1.00 9.83 178 SER H N 1
ATOM 2904 C CA . SER B 2 182 ? 3.261 0.429 33.720 1.00 12.66 178 SER H CA 1
ATOM 2905 C C . SER B 2 182 ? 2.068 0.941 32.983 1.00 11.78 178 SER H C 1
ATOM 2906 O O . SER B 2 182 ? 2.047 0.979 31.760 1.00 12.05 178 SER H O 1
ATOM 2909 N N . SER B 2 183 ? 1.096 1.333 33.750 1.00 10.09 179 SER H N 1
ATOM 2910 C CA . SER B 2 183 ? -0.086 1.954 33.244 1.00 9.78 179 SER H CA 1
ATOM 2911 C C . SER B 2 183 ? -0.437 3.044 34.227 1.00 11.73 179 SER H C 1
ATOM 2912 O O . SER B 2 183 ? 0.004 3.012 35.394 1.00 10.99 179 SER H O 1
ATOM 2915 N N . SER B 2 184 ? -1.192 3.999 33.772 1.00 12.62 180 SER H N 1
ATOM 2916 C CA . SER B 2 184 ? -1.629 5.088 34.616 1.00 11.78 180 SER H CA 1
ATOM 2917 C C . SER B 2 184 ? -3.039 5.538 34.206 1.00 11.26 180 SER H C 1
ATOM 2918 O O . SER B 2 184 ? -3.413 5.318 33.063 1.00 12.64 180 SER H O 1
ATOM 2921 N N . VAL B 2 185 ? -3.841 6.068 35.170 1.00 12.70 181 VAL H N 1
ATOM 2922 C CA . VAL B 2 185 ? -5.143 6.697 34.893 1.00 12.65 181 VAL H CA 1
ATOM 2923 C C . VAL B 2 185 ? -5.126 8.065 35.510 1.00 13.40 181 VAL H C 1
ATOM 2924 O O . VAL B 2 185 ? -4.564 8.238 36.571 1.00 10.66 181 VAL H O 1
ATOM 2928 N N . THR B 2 186 ? -5.816 8.994 34.864 1.00 15.42 182 THR H N 1
ATOM 2929 C CA . THR B 2 186 ? -6.029 10.300 35.418 1.00 12.05 182 THR H CA 1
ATOM 2930 C C . THR B 2 186 ? -7.505 10.452 35.623 1.00 15.30 182 THR H C 1
ATOM 2931 O O . THR B 2 186 ? -8.310 10.221 34.702 1.00 15.69 182 THR H O 1
ATOM 2935 N N . VAL B 2 187 ? -7.851 10.747 36.872 1.00 15.89 183 VAL H N 1
ATOM 2936 C CA . VAL B 2 187 ? -9.237 10.912 37.302 1.00 15.70 183 VAL H CA 1
ATOM 2937 C C . VAL B 2 187 ? -9.375 12.221 38.050 1.00 14.30 183 VAL H C 1
ATOM 2938 O O . VAL B 2 187 ? -8.395 12.760 38.516 1.00 15.26 183 VAL H O 1
ATOM 2942 N N . PRO B 2 188 ? -10.592 12.768 38.177 1.00 15.74 184 PRO H N 1
ATOM 2943 C CA . PRO B 2 188 ? -10.784 14.007 38.906 1.00 16.30 184 PRO H CA 1
ATOM 2944 C C . PRO B 2 188 ? -10.429 13.704 40.341 1.00 15.62 184 PRO H C 1
ATOM 2945 O O . PRO B 2 188 ? -10.859 12.707 40.872 1.00 17.90 184 PRO H O 1
ATOM 2949 N N . SER B 2 189 ? -9.648 14.527 40.960 1.00 21.17 185 SER H N 1
ATOM 2950 C CA . SER B 2 189 ? -9.288 14.311 42.349 1.00 23.69 185 SER H CA 1
ATOM 2951 C C . SER B 2 189 ? -10.533 14.241 43.255 1.00 26.32 185 SER H C 1
ATOM 2952 O O . SER B 2 189 ? -10.466 13.737 44.376 1.00 29.50 185 SER H O 1
ATOM 2955 N N . SER B 2 190 ? -11.681 14.743 42.795 1.00 25.25 186 SER H N 1
ATOM 2956 C CA . SER B 2 190 ? -12.880 14.649 43.614 1.00 25.46 186 SER H CA 1
ATOM 2957 C C . SER B 2 190 ? -13.358 13.185 43.753 1.00 24.07 186 SER H C 1
ATOM 2958 O O . SER B 2 190 ? -14.198 12.904 44.574 1.00 24.17 186 SER H O 1
ATOM 2961 N N . THR B 2 191 ? -12.808 12.260 42.950 1.00 21.70 187 THR H N 1
ATOM 2962 C CA . THR B 2 191 ? -13.302 10.870 42.943 1.00 21.99 187 THR H CA 1
ATOM 2963 C C . THR B 2 191 ? -12.278 9.864 43.489 1.00 23.01 187 THR H C 1
ATOM 2964 O O . THR B 2 191 ? -12.507 8.646 43.487 1.00 23.61 187 THR H O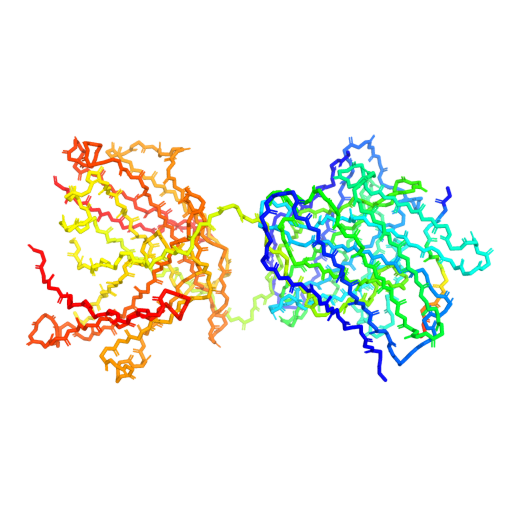 1
ATOM 2968 N N . TRP B 2 192 ? -11.142 10.380 43.909 1.00 20.48 188 TRP H N 1
ATOM 2969 C CA . TRP B 2 192 ? -10.135 9.575 44.530 1.00 21.24 188 TRP H CA 1
ATOM 2970 C C . TRP B 2 192 ? -9.392 10.463 45.500 1.00 20.69 188 TRP H C 1
ATOM 2971 O O . TRP B 2 192 ? -8.931 11.541 45.126 1.00 20.70 188 TRP H O 1
ATOM 2982 N N . PRO B 2 193 ? -9.147 9.971 46.705 1.00 20.09 189 PRO H N 1
ATOM 2983 C CA . PRO B 2 193 ? -9.526 8.624 47.137 1.00 20.72 189 PRO H CA 1
ATOM 2984 C C . PRO B 2 193 ? -10.918 8.383 47.687 1.00 21.08 189 PRO H C 1
ATOM 2985 O O . PRO B 2 193 ? -11.094 7.394 48.358 1.00 22.85 189 PRO H O 1
ATOM 2989 N N . SER B 2 194 ? -11.905 9.217 47.423 1.00 23.42 190 SER H N 1
ATOM 2990 C CA . SER B 2 194 ? -13.246 8.941 47.944 1.00 21.96 190 SER H CA 1
ATOM 2991 C C . SER B 2 194 ? -13.818 7.676 47.324 1.00 24.54 190 SER H C 1
ATOM 2992 O O . SER B 2 194 ? -14.576 6.938 48.002 1.00 25.15 190 SER H O 1
ATOM 2995 N N . GLU B 2 195 ? -13.510 7.456 45.998 1.00 25.58 191 GLU H N 1
ATOM 2996 C CA . GLU B 2 195 ? -13.957 6.241 45.283 1.00 23.69 191 GLU H CA 1
ATOM 2997 C C . GLU B 2 195 ? -12.795 5.367 44.946 1.00 23.74 191 GLU H C 1
ATOM 2998 O O . GLU B 2 195 ? -11.649 5.817 44.905 1.00 21.49 191 GLU H O 1
ATOM 3004 N N . THR B 2 196 ? -13.101 4.120 44.702 1.00 20.79 192 THR H N 1
ATOM 3005 C CA . THR B 2 196 ? -12.082 3.128 44.463 1.00 21.97 192 THR H CA 1
ATOM 3006 C C . THR B 2 196 ? -11.552 3.164 43.062 1.00 18.87 192 THR H C 1
ATOM 3007 O O . THR B 2 196 ? -12.316 3.259 42.102 1.00 15.94 192 THR H O 1
ATOM 3011 N N . VAL B 2 197 ? -10.243 3.098 42.963 1.00 16.81 193 VAL H N 1
ATOM 3012 C CA . VAL B 2 197 ? -9.596 2.918 41.685 1.00 16.97 193 VAL H CA 1
ATOM 3013 C C . VAL B 2 197 ? -8.720 1.648 41.779 1.00 16.78 193 VAL H C 1
ATOM 3014 O O . VAL B 2 197 ? -7.864 1.514 42.626 1.00 14.37 193 VAL H O 1
ATOM 3018 N N . THR B 2 198 ? -9.039 0.689 40.945 1.00 18.51 194 THR H N 1
ATOM 3019 C CA . THR B 2 198 ? -8.348 -0.571 40.933 1.00 19.26 194 THR H CA 1
ATOM 3020 C C . THR B 2 198 ? -7.871 -0.842 39.523 1.00 20.35 194 THR H C 1
ATOM 3021 O O . THR B 2 198 ? -8.575 -0.528 38.560 1.00 18.99 194 THR H O 1
ATOM 3025 N N . CYS B 2 199 ? -6.683 -1.388 39.389 1.00 22.03 195 CYS H N 1
ATOM 3026 C CA . CYS B 2 199 ? -6.241 -1.842 38.090 1.00 21.55 195 CYS H CA 1
ATOM 3027 C C . CYS B 2 199 ? -6.320 -3.360 38.049 1.00 20.83 195 CYS H C 1
ATOM 3028 O O . CYS B 2 199 ? -6.051 -4.058 39.040 1.00 21.96 195 CYS H O 1
ATOM 3031 N N . ASN B 2 200 ? -6.712 -3.850 36.908 1.00 19.29 196 ASN H N 1
ATOM 3032 C CA . ASN B 2 200 ? -6.924 -5.280 36.675 1.00 16.40 196 ASN H CA 1
ATOM 3033 C C . ASN B 2 200 ? -5.879 -5.762 35.690 1.00 16.19 196 ASN H C 1
ATOM 3034 O O . ASN B 2 200 ? -5.901 -5.343 34.545 1.00 13.42 196 ASN H O 1
ATOM 3039 N N . VAL B 2 201 ? -4.956 -6.602 36.133 1.00 15.57 197 VAL H N 1
ATOM 3040 C CA . VAL B 2 201 ? -3.897 -7.065 35.269 1.00 14.42 197 VAL H CA 1
ATOM 3041 C C . VAL B 2 201 ? -4.033 -8.547 34.954 1.00 16.35 197 VAL H C 1
ATOM 3042 O O . VAL B 2 201 ? -4.129 -9.376 35.874 1.00 14.56 197 VAL H O 1
ATOM 3046 N N . ALA B 2 202 ? -4.033 -8.874 33.646 1.00 17.13 198 ALA H N 1
ATOM 3047 C CA . ALA B 2 202 ? -4.135 -10.267 33.214 1.00 16.34 198 ALA H CA 1
ATOM 3048 C C . ALA B 2 202 ? -2.881 -10.680 32.503 1.00 18.98 198 ALA H C 1
ATOM 3049 O O . ALA B 2 202 ? -2.337 -9.926 31.692 1.00 18.73 198 ALA H O 1
ATOM 3051 N N . HIS B 2 203 ? -2.372 -11.845 32.860 1.00 18.76 199 HIS H N 1
ATOM 3052 C CA . HIS B 2 203 ? -1.205 -12.400 32.205 1.00 17.07 199 HIS H CA 1
ATOM 3053 C C . HIS B 2 203 ? -1.582 -13.790 31.698 1.00 20.77 199 HIS H C 1
ATOM 3054 O O . HIS B 2 203 ? -1.357 -14.809 32.404 1.00 22.61 199 HIS H O 1
ATOM 3061 N N . PRO B 2 204 ? -2.203 -13.855 30.485 1.00 23.38 200 PRO H N 1
ATOM 3062 C CA . PRO B 2 204 ? -2.640 -15.113 29.875 1.00 22.74 200 PRO H CA 1
ATOM 3063 C C . PRO B 2 204 ? -1.671 -16.255 30.118 1.00 22.03 200 PRO H C 1
ATOM 3064 O O . PRO B 2 204 ? -2.091 -17.283 30.570 1.00 25.71 200 PRO H O 1
ATOM 3068 N N . ALA B 2 205 ? -0.382 -16.054 29.884 1.00 21.74 201 ALA H N 1
ATOM 3069 C CA . ALA B 2 205 ? 0.601 -17.137 30.024 1.00 22.02 201 ALA H CA 1
ATOM 3070 C C . ALA B 2 205 ? 0.582 -17.840 31.399 1.00 25.49 201 ALA H C 1
ATOM 3071 O O . ALA B 2 205 ? 0.590 -19.087 31.481 1.00 27.00 201 ALA H O 1
ATOM 3073 N N . SER B 2 206 ? 0.588 -17.055 32.476 1.00 23.97 202 SER H N 1
ATOM 3074 C CA . SER B 2 206 ? 0.534 -17.616 33.826 1.00 23.02 202 SER H CA 1
ATOM 3075 C C . SER B 2 206 ? -0.908 -17.948 34.194 1.00 22.44 202 SER H C 1
ATOM 3076 O O . SER B 2 206 ? -1.196 -18.417 35.282 1.00 24.26 202 SER H O 1
ATOM 3079 N N . SER B 2 207 ? -1.807 -17.686 33.281 1.00 23.52 203 SER H N 1
ATOM 3080 C CA . SER B 2 207 ? -3.226 -17.820 33.547 1.00 24.82 203 SER H CA 1
ATOM 3081 C C . SER B 2 207 ? -3.628 -17.046 34.835 1.00 28.71 203 SER H C 1
ATOM 3082 O O . SER B 2 207 ? -4.398 -17.533 35.678 1.00 33.42 203 SER H O 1
ATOM 3084 N N . THR B 2 208 ? -3.134 -15.820 34.995 1.00 27.17 204 THR H N 1
ATOM 3085 C CA . THR B 2 208 ? -3.493 -15.056 36.184 1.00 27.24 204 THR H CA 1
ATOM 3086 C C . THR B 2 208 ? -4.211 -13.756 35.845 1.00 28.10 204 THR H C 1
ATOM 3087 O O . THR B 2 208 ? -4.034 -13.185 34.756 1.00 27.08 204 THR H O 1
ATOM 3091 N N . LYS B 2 209 ? -5.018 -13.308 36.796 1.00 29.70 205 LYS H N 1
ATOM 3092 C CA . LYS B 2 209 ? -5.805 -12.082 36.664 1.00 29.70 205 LYS H CA 1
ATOM 3093 C C . LYS B 2 209 ? -5.915 -11.443 38.056 1.00 29.50 205 LYS H C 1
ATOM 3094 O O . LYS B 2 209 ? -6.683 -11.903 38.906 1.00 29.82 205 LYS H O 1
ATOM 3100 N N . VAL B 2 210 ? -5.087 -10.414 38.287 1.00 27.91 206 VAL H N 1
ATOM 3101 C CA . VAL B 2 210 ? -5.029 -9.767 39.575 1.00 27.55 206 VAL H CA 1
ATOM 3102 C C . VAL B 2 210 ? -5.598 -8.334 39.578 1.00 26.86 206 VAL H C 1
ATOM 3103 O O . VAL B 2 210 ? -5.492 -7.595 38.607 1.00 25.39 206 VAL H O 1
ATOM 3107 N N . ASP B 2 211 ? -6.229 -7.982 40.701 1.00 27.63 207 ASP H N 1
ATOM 3108 C CA . ASP B 2 211 ? -6.728 -6.638 40.940 1.00 25.50 207 ASP H CA 1
ATOM 3109 C C . ASP B 2 211 ? -5.903 -5.997 42.008 1.00 24.44 207 ASP H C 1
ATOM 3110 O O . ASP B 2 211 ? -5.547 -6.682 42.978 1.00 23.66 207 ASP H O 1
ATOM 3115 N N . ALA B 2 212 ? -5.581 -4.706 41.827 1.00 21.43 208 ALA H N 1
ATOM 3116 C CA . ALA B 2 212 ? -4.881 -3.943 42.848 1.00 17.91 208 ALA H CA 1
ATOM 3117 C C . ALA B 2 212 ? -5.530 -2.574 43.035 1.00 16.62 208 ALA H C 1
ATOM 3118 O O . ALA B 2 212 ? -5.610 -1.753 42.086 1.00 10.62 208 ALA H O 1
ATOM 3120 N N . LYS B 2 213 ? -6.055 -2.358 44.261 1.00 16.90 209 LYS H N 1
ATOM 3121 C CA . LYS B 2 213 ? -6.683 -1.079 44.621 1.00 15.48 209 LYS H CA 1
ATOM 3122 C C . LYS B 2 213 ? -5.627 -0.011 44.930 1.00 12.92 209 LYS H C 1
ATOM 3123 O O . LYS B 2 213 ? -4.648 -0.268 45.616 1.00 10.83 209 LYS H O 1
ATOM 3129 N N . ILE B 2 214 ? -5.801 1.183 44.380 1.00 12.54 210 ILE H N 1
ATOM 3130 C CA . ILE B 2 214 ? -4.850 2.250 44.663 1.00 14.57 210 ILE H CA 1
ATOM 3131 C C . ILE B 2 214 ? -5.369 2.976 45.910 1.00 16.98 210 ILE H C 1
ATOM 3132 O O . ILE B 2 214 ? -6.514 3.474 45.936 1.00 18.38 210 ILE H O 1
ATOM 3137 N N . VAL B 2 215 ? -4.543 2.941 46.931 1.00 19.13 211 VAL H N 1
ATOM 3138 C CA . VAL B 2 215 ? -4.831 3.528 48.240 1.00 20.34 211 VAL H CA 1
ATOM 3139 C C . VAL B 2 215 ? -3.802 4.633 48.528 1.00 19.87 211 VAL H C 1
ATOM 3140 O O . VAL B 2 215 ? -2.617 4.473 48.212 1.00 20.58 211 VAL H O 1
ATOM 3144 N N . PRO B 2 216 ? -4.201 5.771 49.134 1.00 21.21 212 PRO H N 1
ATOM 3145 C CA . PRO B 2 216 ? -3.258 6.886 49.422 1.00 20.72 212 PRO H CA 1
ATOM 3146 C C . PRO B 2 216 ? -2.124 6.456 50.338 1.00 23.63 212 PRO H C 1
ATOM 3147 O O . PRO B 2 216 ? -2.326 5.576 51.182 1.00 27.07 212 PRO H O 1
ATOM 3151 N N . ARG B 2 217 ? -0.926 7.043 50.151 1.00 24.57 213 ARG H N 1
ATOM 3152 C CA . ARG B 2 217 ? 0.187 6.766 51.053 1.00 26.72 213 ARG H CA 1
ATOM 3153 C C . ARG B 2 217 ? 0.158 7.706 52.255 1.00 27.92 213 ARG H C 1
ATOM 3154 O O . ARG B 2 217 ? 0.614 7.283 53.341 1.00 31.74 213 ARG H O 1
ATOM 3162 N N . SER C 3 2 ? 32.338 -5.778 -6.117 1.00 24.56 2 SER P N 1
ATOM 3163 C CA . SER C 3 2 ? 31.159 -6.526 -6.677 1.00 20.94 2 SER P CA 1
ATOM 3164 C C . SER C 3 2 ? 29.863 -5.868 -6.170 1.00 18.78 2 SER P C 1
ATOM 3165 O O . SER C 3 2 ? 29.809 -5.461 -5.015 1.00 18.94 2 SER P O 1
ATOM 3167 N N . ALA C 3 3 ? 28.844 -5.788 -7.037 1.00 15.73 3 ALA P N 1
ATOM 3168 C CA . ALA C 3 3 ? 27.600 -5.082 -6.736 1.00 14.42 3 ALA P CA 1
ATOM 3169 C C . ALA C 3 3 ? 26.498 -5.955 -6.132 1.00 14.34 3 ALA P C 1
ATOM 3170 O O . ALA C 3 3 ? 26.523 -7.202 -6.212 1.00 12.83 3 ALA P O 1
ATOM 3172 N N . PRO C 3 4 ? 25.531 -5.280 -5.471 1.00 12.41 4 PRO P N 1
ATOM 3173 C CA . PRO C 3 4 ? 24.365 -5.915 -4.878 1.00 9.09 4 PRO P CA 1
ATOM 3174 C C . PRO C 3 4 ? 23.350 -6.158 -5.998 1.00 8.50 4 PRO P C 1
ATOM 3175 O O . PRO C 3 4 ? 23.720 -6.084 -7.147 1.00 12.29 4 PRO P O 1
ATOM 3179 N N . ASP C 3 5 ? 22.110 -6.436 -5.707 1.00 3.44 5 ASP P N 1
ATOM 3180 C CA . ASP C 3 5 ? 2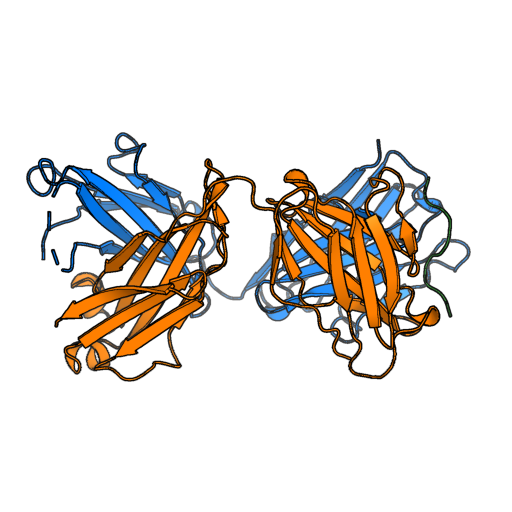1.187 -6.699 -6.748 1.00 6.24 5 ASP P CA 1
ATOM 3181 C C . ASP C 3 5 ? 20.734 -5.385 -7.386 1.00 11.49 5 ASP P C 1
ATOM 3182 O O . ASP C 3 5 ? 19.876 -4.707 -6.867 1.00 13.66 5 ASP P O 1
ATOM 3187 N N . THR C 3 6 ? 21.310 -5.045 -8.542 1.00 13.74 6 THR P N 1
ATOM 3188 C CA . THR C 3 6 ? 20.984 -3.797 -9.202 1.00 13.90 6 THR P CA 1
ATOM 3189 C C . THR C 3 6 ? 19.944 -3.952 -10.296 1.00 13.91 6 THR P C 1
ATOM 3190 O O . THR C 3 6 ? 19.789 -3.050 -11.122 1.00 16.59 6 THR P O 1
ATOM 3194 N N . ARG C 3 7 ? 19.213 -5.065 -10.338 1.00 12.22 7 ARG P N 1
ATOM 3195 C CA . ARG C 3 7 ? 18.204 -5.190 -11.372 1.00 12.33 7 ARG P CA 1
ATOM 3196 C C . ARG C 3 7 ? 17.054 -4.242 -11.085 1.00 15.83 7 ARG P C 1
ATOM 3197 O O . ARG C 3 7 ? 16.730 -3.991 -9.908 1.00 15.84 7 ARG P O 1
ATOM 3205 N N . PRO C 3 8 ? 16.445 -3.636 -12.151 1.00 15.86 8 PRO P N 1
ATOM 3206 C CA . PRO C 3 8 ? 15.332 -2.725 -11.993 1.00 11.60 8 PRO P CA 1
ATOM 3207 C C . PRO C 3 8 ? 14.099 -3.443 -11.426 1.00 15.08 8 PRO P C 1
ATOM 3208 O O . PRO C 3 8 ? 13.731 -4.578 -11.824 1.00 7.39 8 PRO P O 1
ATOM 3212 N N . ALA C 3 9 ? 13.513 -2.754 -10.452 1.00 14.65 9 ALA P N 1
ATOM 3213 C CA . ALA C 3 9 ? 12.318 -3.174 -9.766 1.00 16.28 9 ALA P CA 1
ATOM 3214 C C . ALA C 3 9 ? 11.143 -3.185 -10.727 1.00 17.17 9 ALA P C 1
ATOM 3215 O O . ALA C 3 9 ? 11.197 -2.526 -11.760 1.00 19.75 9 ALA P O 1
ATOM 3217 N N . PRO C 3 10 ? 10.136 -4.011 -10.481 1.00 17.47 10 PRO P N 1
ATOM 3218 C CA . PRO C 3 10 ? 8.950 -3.999 -11.292 1.00 20.33 10 PRO P CA 1
ATOM 3219 C C . PRO C 3 10 ? 8.280 -2.585 -11.246 1.00 23.98 10 PRO P C 1
ATOM 3220 O O . PRO C 3 10 ? 8.663 -1.761 -10.374 1.00 29.12 10 PRO P O 1
#

Foldseek 3Di:
DAKAWAAEDEAAAQAKDKIKIADPVWAADLQFQKWKWWADPPRDIDTQGTSQFRGDPPHDPQWGWHGDTRIIMIMGHRHDQVRQTWMKMWTHDPHDIDIYPIYGYGHPPDDFDAWDKDKAWADPVVCVVQKIKIKIKIDQGPPQDKDKWKDFLRHTDDPQKDKDRWHADPVRHTIIMMMHMDGSVSVVVTQKIKIWIDDPNDIDMDMGGD/DKAKAKDWADEAAQQDKTKMKIAIDDDQLQQWKKWKWWADPVPGIDTAKIFGHVVVVRDMDGDPVQPPFKDWGDDSVRNMIMIIGGSDDQVPWGWMWMAADPRGPDIHPTGTHGYAPDDAAFFDKDWAAPCCKGKIKIKGDFGDDDDKDKDKPNCPQPPQKDWDDWDQDPSGTMTMMMGIGRVVCPPVPWIKMWMADVVVRDIDIDTHDHD/DDDPPDDDD